Protein AF-A0A7S4GI20-F1 (afdb_monomer_lite)

Foldseek 3Di:
DDDDDPPDDDDDDDDDDDDDPPDPQDADPLLVVLVVVVVVVPDDPPLQPCLSNVLSVDDNVVSNVLSVVVVPDDPVPDPRPNVVSVVSVVCCVVVPPPDDDPVNCVPDPDLADPLLVVLVVVCVVVVLDPPVLADVVLSNLLSVDDRVLSNVLSVVLVPDDCVPPPRSSVVSVVSSVVSPPLPVLLVVLLVLADPLLNVLVVVCCVVVQDPSPLARSVLSNLLSPDPNVLSNVLSVVLVVDRCPPPPRSNVVSSVSSVVSVVVVVVPDDDPDDDDDDDDDDDDPDDDLQDQDPLLVVLVVVCCVVVLDPPVLCDPVNVVLLSVDDNVVSSVLSVLSVPDDCVLPPRSSVVSVVSSVVVVCVPPDDDDDVLLVLADSRLNSLVVSCVVVVVDPSPLQDSVNSNLLNVDDNVVSSVLSVVLVPDDCVPPPRSNVVSVVSSVVVVVVDPPPD

Sequence (449 aa):
FFFECPWCPRLSVQAFEAGRVMQKISLAPEAEQKLETLYARGLKQGQLGDALQQLGQFFPAVQVEILERLEEVDWATIHNKGGFLKGIMERYRTRPPLHLTTDDIKSESTILCPPANALLEMEMCKGTLTRSALSDGILQTLAAQDPETQVEILRRFGEADLSTVQRKANFLVGIIRRYSPLPHTTVDATLIMAPVAQEKLQKLIAEGKLEARELQATVLAAVAALPPDTQSKILDRFSEVDFSEIRNKSAFMKGIVKRYAKKSEKQRPAPKAPAGPLDGSMCTGNPPDQPTPSFWVKLEHLFVTGRLSRDEFDYELCGEFSDFPEAIAVEILQKYEEADLSMIKNRKGFLKGILRRYCKNGSADGNSPQFRALPFSVQVKIETLVSIGLLSPYDVNDACCQALAEFDEHTAVEILNRLQAADLGSVRSKAAYLMGIIQKRKQELPEDG

Structure (mmCIF, N/CA/C/O backbone):
data_AF-A0A7S4GI20-F1
#
_entry.id   AF-A0A7S4GI20-F1
#
loop_
_atom_site.group_PDB
_atom_site.id
_atom_site.type_symbol
_atom_site.label_atom_id
_atom_site.label_alt_id
_atom_site.label_comp_id
_atom_site.label_asym_id
_atom_site.label_entity_id
_atom_site.label_seq_id
_atom_site.pdbx_PDB_ins_code
_atom_site.Cartn_x
_atom_site.Cartn_y
_atom_site.Cartn_z
_atom_site.occupancy
_atom_site.B_iso_or_equiv
_atom_site.auth_seq_id
_atom_site.auth_comp_id
_atom_site.auth_asym_id
_atom_site.auth_atom_id
_atom_site.pdbx_PDB_model_num
ATOM 1 N N . PHE A 1 1 ? -28.425 41.589 77.668 1.00 33.78 1 PHE A N 1
ATOM 2 C CA . PHE A 1 1 ? -29.091 42.564 76.784 1.00 33.78 1 PHE A CA 1
ATOM 3 C C . PHE A 1 1 ? -28.078 43.648 76.417 1.00 33.78 1 PHE A C 1
ATOM 5 O O . PHE A 1 1 ? -27.682 44.373 77.316 1.00 33.78 1 PHE A O 1
ATOM 12 N N . PHE A 1 2 ? -27.699 43.672 75.123 1.00 30.61 2 PHE A N 1
ATOM 13 C CA . PHE A 1 2 ? -27.055 44.728 74.302 1.00 30.61 2 PHE A CA 1
ATOM 14 C C . PHE A 1 2 ? -25.658 45.241 74.739 1.00 30.61 2 PHE A C 1
ATOM 16 O O . PHE A 1 2 ? -25.522 45.739 75.844 1.00 30.61 2 PHE A O 1
ATOM 23 N N . PHE A 1 3 ? -24.570 45.213 73.952 1.00 31.36 3 PHE A N 1
ATOM 24 C CA . PHE A 1 3 ? -24.274 44.783 72.573 1.00 31.36 3 PHE A CA 1
ATOM 25 C C . PHE A 1 3 ? -22.796 44.336 72.515 1.00 31.36 3 PHE A C 1
ATOM 27 O O . PHE A 1 3 ? -21.920 45.032 73.028 1.00 31.36 3 PHE A O 1
ATOM 34 N N . GLU A 1 4 ? -22.525 43.202 71.870 1.00 30.92 4 GLU A N 1
ATOM 35 C CA . GLU A 1 4 ? -21.189 42.715 71.507 1.00 30.92 4 GLU A CA 1
ATOM 36 C C . GLU A 1 4 ? -20.735 43.337 70.173 1.00 30.92 4 GLU A C 1
ATOM 38 O O . GLU A 1 4 ? -21.527 43.445 69.237 1.00 30.92 4 GLU A O 1
ATOM 43 N N . CYS A 1 5 ? -19.452 43.703 70.063 1.00 30.48 5 CYS A N 1
ATOM 44 C CA . CYS A 1 5 ? -18.772 43.903 68.779 1.00 30.48 5 CYS A CA 1
ATOM 45 C C . CYS A 1 5 ? -18.030 42.596 68.427 1.00 30.48 5 CYS A C 1
ATOM 47 O O . CYS A 1 5 ? -17.051 42.282 69.107 1.00 30.48 5 CYS A O 1
ATOM 49 N N . PRO A 1 6 ? -18.447 41.819 67.407 1.00 36.59 6 PRO A N 1
ATOM 50 C CA . PRO A 1 6 ? -17.920 40.465 67.191 1.00 36.59 6 PRO A CA 1
ATOM 51 C C . PRO A 1 6 ? -16.597 40.375 66.409 1.00 36.59 6 PRO A C 1
ATOM 53 O O . PRO A 1 6 ? -16.185 39.272 66.070 1.00 36.59 6 PRO A O 1
ATOM 56 N N . TRP A 1 7 ? -15.931 41.487 66.076 1.00 30.41 7 TRP A N 1
ATOM 57 C CA . TRP A 1 7 ? -14.833 41.469 65.087 1.00 30.41 7 TRP A CA 1
ATOM 58 C C . TRP A 1 7 ? -13.473 41.962 65.590 1.00 30.41 7 TRP A C 1
ATOM 60 O O . TRP A 1 7 ? -12.579 42.213 64.788 1.00 30.41 7 TRP A O 1
ATOM 70 N N . CYS A 1 8 ? -13.270 42.071 66.905 1.00 39.00 8 CYS A N 1
ATOM 71 C CA . CYS A 1 8 ? -11.923 42.260 67.450 1.00 39.00 8 CYS A CA 1
ATOM 72 C C . CYS A 1 8 ? -11.856 41.849 68.925 1.00 39.00 8 CYS A C 1
ATOM 74 O O . CYS A 1 8 ? -12.503 42.480 69.764 1.00 39.00 8 CYS A O 1
ATOM 76 N N . PRO A 1 9 ? -11.022 40.852 69.274 1.00 37.03 9 PRO A N 1
ATOM 77 C CA . PRO A 1 9 ? -9.995 41.177 70.257 1.00 37.03 9 PRO A CA 1
ATOM 78 C C . PRO A 1 9 ? -8.631 40.494 70.045 1.00 37.03 9 PRO A C 1
ATOM 80 O O . PRO A 1 9 ? -8.511 39.278 69.957 1.00 37.03 9 PRO A O 1
ATOM 83 N N . ARG A 1 10 ? -7.613 41.351 70.192 1.00 31.11 10 ARG A N 1
ATOM 84 C CA . ARG A 1 10 ? -6.337 41.139 70.902 1.00 31.11 10 ARG A CA 1
ATOM 85 C C . ARG A 1 10 ? -5.257 40.286 70.232 1.00 31.11 10 ARG A C 1
ATOM 87 O O . ARG A 1 10 ? -5.039 39.125 70.550 1.00 31.11 10 ARG A O 1
ATOM 94 N N . LEU A 1 11 ? -4.430 41.005 69.475 1.00 34.59 11 LEU A N 1
ATOM 95 C CA . LEU A 1 11 ? -2.978 40.829 69.484 1.00 34.59 11 LEU A CA 1
ATOM 96 C C . LEU A 1 11 ? -2.437 40.984 70.918 1.00 34.59 11 LEU A C 1
ATOM 98 O O . LEU A 1 11 ? -2.518 42.069 71.498 1.00 34.59 11 LEU A O 1
ATOM 102 N N . SER A 1 12 ? -1.859 39.913 71.462 1.00 35.06 12 SER A N 1
ATOM 103 C CA . SER A 1 12 ? -0.821 39.985 72.492 1.00 35.06 12 SER A CA 1
ATOM 104 C C . SER A 1 12 ? 0.526 39.627 71.869 1.00 35.06 12 SER A C 1
ATOM 106 O O . SER A 1 12 ? 0.646 38.691 71.083 1.00 35.06 12 SER A O 1
ATOM 108 N N . VAL A 1 13 ? 1.508 40.440 72.220 1.00 35.50 13 VAL A N 1
ATOM 109 C CA . VAL A 1 13 ? 2.849 40.578 71.656 1.00 35.50 13 VAL A CA 1
ATOM 110 C C . VAL A 1 13 ? 3.851 39.615 72.326 1.00 35.50 13 VAL A C 1
ATOM 112 O O . VAL A 1 13 ? 3.694 39.331 73.509 1.00 35.50 13 VAL A O 1
ATOM 115 N N . GLN A 1 14 ? 4.903 39.240 71.566 1.00 33.31 14 GLN A N 1
ATOM 116 C CA . GLN A 1 14 ? 6.210 38.629 71.943 1.00 33.31 14 GLN A CA 1
ATOM 117 C C . GLN A 1 14 ? 6.247 37.106 72.191 1.00 33.31 14 GLN A C 1
ATOM 119 O O . GLN A 1 14 ? 5.399 36.576 72.890 1.00 33.31 14 GLN A O 1
ATOM 124 N N . ALA A 1 15 ? 7.215 36.310 71.713 1.00 32.34 15 ALA A N 1
ATOM 125 C CA . ALA A 1 15 ? 8.479 36.491 70.973 1.00 32.34 15 ALA A CA 1
ATOM 126 C C . ALA A 1 15 ? 8.821 35.112 70.328 1.00 32.34 15 ALA A C 1
ATOM 128 O O . ALA A 1 15 ? 8.435 34.087 70.878 1.00 32.34 15 ALA A O 1
ATOM 129 N N . PHE A 1 16 ? 9.448 34.975 69.155 1.00 31.11 16 PHE A N 1
ATOM 130 C CA . PHE A 1 16 ? 10.880 35.189 68.928 1.00 31.11 16 PHE A CA 1
ATOM 131 C C . PHE A 1 16 ? 11.177 35.266 67.419 1.00 31.11 16 PHE A C 1
ATOM 133 O O . PHE A 1 16 ? 10.615 34.528 66.610 1.00 31.11 16 PHE A O 1
ATOM 140 N N . GLU A 1 17 ? 12.071 36.178 67.066 1.00 38.12 17 GLU A N 1
ATOM 141 C CA . GLU A 1 17 ? 12.469 36.551 65.716 1.00 38.12 17 GLU A CA 1
ATOM 142 C C . GLU A 1 17 ? 13.413 35.528 65.065 1.00 38.12 17 GLU A C 1
ATOM 144 O O . GLU A 1 17 ? 14.390 35.091 65.668 1.00 38.12 17 GLU A O 1
ATOM 149 N N . ALA A 1 18 ? 13.186 35.254 63.780 1.00 33.41 18 ALA A N 1
ATOM 150 C CA . ALA A 1 18 ? 14.249 35.194 62.777 1.00 33.41 18 ALA A CA 1
ATOM 151 C C . ALA A 1 18 ? 13.634 35.515 61.409 1.00 33.41 18 ALA A C 1
ATOM 153 O O . ALA A 1 18 ? 12.886 34.729 60.828 1.00 33.41 18 ALA A O 1
ATOM 154 N N . GLY A 1 19 ? 13.902 36.726 60.928 1.00 37.88 19 GLY A N 1
ATOM 155 C CA . GLY A 1 19 ? 13.322 37.271 59.712 1.00 37.88 19 GLY A CA 1
ATOM 156 C C . GLY A 1 19 ? 13.683 36.492 58.447 1.00 37.88 19 GLY A C 1
ATOM 157 O O . GLY A 1 19 ? 14.849 36.339 58.098 1.00 37.88 19 GLY A O 1
ATOM 158 N N . ARG A 1 20 ? 12.647 36.126 57.693 1.00 38.69 20 ARG A N 1
ATOM 159 C CA . ARG A 1 20 ? 12.569 36.344 56.245 1.00 38.69 20 ARG A CA 1
ATOM 160 C C . ARG A 1 20 ? 11.128 36.714 55.937 1.00 38.69 20 ARG A C 1
ATOM 162 O O . ARG A 1 20 ? 10.223 35.925 56.185 1.00 38.69 20 ARG A O 1
ATOM 169 N N . VAL A 1 21 ? 10.923 37.904 55.383 1.00 41.69 21 VAL A N 1
ATOM 170 C CA . VAL A 1 21 ? 9.705 38.220 54.636 1.00 41.69 21 VAL A CA 1
ATOM 171 C C . VAL A 1 21 ? 9.684 37.238 53.463 1.00 41.69 21 VAL A C 1
ATOM 173 O O . VAL A 1 21 ? 10.362 37.447 52.461 1.00 41.69 21 VAL A O 1
ATOM 176 N N . MET A 1 22 ? 9.019 36.094 53.639 1.00 46.62 22 MET A N 1
ATOM 177 C CA . MET A 1 22 ? 8.790 35.137 52.562 1.00 46.62 22 MET A CA 1
ATOM 178 C C . MET A 1 22 ? 7.935 35.868 51.530 1.00 46.62 22 MET A C 1
ATOM 180 O O . MET A 1 22 ? 6.769 36.171 51.789 1.00 46.62 22 MET A O 1
ATOM 184 N N . GLN A 1 23 ? 8.519 36.197 50.375 1.00 56.50 23 GLN A N 1
ATOM 185 C CA . GLN A 1 23 ? 7.724 36.497 49.189 1.00 56.50 23 GLN A CA 1
ATOM 186 C C . GLN A 1 23 ? 6.714 35.357 49.045 1.00 56.50 23 GLN A C 1
ATOM 188 O O . GLN A 1 23 ? 7.121 34.196 49.000 1.00 56.50 23 GLN A O 1
ATOM 193 N N . LYS A 1 24 ? 5.411 35.671 49.043 1.00 72.12 24 LYS A N 1
ATOM 194 C CA . LYS A 1 24 ? 4.374 34.679 48.743 1.00 72.12 24 LYS A CA 1
ATOM 195 C C . LYS A 1 24 ? 4.723 34.064 47.391 1.00 72.12 24 LYS A C 1
ATOM 197 O O . LYS A 1 24 ? 4.684 34.750 46.372 1.00 72.12 24 LYS A O 1
ATOM 202 N N . ILE A 1 25 ? 5.128 32.800 47.404 1.00 80.62 25 ILE A N 1
ATOM 203 C CA . ILE A 1 25 ? 5.366 32.037 46.186 1.00 80.62 25 ILE A CA 1
ATOM 204 C C . ILE A 1 25 ? 3.979 31.762 45.613 1.00 80.62 25 ILE A C 1
ATOM 206 O O . ILE A 1 25 ? 3.174 31.111 46.268 1.00 80.62 25 ILE A O 1
ATOM 210 N N . SER A 1 26 ? 3.681 32.318 44.440 1.00 89.50 26 SER A N 1
ATOM 211 C CA . SER A 1 26 ? 2.404 32.085 43.766 1.00 89.50 26 SER A CA 1
ATOM 212 C C . SER A 1 26 ? 2.489 30.754 43.025 1.00 89.50 26 SER A C 1
ATOM 214 O O . SER A 1 26 ? 3.059 30.694 41.936 1.00 89.50 26 SER A O 1
ATOM 216 N N . LEU A 1 27 ? 1.969 29.688 43.625 1.00 93.19 27 LEU A N 1
ATOM 217 C CA . LEU A 1 27 ? 1.742 28.414 42.944 1.00 93.19 27 LEU A CA 1
ATOM 218 C C . LEU A 1 27 ? 0.284 28.347 42.473 1.00 93.19 27 LEU A C 1
ATOM 220 O O . LEU A 1 27 ? -0.570 29.104 42.932 1.00 93.19 27 LEU A O 1
ATOM 224 N N . ALA A 1 28 ? -0.007 27.465 41.518 1.00 93.62 28 ALA A N 1
ATOM 225 C CA . ALA A 1 28 ? -1.392 27.157 41.182 1.00 93.62 28 ALA A CA 1
ATOM 226 C C . ALA A 1 28 ? -2.088 26.465 42.376 1.00 93.62 28 ALA A C 1
ATOM 228 O O . ALA A 1 28 ? -1.424 25.691 43.067 1.00 93.62 28 ALA A O 1
ATOM 229 N N . PRO A 1 29 ? -3.403 26.654 42.604 1.00 94.44 29 PRO A N 1
ATOM 230 C CA . PRO A 1 29 ? -4.100 26.071 43.761 1.00 94.44 29 PRO A CA 1
ATOM 231 C C . PRO A 1 29 ? -3.930 24.547 43.894 1.00 94.44 29 PRO A C 1
ATOM 233 O O . PRO A 1 29 ? -3.753 24.019 44.989 1.00 94.44 29 PRO A O 1
ATOM 236 N N . GLU A 1 30 ? -3.917 23.834 42.768 1.00 91.81 30 GLU A N 1
ATOM 237 C CA . GLU A 1 30 ? -3.695 22.382 42.715 1.00 91.81 30 GLU A CA 1
ATOM 238 C C . GLU A 1 30 ? -2.257 22.006 43.109 1.00 91.81 30 GLU A C 1
ATOM 240 O O . GLU A 1 30 ? -2.028 21.038 43.835 1.00 91.81 30 GLU A O 1
ATOM 245 N N . ALA A 1 31 ? -1.278 22.808 42.683 1.00 94.62 31 ALA A N 1
ATOM 246 C CA . ALA A 1 31 ? 0.118 22.640 43.066 1.00 94.62 31 ALA A CA 1
ATOM 247 C C . ALA A 1 31 ? 0.335 22.964 44.556 1.00 94.62 31 ALA A C 1
ATOM 249 O O . ALA A 1 31 ? 1.101 22.272 45.224 1.00 94.62 31 ALA A O 1
ATOM 250 N N . GLU A 1 32 ? -0.373 23.954 45.110 1.00 95.38 32 GLU A N 1
ATOM 251 C CA . GLU A 1 32 ? -0.375 24.225 46.554 1.00 95.38 32 GLU A CA 1
ATOM 252 C C . GLU A 1 32 ? -0.905 23.018 47.338 1.00 95.38 32 GLU A C 1
ATOM 254 O O . GLU A 1 32 ? -0.257 22.566 48.280 1.00 95.38 32 GLU A O 1
ATOM 259 N N . GLN A 1 33 ? -2.019 22.422 46.903 1.00 95.25 33 GLN A N 1
ATOM 260 C CA . GLN A 1 33 ? -2.592 21.237 47.547 1.00 95.25 33 GLN A CA 1
ATOM 261 C C . GLN A 1 33 ? -1.637 20.028 47.526 1.00 95.25 33 GLN A C 1
ATOM 263 O O . GLN A 1 33 ? -1.490 19.316 48.527 1.00 95.25 33 GLN A O 1
ATOM 268 N N . LYS A 1 34 ? -0.952 19.796 46.400 1.00 94.19 34 LYS A N 1
ATOM 269 C CA . LYS A 1 34 ? 0.069 18.742 46.286 1.00 94.19 34 LYS A CA 1
ATOM 270 C C . LYS A 1 34 ? 1.278 19.025 47.178 1.00 94.19 34 LYS A C 1
ATOM 272 O O . LYS A 1 34 ? 1.778 18.124 47.849 1.00 94.19 34 LYS A O 1
ATOM 277 N N . LEU A 1 35 ? 1.719 20.279 47.254 1.00 94.94 35 LEU A N 1
ATOM 278 C CA . LEU A 1 35 ? 2.820 20.675 48.128 1.00 94.94 35 LEU A CA 1
ATOM 279 C C . LEU A 1 35 ? 2.482 20.466 49.615 1.00 94.94 35 LEU A C 1
ATOM 281 O O . LEU A 1 35 ? 3.313 19.938 50.353 1.00 94.94 35 LEU A O 1
ATOM 285 N N . GLU A 1 36 ? 1.260 20.794 50.039 1.00 94.00 36 GLU A N 1
ATOM 286 C CA . GLU A 1 36 ? 0.770 20.506 51.396 1.00 94.00 36 GLU A CA 1
ATOM 287 C C . GLU A 1 36 ? 0.752 18.997 51.693 1.00 94.00 36 GLU A C 1
ATOM 289 O O . GLU A 1 36 ? 1.147 18.558 52.776 1.00 94.00 36 GLU A O 1
ATOM 294 N N . THR A 1 37 ? 0.389 18.173 50.706 1.00 93.50 37 THR A N 1
ATOM 295 C CA . THR A 1 37 ? 0.430 16.705 50.829 1.00 93.50 37 THR A CA 1
ATOM 296 C C . THR A 1 37 ? 1.862 16.197 51.037 1.00 93.50 37 THR A C 1
ATOM 298 O O . THR A 1 37 ? 2.106 15.321 51.872 1.00 93.50 37 THR A O 1
ATOM 301 N N . LEU A 1 38 ? 2.842 16.778 50.341 1.00 92.94 38 LEU A N 1
ATOM 302 C CA . LEU A 1 38 ? 4.257 16.460 50.542 1.00 92.94 38 LEU A CA 1
ATOM 303 C C . LEU A 1 38 ? 4.751 16.892 51.931 1.00 92.94 38 LEU A C 1
ATOM 305 O O . LEU A 1 38 ? 5.503 16.146 52.566 1.00 92.94 38 LEU A O 1
ATOM 309 N N . TYR A 1 39 ? 4.306 18.048 52.439 1.00 93.81 39 TYR A N 1
ATOM 310 C CA . TYR A 1 39 ? 4.615 18.482 53.806 1.00 93.81 39 TYR A CA 1
ATOM 311 C C . TYR A 1 39 ? 4.046 17.529 54.858 1.00 93.81 39 TYR A C 1
ATOM 313 O O . TYR A 1 39 ? 4.765 17.137 55.782 1.00 93.81 39 TYR A O 1
ATOM 321 N N . ALA A 1 40 ? 2.811 17.057 54.672 1.00 90.69 40 ALA A N 1
ATOM 322 C CA . ALA A 1 40 ? 2.209 16.048 55.540 1.00 90.69 40 ALA A CA 1
ATOM 323 C C . ALA A 1 40 ? 3.000 14.722 55.554 1.00 90.69 40 ALA A C 1
ATOM 325 O O . ALA A 1 40 ? 3.035 14.030 56.571 1.00 90.69 40 ALA A O 1
ATOM 326 N N . ARG A 1 41 ? 3.701 14.390 54.460 1.00 88.88 41 ARG A N 1
ATOM 327 C CA . ARG A 1 41 ? 4.577 13.205 54.342 1.00 88.88 41 ARG A CA 1
ATOM 328 C C . ARG A 1 41 ? 6.000 13.427 54.869 1.00 88.88 41 ARG A C 1
ATOM 330 O O . ARG A 1 41 ? 6.876 12.592 54.656 1.00 88.88 41 ARG A O 1
ATOM 337 N N . GLY A 1 42 ? 6.237 14.521 55.592 1.00 88.31 42 GLY A N 1
ATOM 338 C CA . GLY A 1 42 ? 7.485 14.768 56.318 1.00 88.31 42 GLY A CA 1
ATOM 339 C C . GLY A 1 42 ? 8.502 15.642 55.582 1.00 88.31 42 GLY A C 1
ATOM 340 O O . GLY A 1 42 ? 9.619 15.828 56.080 1.00 88.31 42 GLY A O 1
ATOM 341 N N . LEU A 1 43 ? 8.141 16.218 54.431 1.00 90.69 43 LEU A N 1
ATOM 342 C CA . LEU A 1 43 ? 8.916 17.295 53.820 1.00 90.69 43 LEU A CA 1
ATOM 343 C C . LEU A 1 43 ? 8.828 18.541 54.720 1.00 90.69 43 LEU A C 1
ATOM 345 O O . LEU A 1 43 ? 7.745 18.978 55.086 1.00 90.69 43 LEU A O 1
ATOM 349 N N . LYS A 1 44 ? 9.957 19.138 55.109 1.00 89.75 44 LYS A N 1
ATOM 350 C CA . LYS A 1 44 ? 9.955 20.344 55.959 1.00 89.75 44 LYS A CA 1
ATOM 351 C C . LYS A 1 44 ? 9.968 21.613 55.103 1.00 89.75 44 LYS A C 1
ATOM 353 O O . LYS A 1 44 ? 10.724 21.683 54.133 1.00 89.75 44 LYS A O 1
ATOM 358 N N . GLN A 1 45 ? 9.250 22.654 55.535 1.00 79.88 45 GLN A N 1
ATOM 359 C CA . GLN A 1 45 ? 9.038 23.936 54.829 1.00 79.88 45 GLN A CA 1
ATOM 360 C C . GLN A 1 45 ? 10.319 24.752 54.498 1.00 79.88 45 GLN A C 1
ATOM 362 O O . GLN A 1 45 ? 10.255 25.780 53.837 1.00 79.88 45 GLN A O 1
ATOM 367 N N . GLY A 1 46 ? 11.512 24.295 54.888 1.00 85.81 46 GLY A N 1
ATOM 368 C CA . GLY A 1 46 ? 12.801 24.892 54.499 1.00 85.81 46 GLY A CA 1
ATOM 369 C C . GLY A 1 46 ? 13.659 24.035 53.561 1.00 85.81 46 GLY A C 1
ATOM 370 O O . GLY A 1 46 ? 14.696 24.496 53.096 1.00 85.81 46 GLY A O 1
ATOM 371 N N . GLN A 1 47 ? 13.268 22.787 53.282 1.00 88.94 47 GLN A N 1
ATOM 372 C CA . GLN A 1 47 ? 14.120 21.821 52.572 1.00 88.94 47 GLN A CA 1
ATOM 373 C C . GLN A 1 47 ? 14.152 22.013 51.051 1.00 88.94 47 GLN A C 1
ATOM 375 O O . GLN A 1 47 ? 15.079 21.528 50.400 1.00 88.94 47 GLN A O 1
ATOM 380 N N . LEU A 1 48 ? 13.158 22.703 50.487 1.00 87.62 48 LEU A N 1
ATOM 381 C CA . LEU A 1 48 ? 13.098 22.994 49.053 1.00 87.62 48 LEU A CA 1
ATOM 382 C C . LEU A 1 48 ? 13.778 24.321 48.680 1.00 87.62 48 LEU A C 1
ATOM 384 O O . LEU A 1 48 ? 14.180 24.490 47.531 1.00 87.62 48 LEU A O 1
ATOM 388 N N . GLY A 1 49 ? 13.975 25.232 49.638 1.00 86.44 49 GLY A N 1
ATOM 389 C CA . GLY A 1 49 ? 14.684 26.496 49.424 1.00 86.44 49 GLY A CA 1
ATOM 390 C C . GLY A 1 49 ? 14.121 27.321 48.259 1.00 86.44 49 GLY A C 1
ATOM 391 O O . GLY A 1 49 ? 12.913 27.487 48.117 1.00 86.44 49 GLY A O 1
ATOM 392 N N . ASP A 1 50 ? 15.011 27.815 47.402 1.00 89.56 50 ASP A N 1
ATOM 393 C CA . ASP A 1 50 ? 14.689 28.582 46.193 1.00 89.56 50 ASP A CA 1
ATOM 394 C C . ASP A 1 50 ? 14.084 27.727 45.060 1.00 89.56 50 ASP A C 1
ATOM 396 O O . ASP A 1 50 ? 13.596 28.274 44.072 1.00 89.56 50 ASP A O 1
ATOM 400 N N . ALA A 1 51 ? 14.062 26.394 45.189 1.00 88.81 51 ALA A N 1
ATOM 401 C CA . ALA A 1 51 ? 13.462 25.520 44.182 1.00 88.81 51 ALA A CA 1
ATOM 402 C C . ALA A 1 51 ? 11.944 25.737 44.052 1.00 88.81 51 ALA A C 1
ATOM 404 O O . ALA A 1 51 ? 11.419 25.646 42.949 1.00 88.81 51 ALA A O 1
ATOM 405 N N . LEU A 1 52 ? 11.245 26.094 45.137 1.00 92.19 52 LEU A N 1
ATOM 406 C CA . LEU A 1 52 ? 9.815 26.432 45.076 1.00 92.19 52 LEU A CA 1
ATOM 407 C C . LEU A 1 52 ? 9.554 27.734 44.314 1.00 92.19 52 LEU A C 1
ATOM 409 O O . LEU A 1 52 ? 8.585 27.830 43.567 1.00 92.19 52 LEU A O 1
ATOM 413 N N . GLN A 1 53 ? 10.441 28.720 44.455 1.00 92.88 53 GLN A N 1
ATOM 414 C CA . GLN A 1 53 ? 10.338 29.963 43.694 1.00 92.88 53 GLN A CA 1
ATOM 415 C C . GLN A 1 53 ? 10.559 29.710 42.199 1.00 92.88 53 GLN A C 1
ATOM 417 O O . GLN A 1 53 ? 9.872 30.295 41.368 1.00 92.88 53 GLN A O 1
ATOM 422 N N . GLN A 1 54 ? 11.478 28.802 41.859 1.00 92.94 54 GLN A N 1
ATOM 423 C CA . GLN A 1 54 ? 11.674 28.353 40.481 1.00 92.94 54 GLN A CA 1
ATOM 424 C C . GLN A 1 54 ? 10.489 27.535 39.958 1.00 92.94 54 GLN A C 1
ATOM 426 O O . GLN A 1 54 ? 10.149 27.666 38.787 1.00 92.94 54 GLN A O 1
ATOM 431 N N . LEU A 1 55 ? 9.838 26.733 40.805 1.00 94.00 55 LEU A N 1
ATOM 432 C CA . LEU A 1 55 ? 8.652 25.964 40.427 1.00 94.00 55 LEU A CA 1
ATOM 433 C C . LEU A 1 55 ? 7.496 26.885 40.015 1.00 94.00 55 LEU A C 1
ATOM 435 O O . LEU A 1 55 ? 6.844 26.625 39.009 1.00 94.00 55 LEU A O 1
ATOM 439 N N . GLY A 1 56 ? 7.308 28.008 40.716 1.00 93.06 56 GLY A N 1
ATOM 440 C CA . GLY A 1 56 ? 6.310 29.024 40.358 1.00 93.06 56 GLY A CA 1
ATOM 441 C C . GLY A 1 56 ? 6.510 29.670 38.979 1.00 93.06 56 GLY A C 1
ATOM 442 O O . GLY A 1 56 ? 5.610 30.347 38.493 1.00 93.06 56 GLY A O 1
ATOM 443 N N . GLN A 1 57 ? 7.659 29.458 38.325 1.00 92.88 57 GLN A N 1
ATOM 444 C CA . GLN A 1 57 ? 7.923 29.927 36.958 1.00 92.88 57 GLN A CA 1
ATOM 445 C C . GLN A 1 57 ? 7.410 28.958 35.876 1.00 92.88 57 GLN A C 1
ATOM 447 O O . GLN A 1 57 ? 7.411 29.313 34.699 1.00 92.88 57 GLN A O 1
ATOM 452 N N . PHE A 1 58 ? 6.994 27.741 36.242 1.00 88.88 58 PHE A N 1
ATOM 453 C CA . PHE A 1 58 ? 6.425 26.758 35.315 1.00 88.88 58 PHE A CA 1
ATOM 454 C C . PHE A 1 58 ? 4.910 26.949 35.149 1.00 88.88 58 PHE A C 1
ATOM 456 O O . PHE A 1 58 ? 4.248 27.508 36.022 1.00 88.88 58 PHE A O 1
ATOM 463 N N . PHE A 1 59 ? 4.338 26.451 34.047 1.00 88.75 59 PHE A N 1
ATOM 464 C CA . PHE A 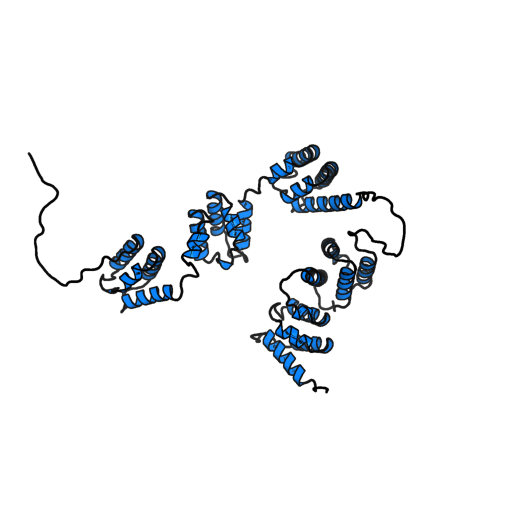1 59 ? 2.883 26.429 33.849 1.00 88.75 59 PHE A CA 1
ATOM 465 C C . PHE A 1 59 ? 2.178 25.569 34.915 1.00 88.75 59 PHE A C 1
ATOM 467 O O . PHE A 1 59 ? 2.747 24.550 35.310 1.00 88.75 59 PHE A O 1
ATOM 474 N N . PRO A 1 60 ? 0.936 25.901 35.327 1.00 92.00 60 PRO A N 1
ATOM 475 C CA . PRO A 1 60 ? 0.193 25.173 36.363 1.00 92.00 60 PRO A CA 1
ATOM 476 C C . PRO A 1 60 ? 0.199 23.645 36.213 1.00 92.00 60 PRO A C 1
ATOM 478 O O . PRO A 1 60 ? 0.542 22.946 37.160 1.00 92.00 60 PRO A O 1
ATOM 481 N N . ALA A 1 61 ? -0.070 23.125 35.011 1.00 84.25 61 ALA A N 1
ATOM 482 C CA . ALA A 1 61 ? -0.068 21.681 34.750 1.00 84.25 61 ALA A CA 1
ATOM 483 C C . ALA A 1 61 ? 1.307 21.033 35.001 1.00 84.25 61 ALA A C 1
ATOM 485 O O . ALA A 1 61 ? 1.401 19.953 35.577 1.00 84.25 61 ALA A O 1
ATOM 486 N N . VAL A 1 62 ? 2.389 21.726 34.633 1.00 90.00 62 VAL A N 1
ATOM 487 C CA . VAL A 1 62 ? 3.762 21.248 34.848 1.00 90.00 62 VAL A CA 1
ATOM 488 C C . VAL A 1 62 ? 4.147 21.339 36.326 1.00 90.00 62 VAL A C 1
ATOM 490 O O . VAL A 1 62 ? 4.862 20.472 36.821 1.00 90.00 62 VAL A O 1
ATOM 493 N N . GLN A 1 63 ? 3.655 22.350 37.055 1.00 94.88 63 GLN A N 1
ATOM 494 C CA . GLN A 1 63 ? 3.838 22.427 38.509 1.00 94.88 63 GLN A CA 1
ATOM 495 C C . GLN A 1 63 ? 3.244 21.189 39.193 1.00 94.88 63 GLN A C 1
ATOM 497 O O . GLN A 1 63 ? 3.920 20.571 40.013 1.00 94.88 63 GLN A O 1
ATOM 502 N N . VAL A 1 64 ? 2.015 20.809 38.822 1.00 93.19 64 VAL A N 1
ATOM 503 C CA . VAL A 1 64 ? 1.329 19.626 39.359 1.00 93.19 64 VAL A CA 1
ATOM 504 C C . VAL A 1 64 ? 2.079 18.348 38.989 1.00 93.19 64 VAL A C 1
ATOM 506 O O . VAL A 1 64 ? 2.430 17.598 39.891 1.00 93.19 64 VAL A O 1
ATOM 509 N N . GLU A 1 65 ? 2.428 18.134 37.716 1.00 91.56 65 GLU A N 1
ATOM 510 C CA . GLU A 1 65 ? 3.139 16.918 37.279 1.00 91.56 65 GLU A CA 1
ATOM 511 C C . GLU A 1 65 ? 4.491 16.743 37.996 1.00 91.56 65 GLU A C 1
ATOM 513 O O . GLU A 1 65 ? 4.848 15.647 38.437 1.00 91.56 65 GLU A O 1
ATOM 518 N N . ILE A 1 66 ? 5.252 17.833 38.160 1.00 92.88 66 ILE A N 1
ATOM 519 C CA . ILE A 1 66 ? 6.521 17.808 38.897 1.00 92.88 66 ILE A CA 1
ATOM 520 C C . ILE A 1 66 ? 6.286 17.407 40.358 1.00 92.88 66 ILE A C 1
ATOM 522 O O . ILE A 1 66 ? 7.053 16.607 40.897 1.00 92.88 66 ILE A O 1
ATOM 526 N N . LEU A 1 67 ? 5.246 17.947 40.999 1.00 94.44 67 LEU A N 1
ATOM 527 C CA . LEU A 1 67 ? 4.906 17.625 42.385 1.00 94.44 67 LEU A CA 1
ATOM 528 C C . LEU A 1 67 ? 4.349 16.202 42.539 1.00 94.44 67 LEU A C 1
ATOM 530 O O . LEU A 1 67 ? 4.652 15.554 43.533 1.00 94.44 67 LEU A O 1
ATOM 534 N N . GLU A 1 68 ? 3.623 15.674 41.557 1.00 92.88 68 GLU A N 1
ATOM 535 C CA . GLU A 1 68 ? 3.151 14.284 41.554 1.00 92.88 68 GLU A CA 1
ATOM 536 C C . GLU A 1 68 ? 4.305 13.291 41.474 1.00 92.88 68 GLU A C 1
ATOM 538 O O . GLU A 1 68 ? 4.377 12.353 42.265 1.00 92.88 68 GLU A O 1
ATOM 543 N N . ARG A 1 69 ? 5.293 13.545 40.611 1.00 88.62 69 ARG A N 1
ATOM 544 C CA . ARG A 1 69 ? 6.509 12.715 40.574 1.00 88.62 69 ARG A CA 1
ATOM 545 C C . ARG A 1 69 ? 7.285 12.751 41.882 1.00 88.62 69 ARG A C 1
ATOM 547 O O . ARG A 1 69 ? 8.000 11.807 42.199 1.00 88.62 69 ARG A O 1
ATOM 554 N N . LEU A 1 70 ? 7.167 13.834 42.644 1.00 88.94 70 LEU A N 1
ATOM 555 C CA . LEU A 1 70 ? 7.748 13.922 43.977 1.00 88.94 70 LEU A CA 1
ATOM 556 C C . LEU A 1 70 ? 6.967 13.124 45.035 1.00 88.94 70 LEU A C 1
ATOM 558 O O . LEU A 1 70 ? 7.551 12.768 46.059 1.00 88.94 70 LEU A O 1
ATOM 562 N N . GLU A 1 71 ? 5.684 12.820 44.820 1.00 89.75 71 GLU A N 1
ATOM 563 C CA . GLU A 1 71 ? 4.894 11.969 45.725 1.00 89.75 71 GLU A CA 1
ATOM 564 C C . GLU A 1 71 ? 5.343 10.500 45.672 1.00 89.75 71 GLU A C 1
ATOM 566 O O . GLU A 1 71 ? 5.198 9.773 46.660 1.00 89.75 71 GLU A O 1
ATOM 571 N N . GLU A 1 72 ? 5.923 10.061 44.556 1.00 89.19 72 GLU A N 1
ATOM 572 C CA . GLU A 1 72 ? 6.433 8.695 44.376 1.00 89.19 72 GLU A CA 1
ATOM 573 C C . GLU A 1 72 ? 7.798 8.466 45.044 1.00 89.19 72 GLU A C 1
ATOM 575 O O . GLU A 1 72 ? 8.259 7.332 45.177 1.00 89.19 72 GLU A O 1
ATOM 580 N N . VAL A 1 73 ? 8.462 9.538 45.474 1.00 87.69 73 VAL A N 1
ATOM 581 C CA . VAL A 1 73 ? 9.845 9.497 45.943 1.00 87.69 73 VAL A CA 1
ATOM 582 C C . VAL A 1 73 ? 9.905 9.383 47.465 1.00 87.69 73 VAL A C 1
ATOM 584 O O . VAL A 1 73 ? 9.314 10.178 48.196 1.00 87.69 73 VAL A O 1
ATOM 587 N N . ASP A 1 74 ? 10.689 8.423 47.964 1.00 90.62 74 ASP A N 1
ATOM 588 C CA . ASP A 1 74 ? 10.973 8.312 49.396 1.00 90.62 74 ASP A CA 1
ATOM 589 C C . ASP A 1 74 ? 11.934 9.422 49.854 1.00 90.62 74 ASP A C 1
ATOM 591 O O . ASP A 1 74 ? 13.164 9.324 49.761 1.00 90.62 74 ASP A O 1
ATOM 595 N N . TRP A 1 75 ? 11.353 10.493 50.389 1.00 84.19 75 TRP A N 1
ATOM 596 C CA . TRP A 1 75 ? 12.057 11.675 50.877 1.00 84.19 75 TRP A CA 1
ATOM 597 C C . TRP A 1 75 ? 13.058 11.407 52.003 1.00 84.19 75 TRP A C 1
ATOM 599 O O . TRP A 1 75 ? 13.946 12.243 52.216 1.00 84.19 75 TRP A O 1
ATOM 609 N N . ALA A 1 76 ? 12.951 10.287 52.722 1.00 84.44 76 ALA A N 1
ATOM 610 C CA . ALA A 1 76 ? 13.919 9.930 53.755 1.00 84.44 76 ALA A CA 1
ATOM 611 C C . ALA A 1 76 ? 15.302 9.632 53.157 1.00 84.44 76 ALA A C 1
ATOM 613 O O . ALA A 1 76 ? 16.322 9.914 53.783 1.00 84.44 76 ALA A O 1
ATOM 614 N N . THR A 1 77 ? 15.346 9.145 51.915 1.00 89.06 77 THR A N 1
ATOM 615 C CA . THR A 1 77 ? 16.599 8.778 51.236 1.00 89.06 77 THR A CA 1
ATOM 616 C C . THR A 1 77 ? 17.321 9.979 50.611 1.00 89.06 77 THR A C 1
ATOM 618 O O . THR A 1 77 ? 18.537 9.955 50.396 1.00 89.06 77 THR A O 1
ATOM 621 N N . ILE A 1 78 ? 16.609 11.088 50.380 1.00 89.25 78 ILE A N 1
ATOM 622 C CA . ILE A 1 78 ? 17.150 12.270 49.702 1.00 89.25 78 ILE A CA 1
ATOM 623 C C . ILE A 1 78 ? 17.715 13.282 50.699 1.00 89.25 78 ILE A C 1
ATOM 625 O O . ILE A 1 78 ? 16.984 13.978 51.416 1.00 89.25 78 ILE A O 1
ATOM 629 N N . HIS A 1 79 ? 19.040 13.423 50.660 1.00 86.94 79 HIS A N 1
ATOM 630 C CA . HIS A 1 79 ? 19.801 14.343 51.505 1.00 86.94 79 HIS A CA 1
ATOM 631 C C . HIS A 1 79 ? 19.648 15.810 51.060 1.00 86.94 79 HIS A C 1
ATOM 633 O O . HIS A 1 79 ? 19.494 16.694 51.899 1.00 86.94 79 HIS A O 1
ATOM 639 N N . ASN A 1 80 ? 19.618 16.077 49.746 1.00 91.31 80 ASN A N 1
ATOM 640 C CA . ASN A 1 80 ? 19.448 17.421 49.178 1.00 91.31 80 ASN A CA 1
ATOM 641 C C . ASN A 1 80 ? 18.154 17.522 48.354 1.00 91.31 80 ASN A C 1
ATOM 643 O O . ASN A 1 80 ? 18.150 17.344 47.135 1.00 91.31 80 ASN A O 1
ATOM 647 N N . LYS A 1 81 ? 17.047 17.807 49.040 1.00 91.19 81 LYS A N 1
ATOM 648 C CA . LYS A 1 81 ? 15.697 17.830 48.457 1.00 91.19 81 LYS A CA 1
ATOM 649 C C . LYS A 1 81 ? 15.495 18.978 47.463 1.00 91.19 81 LYS A C 1
ATOM 651 O O . LYS A 1 81 ? 14.987 18.748 46.370 1.00 91.19 81 LYS A O 1
ATOM 656 N N . GLY A 1 82 ? 15.964 20.184 47.792 1.00 90.94 82 GLY A N 1
ATOM 657 C CA . GLY A 1 82 ? 15.948 21.323 46.869 1.00 90.94 82 GLY A CA 1
ATOM 658 C C . GLY A 1 82 ? 16.777 21.072 45.605 1.00 90.94 82 GLY A C 1
ATOM 659 O O . GLY A 1 82 ? 16.321 21.368 44.504 1.00 90.94 82 GLY A O 1
ATOM 660 N N . GLY A 1 83 ? 17.959 20.460 45.735 1.00 88.94 83 GLY A N 1
ATOM 661 C CA . GLY A 1 83 ? 18.783 20.055 44.591 1.00 88.94 83 GLY A CA 1
ATOM 662 C C . GLY A 1 83 ? 18.114 18.990 43.717 1.00 88.94 83 GLY A C 1
ATOM 663 O O . GLY A 1 83 ? 18.165 19.084 42.494 1.00 88.94 83 GLY A O 1
ATOM 664 N N . PHE A 1 84 ? 17.433 18.021 44.331 1.00 92.00 84 PHE A N 1
ATOM 665 C CA . PHE A 1 84 ? 16.677 16.994 43.614 1.00 92.00 84 PHE A CA 1
ATOM 666 C C . PHE A 1 84 ? 15.509 17.586 42.810 1.00 92.00 84 PHE A C 1
ATOM 668 O O . PHE A 1 84 ? 15.396 17.316 41.615 1.00 92.00 84 PHE A O 1
ATOM 675 N N . LEU A 1 85 ? 14.706 18.467 43.422 1.00 92.88 85 LEU A N 1
ATOM 676 C CA . LEU A 1 85 ? 13.630 19.185 42.730 1.00 92.88 85 LEU A CA 1
ATOM 677 C C . LEU A 1 85 ? 14.179 20.054 41.588 1.00 92.88 85 LEU A C 1
ATOM 679 O O . LEU A 1 85 ? 13.643 20.016 40.484 1.00 92.88 85 LEU A O 1
ATOM 683 N N . LYS A 1 86 ? 15.291 20.773 41.799 1.00 92.44 86 LYS A N 1
ATOM 684 C CA . LYS A 1 86 ? 15.976 21.502 40.715 1.00 92.44 86 LYS A CA 1
ATOM 685 C C . LYS A 1 86 ? 16.416 20.582 39.586 1.00 92.44 86 LYS A C 1
ATOM 687 O O . LYS A 1 86 ? 16.245 20.948 38.434 1.00 92.44 86 LYS A O 1
ATOM 692 N N . GLY A 1 87 ? 16.926 19.391 39.893 1.00 90.00 87 GLY A N 1
ATOM 693 C CA . GLY A 1 87 ? 17.287 18.393 38.888 1.00 90.00 87 GLY A CA 1
ATOM 694 C C . GLY A 1 87 ? 16.088 17.903 38.073 1.00 90.00 87 GLY A C 1
ATOM 695 O O . GLY A 1 87 ? 16.213 17.724 36.864 1.00 90.00 87 GLY A O 1
ATOM 696 N N . ILE A 1 88 ? 14.921 17.728 38.702 1.00 88.88 88 ILE A N 1
ATOM 697 C CA . ILE A 1 88 ? 13.672 17.418 37.992 1.00 88.88 88 ILE A CA 1
ATOM 698 C C . ILE A 1 88 ? 13.271 18.602 37.111 1.00 88.88 88 ILE A C 1
ATOM 700 O O . ILE A 1 88 ? 13.129 18.421 35.906 1.00 88.88 88 ILE A O 1
ATOM 704 N N . MET A 1 89 ? 13.175 19.812 37.666 1.00 93.50 89 MET A N 1
ATOM 705 C CA . MET A 1 89 ? 12.842 21.025 36.907 1.00 93.50 89 MET A CA 1
ATOM 706 C C . MET A 1 89 ? 13.790 21.240 35.722 1.00 93.50 89 MET A C 1
ATOM 708 O O . MET A 1 89 ? 13.341 21.564 34.628 1.00 93.50 89 MET A O 1
ATOM 712 N N . GLU A 1 90 ? 15.088 20.994 35.895 1.00 88.94 90 GLU A N 1
ATOM 713 C CA . GLU A 1 90 ? 16.080 21.122 34.828 1.00 88.94 90 GLU A CA 1
ATOM 714 C C . GLU A 1 90 ? 15.885 20.077 33.728 1.00 88.94 90 GLU A C 1
ATOM 716 O O . GLU A 1 90 ? 16.067 20.381 32.552 1.00 88.94 90 GLU A O 1
ATOM 721 N N . ARG A 1 91 ? 15.432 18.862 34.064 1.00 84.62 91 ARG A N 1
ATOM 722 C CA . ARG A 1 91 ? 15.009 17.882 33.053 1.00 84.62 91 ARG A CA 1
ATOM 723 C C . ARG A 1 91 ? 13.782 18.362 32.290 1.00 84.62 91 ARG A C 1
ATOM 725 O O . ARG A 1 91 ? 13.753 18.147 31.092 1.00 84.62 91 ARG A O 1
ATOM 732 N N . TYR A 1 92 ? 12.832 19.049 32.922 1.00 82.75 92 TYR A N 1
ATOM 733 C CA . TYR A 1 92 ? 11.706 19.665 32.204 1.00 82.75 92 TYR A CA 1
ATOM 734 C C . TYR A 1 92 ? 12.131 20.871 31.353 1.00 82.75 92 TYR A C 1
ATOM 736 O O . TYR A 1 92 ? 11.540 21.106 30.306 1.00 82.75 92 TYR A O 1
ATOM 744 N N . ARG A 1 93 ? 13.175 21.615 31.749 1.00 83.38 93 ARG A N 1
ATOM 745 C CA . ARG A 1 93 ? 13.742 22.700 30.926 1.00 83.38 93 ARG A CA 1
ATOM 746 C C . ARG A 1 93 ? 14.525 22.179 29.720 1.00 83.38 93 ARG A C 1
ATOM 748 O O . ARG A 1 93 ? 14.406 22.728 28.633 1.00 83.38 93 ARG A O 1
ATOM 755 N N . THR A 1 94 ? 15.336 21.138 29.914 1.00 73.12 94 THR A N 1
ATOM 756 C CA . THR A 1 94 ? 16.263 20.597 28.896 1.00 73.12 94 THR A CA 1
ATOM 757 C C . THR A 1 94 ? 15.645 19.506 28.026 1.00 73.12 94 THR A C 1
ATOM 759 O O . THR A 1 94 ? 16.031 19.327 26.873 1.00 73.12 94 THR A O 1
ATOM 762 N N . ARG A 1 95 ? 14.667 18.780 28.565 1.00 55.50 95 ARG A N 1
ATOM 763 C CA . ARG A 1 95 ? 13.744 17.907 27.845 1.00 55.50 95 ARG A CA 1
ATOM 764 C C . ARG A 1 95 ? 12.334 18.426 28.108 1.00 55.50 95 ARG A C 1
ATOM 766 O O . ARG A 1 95 ? 11.626 17.831 28.926 1.00 55.50 95 ARG A O 1
ATOM 773 N N . PRO A 1 96 ? 11.914 19.521 27.450 1.00 46.03 96 PRO A N 1
ATOM 774 C CA . PRO A 1 96 ? 10.500 19.845 27.454 1.00 46.03 96 PRO A CA 1
ATOM 775 C C . PRO A 1 96 ? 9.734 18.589 27.005 1.00 46.03 96 PRO A C 1
ATOM 777 O O . PRO A 1 96 ? 10.212 17.891 26.098 1.00 46.03 96 PRO A O 1
ATOM 780 N N . PRO A 1 97 ? 8.590 18.243 27.625 1.00 44.75 97 PRO A N 1
ATOM 781 C CA . PRO A 1 97 ? 7.667 17.323 26.977 1.00 44.75 97 PRO A CA 1
ATOM 782 C C . PRO A 1 97 ? 7.472 17.836 25.547 1.00 44.75 97 PRO A C 1
ATOM 784 O O . PRO A 1 97 ? 7.253 19.030 25.348 1.00 44.75 97 PRO A O 1
ATOM 787 N N . LEU A 1 98 ? 7.719 16.959 24.570 1.00 40.78 98 LEU A N 1
ATOM 788 C CA . LEU A 1 98 ? 7.822 17.278 23.144 1.00 40.78 98 LEU A CA 1
ATOM 789 C C . LEU A 1 98 ? 6.790 18.343 22.721 1.00 40.78 98 LEU A C 1
ATOM 791 O O . LEU A 1 98 ? 5.605 18.046 22.623 1.00 40.78 98 LEU A O 1
ATOM 795 N N . HIS A 1 99 ? 7.297 19.555 22.470 1.00 40.66 99 HIS A N 1
ATOM 796 C CA . HIS A 1 99 ? 6.659 20.714 21.838 1.00 40.66 99 HIS A CA 1
ATOM 797 C C . HIS A 1 99 ? 5.266 21.133 22.336 1.00 40.66 99 HIS A C 1
ATOM 799 O O . HIS A 1 99 ? 4.244 20.636 21.867 1.00 40.66 99 HIS A O 1
ATOM 805 N N . LEU A 1 100 ? 5.246 22.204 23.132 1.00 35.00 100 LEU A N 1
ATOM 806 C CA . LEU A 1 100 ? 4.282 23.288 22.956 1.00 35.00 100 LEU A CA 1
ATOM 807 C C . LEU A 1 100 ? 5.025 24.624 23.085 1.00 35.00 100 LEU A C 1
ATOM 809 O O . LEU A 1 100 ? 5.511 24.966 24.164 1.00 35.00 100 LEU A O 1
ATOM 813 N N . THR A 1 101 ? 5.140 25.371 21.986 1.00 40.16 101 THR A N 1
ATOM 814 C CA . THR A 1 101 ? 5.403 26.810 22.070 1.00 40.16 101 THR A CA 1
ATOM 815 C C . THR A 1 101 ? 4.070 27.536 22.257 1.00 40.16 101 THR A C 1
ATOM 817 O O . THR A 1 101 ? 3.010 27.047 21.863 1.00 40.16 101 THR A O 1
ATOM 820 N N . THR A 1 102 ? 4.096 28.708 22.887 1.00 38.38 102 THR A N 1
ATOM 821 C CA . THR A 1 102 ? 2.907 29.545 23.115 1.00 38.38 102 THR A CA 1
ATOM 822 C C . THR A 1 102 ? 2.233 30.042 21.832 1.00 38.38 102 THR A C 1
ATOM 824 O O . THR A 1 102 ? 1.081 30.471 21.905 1.00 38.38 102 THR A O 1
ATOM 827 N N . ASP A 1 103 ? 2.907 29.948 20.683 1.00 37.56 103 ASP A N 1
ATOM 828 C CA . ASP A 1 103 ? 2.335 30.289 19.378 1.00 37.56 103 ASP A CA 1
ATOM 829 C C . ASP A 1 103 ? 1.609 29.093 18.727 1.00 37.56 103 ASP A C 1
ATOM 831 O O . ASP A 1 103 ? 0.623 29.308 18.028 1.00 37.56 103 ASP A O 1
ATOM 835 N N . ASP A 1 104 ? 1.972 27.847 19.065 1.00 38.38 104 ASP A N 1
ATOM 836 C CA . ASP A 1 104 ? 1.283 26.629 18.591 1.00 38.38 104 ASP A CA 1
ATOM 837 C C . ASP A 1 104 ? 0.007 26.313 19.401 1.00 38.38 104 ASP A C 1
ATOM 839 O O . ASP A 1 104 ? -0.970 25.775 18.880 1.00 38.38 104 ASP A O 1
ATOM 843 N N . ILE A 1 105 ? -0.034 26.683 20.690 1.00 42.25 105 ILE A N 1
ATOM 844 C CA . ILE A 1 105 ? -1.239 26.501 21.526 1.00 42.25 105 ILE A CA 1
ATOM 845 C C . ILE A 1 105 ? -2.359 27.452 21.076 1.00 42.25 105 ILE A C 1
ATOM 847 O O . ILE A 1 105 ? -3.532 27.111 21.147 1.00 42.25 105 ILE A O 1
ATOM 851 N N . LYS A 1 106 ? -2.041 28.647 20.569 1.00 36.41 106 LYS A N 1
ATOM 852 C CA . LYS A 1 106 ? -3.088 29.596 20.158 1.00 36.41 106 LYS A CA 1
ATOM 853 C C . LYS A 1 106 ? -3.673 29.320 18.772 1.00 36.41 106 LYS A C 1
ATOM 855 O O . LYS A 1 106 ? -4.738 29.861 18.485 1.00 36.41 106 LYS A O 1
ATOM 860 N N . SER A 1 107 ? -3.032 28.500 17.938 1.00 42.94 107 SER A N 1
ATOM 861 C CA . SER A 1 107 ? -3.515 28.210 16.581 1.00 42.94 107 SER A CA 1
ATOM 862 C C . SER A 1 107 ? -4.194 26.845 16.422 1.00 42.94 107 SER A C 1
ATOM 864 O O . SER A 1 107 ? -5.005 26.715 15.508 1.00 42.94 107 SER A O 1
ATOM 866 N N . GLU A 1 108 ? -3.949 25.855 17.295 1.00 40.50 108 GLU A N 1
ATOM 867 C CA . GLU A 1 108 ? -4.455 24.485 17.060 1.00 40.50 108 GLU A CA 1
ATOM 868 C C . GLU A 1 108 ? -5.098 23.772 18.267 1.00 40.50 108 GLU A C 1
ATOM 870 O O . GLU A 1 108 ? -5.690 22.701 18.104 1.00 40.50 108 GLU A O 1
ATOM 875 N N . SER A 1 109 ? -5.088 24.346 19.479 1.00 43.91 109 SER A N 1
ATOM 876 C CA . SER A 1 109 ? -5.743 23.714 20.635 1.00 43.91 109 SER A CA 1
ATOM 877 C C . SER A 1 109 ? -7.230 24.068 20.736 1.00 43.91 109 SER A C 1
ATOM 879 O O . SER A 1 109 ? -7.616 24.879 21.574 1.00 43.91 109 SER A O 1
ATOM 881 N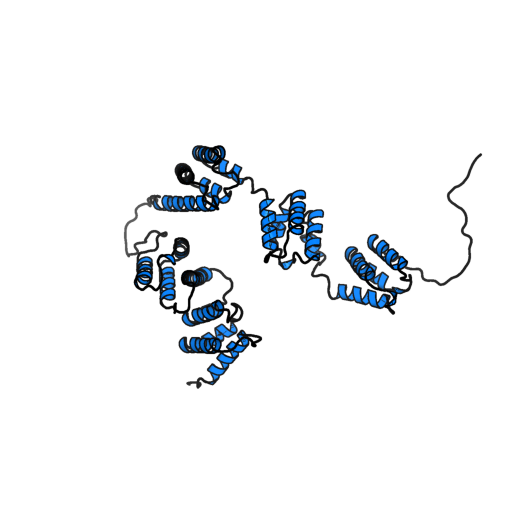 N . THR A 1 110 ? -8.071 23.487 19.877 1.00 53.28 110 THR A N 1
ATOM 882 C CA . THR A 1 110 ? -9.430 22.984 20.218 1.00 53.28 110 THR A CA 1
ATOM 883 C C . THR A 1 110 ? -10.124 22.440 18.971 1.00 53.28 110 THR A C 1
ATOM 885 O O . THR A 1 110 ? -11.165 22.931 18.546 1.00 53.28 110 THR A O 1
ATOM 888 N N . ILE A 1 111 ? -9.555 21.405 18.347 1.00 73.44 111 ILE A N 1
ATOM 889 C CA . ILE A 1 111 ? -10.320 20.680 17.322 1.00 73.44 111 ILE A CA 1
ATOM 890 C C . ILE A 1 111 ? -11.322 19.721 18.003 1.00 73.44 111 ILE A C 1
ATOM 892 O O . ILE A 1 111 ? -12.436 19.542 17.526 1.00 73.44 111 ILE A O 1
ATOM 896 N N . LEU A 1 112 ? -10.972 19.158 19.167 1.00 85.31 112 LEU A N 1
ATOM 897 C CA . LEU A 1 112 ? -11.844 18.276 19.954 1.00 85.31 112 LEU A CA 1
ATOM 898 C C . LEU A 1 112 ? -12.490 19.001 21.138 1.00 85.31 112 LEU A C 1
ATOM 900 O O . LEU A 1 112 ? -11.929 19.954 21.683 1.00 85.31 112 LEU A O 1
ATOM 904 N N . CYS A 1 113 ? -13.651 18.512 21.578 1.00 91.38 113 CYS A N 1
ATOM 905 C CA . CYS A 1 113 ? -14.267 18.988 22.813 1.00 91.38 113 CYS A CA 1
ATOM 906 C C . CYS A 1 113 ? -13.395 18.611 24.037 1.00 91.38 113 CYS A C 1
ATOM 908 O O . CYS A 1 113 ? -12.686 17.600 23.994 1.00 91.38 113 CYS A O 1
ATOM 910 N N . PRO A 1 114 ? -13.434 19.373 25.151 1.00 90.75 114 PRO A N 1
ATOM 911 C CA . PRO A 1 114 ? -12.552 19.125 26.298 1.00 90.75 114 PRO A CA 1
ATOM 912 C C . PRO A 1 114 ? -12.607 17.689 26.857 1.00 90.75 114 PRO A C 1
ATOM 914 O O . PRO A 1 114 ? -11.543 17.121 27.108 1.00 90.75 114 PRO A O 1
ATOM 917 N N . PRO A 1 115 ? -13.789 17.043 26.988 1.00 87.50 115 PRO A N 1
ATOM 918 C CA . PRO A 1 115 ? -13.861 15.650 27.434 1.00 87.50 115 PRO A CA 1
ATOM 919 C C . PRO A 1 115 ? -13.193 14.662 26.468 1.00 87.50 115 PRO A C 1
ATOM 921 O O . PRO A 1 115 ? -12.521 13.728 26.904 1.00 87.50 115 PRO A O 1
ATOM 924 N N . ALA A 1 116 ? -13.342 14.868 25.156 1.00 90.50 116 ALA A N 1
ATOM 925 C CA . ALA A 1 116 ? -12.686 14.034 24.155 1.00 90.50 116 ALA A CA 1
ATOM 926 C C . ALA A 1 116 ? -11.167 14.244 24.163 1.00 90.50 116 ALA A C 1
ATOM 928 O O . ALA A 1 116 ? -10.414 13.276 24.091 1.00 90.50 116 ALA A O 1
ATOM 929 N N . ASN A 1 117 ? -10.703 15.486 24.328 1.00 90.88 117 ASN A N 1
ATOM 930 C CA . ASN A 1 117 ? -9.274 15.765 24.425 1.00 90.88 117 ASN A CA 1
ATOM 931 C C . ASN A 1 117 ? -8.638 15.063 25.640 1.00 90.88 117 ASN A C 1
ATOM 933 O O . ASN A 1 117 ? -7.604 14.417 25.497 1.00 90.88 117 ASN A O 1
ATOM 937 N N . ALA A 1 118 ? -9.306 15.082 26.800 1.00 88.69 118 ALA A N 1
ATOM 938 C CA . ALA A 1 118 ? -8.839 14.384 28.000 1.00 88.69 118 ALA A CA 1
ATOM 939 C C . ALA A 1 118 ? -8.733 12.858 27.804 1.00 88.69 118 ALA A C 1
ATOM 941 O O . ALA A 1 118 ? -7.763 12.235 28.237 1.00 88.69 118 ALA A O 1
ATOM 942 N N . LEU A 1 119 ? -9.700 12.238 27.116 1.00 89.06 119 LEU A N 1
ATOM 943 C CA . LEU A 1 119 ? -9.640 10.807 26.796 1.00 89.06 119 LEU A CA 1
ATOM 944 C C . LEU A 1 119 ? -8.518 10.478 25.807 1.00 89.06 119 LEU A C 1
ATOM 946 O O . LEU A 1 119 ? -7.849 9.456 25.957 1.00 89.06 119 LEU A O 1
ATOM 950 N N . LEU A 1 120 ? -8.293 11.337 24.811 1.00 90.50 120 LEU A N 1
ATOM 951 C CA . LEU A 1 120 ? -7.212 11.155 23.847 1.00 90.50 120 LEU A CA 1
ATOM 952 C C . LEU A 1 120 ? -5.840 11.240 24.529 1.00 90.50 120 LEU A C 1
ATOM 954 O O . LEU A 1 120 ? -4.989 10.378 24.305 1.00 90.50 120 LEU A O 1
ATOM 958 N N . GLU A 1 121 ? -5.646 12.232 25.398 1.00 89.00 121 GLU A N 1
ATOM 959 C CA . GLU A 1 121 ? -4.432 12.387 26.202 1.00 89.00 121 GLU A CA 1
ATOM 960 C C . GLU A 1 121 ? -4.212 11.186 27.130 1.00 89.00 121 GLU A C 1
ATOM 962 O O . GLU A 1 121 ? -3.100 10.663 27.205 1.00 89.00 121 GLU A O 1
ATOM 967 N N . MET A 1 122 ? -5.271 10.671 27.764 1.00 88.19 122 MET A N 1
ATOM 968 C CA . MET A 1 122 ? -5.193 9.461 28.586 1.00 88.19 122 MET A CA 1
ATOM 969 C C . MET A 1 122 ? -4.688 8.250 27.782 1.00 88.19 122 MET A C 1
ATOM 971 O O . MET A 1 122 ? -3.818 7.516 28.252 1.00 88.19 122 MET A O 1
ATOM 975 N N . GLU A 1 123 ? -5.196 8.032 26.568 1.00 89.00 123 GLU A N 1
ATOM 976 C CA . GLU A 1 123 ? -4.733 6.943 25.696 1.00 89.00 123 GLU A CA 1
ATOM 977 C C . GLU A 1 123 ? -3.282 7.153 25.221 1.00 89.00 123 GLU A C 1
ATOM 979 O O . GLU A 1 123 ? -2.489 6.208 25.148 1.00 89.00 123 GLU A O 1
ATOM 984 N N . MET A 1 124 ? -2.873 8.402 24.988 1.00 86.19 124 MET A N 1
ATOM 985 C CA . MET A 1 124 ? -1.472 8.719 24.702 1.00 86.19 124 MET A CA 1
ATOM 986 C C . MET A 1 124 ? -0.551 8.403 25.888 1.00 86.19 124 MET A C 1
ATOM 988 O O . MET A 1 124 ? 0.511 7.808 25.697 1.00 86.19 124 MET A O 1
ATOM 992 N N . CYS A 1 125 ? -0.977 8.705 27.116 1.00 77.81 125 CYS A N 1
ATOM 993 C CA . CYS A 1 125 ? -0.238 8.378 28.337 1.00 77.81 125 CYS A CA 1
ATOM 994 C C . CYS A 1 125 ? -0.125 6.866 28.580 1.00 77.81 125 CYS A C 1
ATOM 996 O O . CYS A 1 125 ? 0.920 6.392 29.023 1.00 77.81 125 CYS A O 1
ATOM 998 N N . LYS A 1 126 ? -1.153 6.082 28.226 1.00 84.75 126 LYS A N 1
ATOM 999 C CA . LYS A 1 126 ? -1.098 4.607 28.258 1.00 84.75 126 LYS A CA 1
ATOM 1000 C C . LYS A 1 126 ? -0.163 4.011 27.195 1.00 84.75 126 LYS A C 1
ATOM 1002 O O . LYS A 1 126 ? 0.063 2.801 27.190 1.00 84.75 126 LYS A O 1
ATOM 1007 N N . GLY A 1 127 ? 0.339 4.817 26.255 1.00 86.75 127 GLY A N 1
ATOM 1008 C CA . GLY A 1 127 ? 1.113 4.347 25.104 1.00 86.75 127 GLY A CA 1
ATOM 1009 C C . GLY A 1 127 ? 0.277 3.547 24.097 1.00 86.75 127 GLY A C 1
ATOM 1010 O O . GLY A 1 127 ? 0.825 2.828 23.253 1.00 86.75 127 GLY A O 1
ATOM 1011 N N . THR A 1 128 ? -1.056 3.629 24.170 1.00 86.31 128 THR A N 1
ATOM 1012 C CA . THR A 1 128 ? -1.942 2.987 23.192 1.00 86.31 128 THR A CA 1
ATOM 1013 C C . THR A 1 128 ? -1.981 3.781 21.891 1.00 86.31 128 THR A C 1
ATOM 1015 O O . THR A 1 128 ? -2.099 3.182 20.827 1.00 86.31 128 THR A O 1
ATOM 1018 N N . LEU A 1 129 ? -1.775 5.096 21.933 1.00 89.12 129 LEU A N 1
ATOM 1019 C CA . LEU A 1 129 ? -1.594 5.941 20.754 1.00 89.12 129 LEU A CA 1
ATOM 1020 C C . LEU A 1 129 ? -0.330 6.788 20.890 1.00 89.12 129 LEU A C 1
ATOM 1022 O O . LEU A 1 129 ? -0.010 7.284 21.963 1.00 89.12 129 LEU A O 1
ATOM 1026 N N . THR A 1 130 ? 0.387 6.987 19.788 1.00 88.56 130 THR A N 1
ATOM 1027 C CA . THR A 1 130 ? 1.456 7.988 19.716 1.00 88.56 130 THR A CA 1
ATOM 1028 C C . THR A 1 130 ? 0.965 9.177 18.904 1.00 88.56 130 THR A C 1
ATOM 1030 O O . THR A 1 130 ? 0.237 8.999 17.926 1.00 88.56 130 THR A O 1
ATOM 1033 N N . ARG A 1 131 ? 1.398 10.396 19.257 1.00 82.88 131 ARG A N 1
ATOM 1034 C CA . ARG A 1 131 ? 1.039 11.610 18.498 1.00 82.88 131 ARG A CA 1
ATOM 1035 C C . ARG A 1 131 ? 1.425 11.484 17.022 1.00 82.88 131 ARG A C 1
ATOM 1037 O O . ARG A 1 131 ? 0.643 11.822 16.152 1.00 82.88 131 ARG A O 1
ATOM 1044 N N . SER A 1 132 ? 2.585 10.885 16.750 1.00 85.25 132 SER A N 1
ATOM 1045 C CA . SER A 1 132 ? 3.075 10.605 15.394 1.00 85.25 132 SER A CA 1
ATOM 1046 C C . SER A 1 132 ? 2.226 9.608 14.597 1.00 85.25 132 SER A C 1
ATOM 1048 O O . SER A 1 132 ? 2.324 9.577 13.374 1.00 85.25 132 SER A O 1
ATOM 1050 N N . ALA A 1 133 ? 1.417 8.774 15.258 1.00 84.56 133 ALA A N 1
ATOM 1051 C CA . ALA A 1 133 ? 0.518 7.836 14.589 1.00 84.56 133 ALA A CA 1
ATOM 1052 C C . ALA A 1 133 ? -0.840 8.468 14.238 1.00 84.56 133 ALA A C 1
ATOM 1054 O O . ALA A 1 133 ? -1.567 7.918 13.410 1.00 84.56 133 ALA A O 1
ATOM 1055 N N . LEU A 1 134 ? -1.188 9.601 14.854 1.00 90.50 134 LEU A N 1
ATOM 1056 C CA . LEU A 1 134 ? -2.406 10.355 14.576 1.00 90.50 134 LEU A CA 1
ATOM 1057 C C . LEU A 1 134 ? -2.098 11.438 13.544 1.00 90.50 134 LEU A C 1
ATOM 1059 O O . LEU A 1 134 ? -1.651 12.524 13.887 1.00 90.50 134 LEU A O 1
ATOM 1063 N N . SER A 1 135 ? -2.338 11.145 12.267 1.00 91.12 135 SER A N 1
ATOM 1064 C CA . SER A 1 135 ? -2.294 12.183 11.232 1.00 91.12 135 SER A CA 1
ATOM 1065 C C . SER A 1 135 ? -3.385 13.229 11.470 1.00 91.12 135 SER A C 1
ATOM 1067 O O . SER A 1 135 ? -4.485 12.854 11.888 1.00 91.12 135 SER A O 1
ATOM 1069 N N . ASP A 1 136 ? -3.154 14.479 11.070 1.00 85.88 136 ASP A N 1
ATOM 1070 C CA . ASP A 1 136 ? -4.122 15.581 11.205 1.00 85.88 136 ASP A CA 1
ATOM 1071 C C . ASP A 1 136 ? -5.499 15.243 10.624 1.00 85.88 136 ASP A C 1
ATOM 1073 O O . ASP A 1 136 ? -6.525 15.576 11.209 1.00 85.88 136 ASP A O 1
ATOM 1077 N N . GLY A 1 137 ? -5.549 14.474 9.531 1.00 85.75 137 GLY A N 1
ATOM 1078 C CA . GLY A 1 137 ? -6.811 14.019 8.942 1.00 85.75 137 GLY A CA 1
ATOM 1079 C C . GLY A 1 137 ? -7.664 13.155 9.883 1.00 85.75 137 GLY A C 1
ATOM 1080 O O . GLY A 1 137 ? -8.890 13.228 9.841 1.00 85.75 137 GLY A O 1
ATOM 1081 N N . ILE A 1 138 ? -7.050 12.367 10.772 1.00 91.88 138 ILE A N 1
ATOM 1082 C CA . ILE A 1 138 ? -7.776 11.567 11.773 1.00 91.88 138 ILE A CA 1
ATOM 1083 C C . ILE A 1 138 ? -8.364 12.491 12.838 1.00 91.88 138 ILE A C 1
ATOM 1085 O O . ILE A 1 138 ? -9.535 12.341 13.181 1.00 91.88 138 ILE A O 1
ATOM 1089 N N . LEU A 1 139 ? -7.578 13.462 13.311 1.00 92.75 139 LEU A N 1
ATOM 1090 C CA . LEU A 1 139 ? -8.018 14.444 14.304 1.00 92.75 139 LEU A CA 1
ATOM 1091 C C . LEU A 1 139 ? -9.146 15.321 13.758 1.00 92.75 139 LEU A C 1
ATOM 1093 O O . LEU A 1 139 ? -10.153 15.492 14.435 1.00 92.75 139 LEU A O 1
ATOM 1097 N N . GLN A 1 140 ? -9.039 15.782 12.510 1.00 89.12 140 GLN A N 1
ATOM 1098 C CA . GLN A 1 140 ? -10.101 16.524 11.828 1.00 89.12 140 GLN A CA 1
ATOM 1099 C C . GLN A 1 140 ? -11.373 15.682 11.651 1.00 89.12 140 GLN A C 1
ATOM 1101 O O . GLN A 1 140 ? -12.474 16.175 11.878 1.00 89.12 140 GLN A O 1
ATOM 1106 N N . THR A 1 141 ? -11.247 14.398 11.290 1.00 88.50 141 THR A N 1
ATOM 1107 C CA . THR A 1 141 ? -12.420 13.516 11.123 1.00 88.50 141 THR A CA 1
ATOM 1108 C C . THR A 1 141 ? -13.112 13.233 12.459 1.00 88.50 141 THR A C 1
ATOM 1110 O O . THR A 1 141 ? -14.339 13.152 12.516 1.00 88.50 141 THR A O 1
ATOM 1113 N N . LEU A 1 142 ? -12.337 13.079 13.535 1.00 93.94 142 LEU A N 1
ATOM 1114 C CA . LEU A 1 142 ? -12.869 12.916 14.884 1.00 93.94 142 LEU A CA 1
ATOM 1115 C C . LEU A 1 142 ? -13.536 14.209 15.367 1.00 93.94 142 LEU A C 1
ATOM 1117 O O . LEU A 1 142 ? -14.645 14.168 15.879 1.00 93.94 142 LEU A O 1
ATOM 1121 N N . ALA A 1 143 ? -12.909 15.356 15.136 1.00 92.88 143 ALA A N 1
ATOM 1122 C CA . ALA A 1 143 ? -13.453 16.660 15.488 1.00 92.88 143 ALA A CA 1
ATOM 1123 C C . ALA A 1 143 ? -14.735 17.041 14.750 1.00 92.88 143 ALA A C 1
ATOM 1125 O O . ALA A 1 143 ? -15.554 17.781 15.283 1.00 92.88 143 ALA A O 1
ATOM 1126 N N . ALA A 1 144 ? -14.920 16.529 13.534 1.00 90.00 144 ALA A N 1
ATOM 1127 C CA . ALA A 1 144 ? -16.145 16.729 12.771 1.00 90.00 144 ALA A CA 1
ATOM 1128 C C . ALA A 1 144 ? -17.371 16.027 13.392 1.00 90.00 144 ALA A C 1
ATOM 1130 O O . ALA A 1 144 ? -18.492 16.277 12.952 1.00 90.00 144 ALA A O 1
ATOM 1131 N N . GLN A 1 145 ? -17.178 15.143 14.378 1.00 91.75 145 GLN A N 1
ATOM 1132 C CA . GLN A 1 145 ? -18.273 14.513 15.118 1.00 91.75 145 GLN A CA 1
ATOM 1133 C C . GLN A 1 145 ? -18.838 15.460 16.176 1.00 91.75 145 GLN A C 1
ATOM 1135 O O . GLN A 1 145 ? -18.126 16.327 16.685 1.00 91.75 145 GLN A O 1
ATOM 1140 N N . ASP A 1 146 ? -20.094 15.259 16.572 1.00 93.06 146 ASP A N 1
ATOM 1141 C CA . ASP A 1 146 ? -20.637 15.955 17.736 1.00 93.06 146 ASP A CA 1
ATOM 1142 C C . ASP A 1 146 ? -19.891 15.545 19.030 1.00 93.06 146 ASP A C 1
ATOM 1144 O O . ASP A 1 146 ? -19.313 14.453 19.097 1.00 93.06 146 ASP A O 1
ATOM 1148 N N . PRO A 1 147 ? -19.876 16.400 20.069 1.00 93.38 147 PRO A N 1
ATOM 1149 C CA . PRO A 1 147 ? -19.098 16.157 21.283 1.00 93.38 147 PRO A CA 1
ATOM 1150 C C . PRO A 1 147 ? -19.385 14.828 21.994 1.00 93.38 147 PRO A C 1
ATOM 1152 O O . PRO A 1 147 ? -18.457 14.241 22.550 1.00 93.38 147 PRO A O 1
ATOM 1155 N N . GLU A 1 148 ? -20.629 14.342 21.988 1.00 89.88 148 GLU A N 1
ATOM 1156 C CA . GLU A 1 148 ? -20.988 13.074 22.637 1.00 89.88 148 GLU A CA 1
ATOM 1157 C C . GLU A 1 148 ? -20.414 11.892 21.850 1.00 89.88 148 GLU A C 1
ATOM 1159 O O . GLU A 1 148 ? -19.799 10.986 22.420 1.00 89.88 148 GLU A O 1
ATOM 1164 N N . THR A 1 149 ? -20.518 11.953 20.523 1.00 92.06 149 THR A N 1
ATOM 1165 C CA . THR A 1 149 ? -19.940 10.960 19.618 1.00 92.06 149 THR A CA 1
ATOM 1166 C C . THR A 1 149 ? -18.412 10.920 19.699 1.00 92.06 149 THR A C 1
ATOM 1168 O O . THR A 1 149 ? -17.832 9.831 19.702 1.00 92.06 149 THR A O 1
ATOM 1171 N N . GLN A 1 150 ? -17.735 12.069 19.828 1.00 95.38 150 GLN A N 1
ATOM 1172 C CA . GLN A 1 150 ? -16.278 12.119 20.032 1.00 95.38 150 GLN A CA 1
ATOM 1173 C C . GLN A 1 150 ? -15.851 11.316 21.270 1.00 95.38 150 GLN A C 1
ATOM 1175 O O . GLN A 1 150 ? -14.933 10.492 21.203 1.00 95.38 150 GLN A O 1
ATOM 1180 N N . VAL A 1 151 ? -16.539 11.541 22.394 1.00 94.94 151 VAL A N 1
ATOM 1181 C CA . VAL A 1 151 ? -16.280 10.867 23.673 1.00 94.94 151 VAL A CA 1
ATOM 1182 C C . VAL A 1 151 ? -16.534 9.368 23.558 1.00 94.94 151 VAL A C 1
ATOM 1184 O O . VAL A 1 151 ? -15.694 8.569 23.968 1.00 94.94 151 VAL A O 1
ATOM 1187 N N . GLU A 1 152 ? -17.654 8.971 22.957 1.00 94.06 152 GLU A N 1
ATOM 1188 C CA . GLU A 1 152 ? -18.008 7.563 22.785 1.00 94.06 152 GLU A CA 1
ATOM 1189 C C . GLU A 1 152 ? -17.007 6.818 21.887 1.00 94.06 152 GLU A C 1
ATOM 1191 O O . GLU A 1 152 ? -16.602 5.701 22.217 1.00 94.06 152 GLU A O 1
ATOM 1196 N N . ILE A 1 153 ? -16.541 7.434 20.793 1.00 95.44 153 ILE A N 1
ATOM 1197 C CA . ILE A 1 153 ? -15.503 6.859 19.923 1.00 95.44 153 ILE A CA 1
ATOM 1198 C C . ILE A 1 153 ? -14.228 6.567 20.721 1.00 95.44 153 ILE A C 1
ATOM 1200 O O . ILE A 1 153 ? -13.683 5.462 20.634 1.00 95.44 153 ILE A O 1
ATOM 1204 N N . LEU A 1 154 ? -13.746 7.546 21.491 1.00 96.50 154 LEU A N 1
ATOM 1205 C CA . LEU A 1 154 ? -12.509 7.410 22.260 1.00 96.50 154 LEU A CA 1
ATOM 1206 C C . LEU A 1 154 ? -12.663 6.431 23.427 1.00 96.50 154 LEU A C 1
ATOM 1208 O O . LEU A 1 154 ? -11.758 5.637 23.679 1.00 96.50 154 LEU A O 1
ATOM 1212 N N . ARG A 1 155 ? -13.831 6.404 24.078 1.00 94.56 155 ARG A N 1
ATOM 1213 C CA . ARG A 1 155 ? -14.163 5.412 25.108 1.00 94.56 155 ARG A CA 1
ATOM 1214 C C . ARG A 1 155 ? -14.109 3.991 24.545 1.00 94.56 155 ARG A C 1
ATOM 1216 O O . ARG A 1 155 ? -13.430 3.133 25.099 1.00 94.56 155 ARG A O 1
ATOM 1223 N N . ARG A 1 156 ? -14.750 3.749 23.396 1.00 94.25 156 ARG A N 1
ATOM 1224 C CA . ARG A 1 156 ? -14.724 2.445 22.707 1.00 94.25 156 ARG A CA 1
ATOM 1225 C C . ARG A 1 156 ? -13.330 2.040 22.261 1.00 94.25 156 ARG A C 1
ATOM 1227 O O . ARG A 1 156 ? -13.010 0.855 22.267 1.00 94.25 156 ARG A O 1
ATOM 1234 N N . PHE A 1 157 ? -12.519 3.009 21.848 1.00 96.38 157 PHE A N 1
ATOM 1235 C CA . PHE A 1 157 ? -11.128 2.762 21.510 1.00 96.38 157 PHE A CA 1
ATOM 1236 C C . PHE A 1 157 ? -10.330 2.298 22.738 1.00 96.38 157 PHE A C 1
ATOM 1238 O O . PHE A 1 157 ? -9.619 1.301 22.639 1.00 96.38 157 PHE A O 1
ATOM 1245 N N . GLY A 1 158 ? -10.499 2.962 23.888 1.00 92.56 158 GLY A N 1
ATOM 1246 C CA . GLY A 1 158 ? -9.833 2.598 25.144 1.00 92.56 158 GLY A CA 1
ATOM 1247 C C . GLY A 1 158 ? -10.319 1.281 25.768 1.00 92.56 158 GLY A C 1
ATOM 1248 O O . GLY A 1 158 ? -9.565 0.632 26.488 1.00 92.56 158 GLY A O 1
ATOM 1249 N N . GLU A 1 159 ? -11.555 0.860 25.483 1.00 94.00 159 GLU A N 1
ATOM 1250 C CA . GLU A 1 159 ? -12.125 -0.424 25.933 1.00 94.00 159 GLU A CA 1
ATOM 1251 C C . GLU A 1 159 ? -11.738 -1.619 25.046 1.00 94.00 159 GLU A C 1
ATOM 1253 O O . GLU A 1 159 ? -11.928 -2.771 25.439 1.00 94.00 159 GLU A O 1
ATOM 1258 N N . ALA A 1 160 ? -11.229 -1.374 23.837 1.00 93.62 160 ALA A N 1
ATOM 1259 C CA . ALA A 1 160 ? -10.876 -2.439 22.909 1.00 93.62 160 ALA A CA 1
ATOM 1260 C C . ALA A 1 160 ? -9.580 -3.155 23.323 1.00 93.62 160 ALA A C 1
ATOM 1262 O O . ALA A 1 160 ? -8.609 -2.531 23.750 1.00 93.62 160 ALA A O 1
ATOM 1263 N N . ASP A 1 161 ? -9.517 -4.472 23.107 1.00 94.69 161 ASP A N 1
ATOM 1264 C CA . ASP A 1 161 ? -8.261 -5.214 23.224 1.00 94.69 161 ASP A CA 1
ATOM 1265 C C . ASP A 1 161 ? -7.338 -4.883 22.038 1.00 94.69 161 ASP A C 1
ATOM 1267 O O . ASP A 1 161 ? -7.462 -5.420 20.934 1.00 94.69 161 ASP A O 1
ATOM 1271 N N . LEU A 1 162 ? -6.405 -3.960 22.274 1.00 94.12 162 LEU A N 1
ATOM 1272 C CA . LEU A 1 162 ? -5.443 -3.494 21.276 1.00 94.12 162 LEU A CA 1
ATOM 1273 C C . LEU A 1 162 ? -4.177 -4.364 21.192 1.00 94.12 162 LEU A C 1
ATOM 1275 O O . LEU A 1 162 ? -3.273 -4.016 20.429 1.00 94.12 162 LEU A O 1
ATOM 1279 N N . SER A 1 163 ? -4.079 -5.470 21.943 1.00 92.06 163 SER A N 1
ATOM 1280 C CA . SER A 1 163 ? -2.877 -6.323 21.974 1.00 92.06 163 SER A CA 1
ATOM 1281 C C . SER A 1 163 ? -2.559 -6.960 20.615 1.00 92.06 163 SER A C 1
ATOM 1283 O O . SER A 1 163 ? -1.395 -7.121 20.251 1.00 92.06 163 SER A O 1
ATOM 1285 N N . THR A 1 164 ? -3.592 -7.253 19.825 1.00 90.94 164 THR A N 1
ATOM 1286 C CA . THR A 1 164 ? -3.480 -7.877 18.497 1.00 90.94 164 THR A CA 1
ATOM 1287 C C . THR A 1 164 ? -3.476 -6.865 17.344 1.00 90.94 164 THR A C 1
ATOM 1289 O O . THR A 1 164 ? -3.256 -7.224 16.184 1.00 90.94 164 THR A O 1
ATOM 1292 N N . VAL A 1 165 ? -3.696 -5.578 17.631 1.00 93.44 165 VAL A N 1
ATOM 1293 C CA . VAL A 1 165 ? -3.893 -4.538 16.616 1.00 93.44 165 VAL A CA 1
ATOM 1294 C C . VAL A 1 165 ? -2.561 -3.873 16.262 1.00 93.44 165 VAL A C 1
ATOM 1296 O O . VAL A 1 165 ? -2.092 -2.969 16.951 1.00 93.44 165 VAL A O 1
ATOM 1299 N N . GLN A 1 166 ? -1.972 -4.260 15.125 1.00 88.38 166 GLN A N 1
ATOM 1300 C CA . GLN A 1 166 ? -0.692 -3.700 14.655 1.00 88.38 166 GLN A CA 1
ATOM 1301 C C . GLN A 1 166 ? -0.747 -2.195 14.343 1.00 88.38 166 GLN A C 1
ATOM 1303 O O . GLN A 1 166 ? 0.238 -1.485 14.518 1.00 88.38 166 GLN A O 1
ATOM 1308 N N . ARG A 1 167 ? -1.886 -1.694 13.843 1.00 92.31 167 ARG A N 1
ATOM 1309 C CA . ARG A 1 167 ? -2.062 -0.290 13.430 1.00 92.31 167 ARG A CA 1
ATOM 1310 C C . ARG A 1 167 ? -3.224 0.346 14.181 1.00 92.31 167 ARG A C 1
ATOM 1312 O O . ARG A 1 167 ? -4.324 0.475 13.647 1.00 92.31 167 ARG A O 1
ATOM 1319 N N . LYS A 1 168 ? -2.967 0.748 15.423 1.00 94.50 168 LYS A N 1
ATOM 1320 C CA . LYS A 1 168 ? -3.975 1.304 16.338 1.00 94.50 168 LYS A CA 1
ATOM 1321 C C . LYS A 1 168 ? -4.665 2.561 15.779 1.00 94.50 168 LYS A C 1
ATOM 1323 O O . LYS A 1 168 ? -5.882 2.664 15.865 1.00 94.50 168 LYS A O 1
ATOM 1328 N N . ALA A 1 169 ? -3.943 3.434 15.071 1.00 93.06 169 ALA A N 1
ATOM 1329 C CA . ALA A 1 169 ? -4.541 4.584 14.378 1.00 93.06 169 ALA A CA 1
ATOM 1330 C C . ALA A 1 169 ? -5.593 4.177 13.323 1.00 93.06 169 ALA A C 1
ATOM 1332 O O . ALA A 1 169 ? -6.677 4.751 13.264 1.00 93.06 169 ALA A O 1
ATOM 1333 N N . ASN A 1 170 ? -5.331 3.125 12.537 1.00 90.81 170 ASN A N 1
ATOM 1334 C CA . ASN A 1 170 ? -6.301 2.615 11.559 1.00 90.81 170 ASN A CA 1
ATOM 1335 C C . ASN A 1 170 ? -7.524 1.986 12.236 1.00 90.81 170 ASN A C 1
ATOM 1337 O O . ASN A 1 170 ? -8.626 2.037 11.690 1.00 90.81 170 ASN A O 1
ATOM 1341 N N . PHE A 1 171 ? -7.336 1.391 13.413 1.00 95.38 171 PHE A N 1
ATOM 1342 C CA . PHE A 1 171 ? -8.436 0.870 14.214 1.00 95.38 171 PHE A CA 1
ATOM 1343 C C . PHE A 1 171 ? -9.325 2.003 14.739 1.00 95.38 171 PHE A C 1
ATOM 1345 O O . PHE A 1 171 ? -10.541 1.923 14.573 1.00 95.38 171 PHE A O 1
ATOM 1352 N N . LEU A 1 172 ? -8.733 3.096 15.238 1.00 95.12 172 LEU A N 1
ATOM 1353 C CA . LEU A 1 172 ? -9.465 4.309 15.615 1.00 95.12 172 LEU A CA 1
ATOM 1354 C C . LEU A 1 172 ? -10.266 4.872 14.432 1.00 95.12 172 LEU A C 1
ATOM 1356 O O . LEU A 1 172 ? -11.455 5.123 14.577 1.00 95.12 172 LEU A O 1
ATOM 1360 N N . VAL A 1 173 ? -9.671 4.968 13.236 1.00 91.94 173 VAL A N 1
ATOM 1361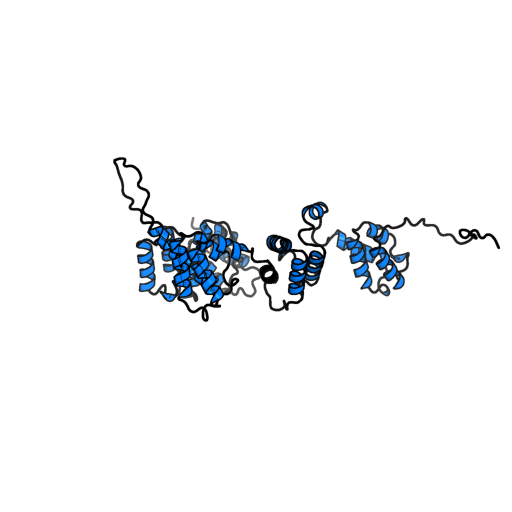 C CA . VAL A 1 173 ? -10.397 5.352 12.006 1.00 91.94 173 VAL A CA 1
ATOM 1362 C C . VAL A 1 173 ? -11.567 4.408 11.720 1.00 91.94 173 VAL A C 1
ATOM 1364 O O . VAL A 1 173 ? -12.630 4.846 11.285 1.00 91.94 173 VAL A O 1
ATOM 1367 N N . GLY A 1 174 ? -11.394 3.110 11.970 1.00 90.06 174 GLY A N 1
ATOM 1368 C CA . GLY A 1 174 ? -12.460 2.120 11.859 1.00 90.06 174 GLY A CA 1
ATOM 1369 C C . GLY A 1 174 ? -13.625 2.382 12.815 1.00 90.06 174 GLY A C 1
ATOM 1370 O O . GLY A 1 174 ? -14.773 2.234 12.402 1.00 90.06 174 GLY A O 1
ATOM 1371 N N . ILE A 1 175 ? -13.347 2.797 14.055 1.00 94.62 175 ILE A N 1
ATOM 1372 C CA . ILE A 1 175 ? -14.373 3.202 15.027 1.00 94.62 175 ILE A CA 1
ATOM 1373 C C . ILE A 1 175 ? -15.024 4.510 14.582 1.00 94.62 175 ILE A C 1
ATOM 1375 O O . ILE A 1 175 ? -16.244 4.545 14.455 1.00 94.62 175 ILE A O 1
ATOM 1379 N N . ILE A 1 176 ? -14.232 5.536 14.246 1.00 93.75 176 ILE A N 1
ATOM 1380 C CA . ILE A 1 176 ? -14.733 6.824 13.746 1.00 93.75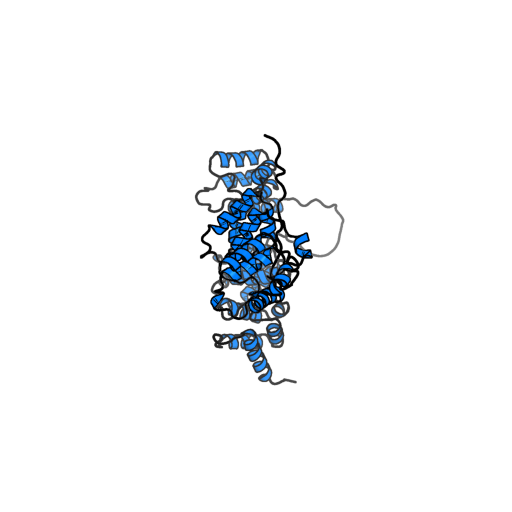 176 ILE A CA 1
ATOM 1381 C C . ILE A 1 176 ? -15.705 6.594 12.589 1.00 93.75 176 ILE A C 1
ATOM 1383 O O . ILE A 1 176 ? -16.801 7.119 12.616 1.00 93.75 176 ILE A O 1
ATOM 1387 N N . ARG A 1 177 ? -15.387 5.729 11.619 1.00 87.69 177 ARG A N 1
ATOM 1388 C CA . ARG A 1 177 ? -16.278 5.428 10.480 1.00 87.69 177 ARG A CA 1
ATOM 1389 C C . ARG A 1 177 ? -17.607 4.760 10.844 1.00 87.69 177 ARG A C 1
ATOM 1391 O O . ARG A 1 177 ? -18.522 4.808 10.031 1.00 87.69 177 ARG A O 1
ATOM 1398 N N . ARG A 1 178 ? -17.709 4.095 11.998 1.00 88.06 178 ARG A N 1
ATOM 1399 C CA . ARG A 1 178 ? -18.967 3.487 12.475 1.00 88.06 178 ARG A CA 1
ATOM 1400 C C . ARG A 1 178 ? -19.878 4.502 13.156 1.00 88.06 178 ARG A C 1
ATOM 1402 O O . ARG A 1 178 ? -21.084 4.290 13.175 1.00 88.06 178 ARG A O 1
ATOM 1409 N N . TYR A 1 179 ? -19.277 5.537 13.734 1.00 86.44 179 TYR A N 1
ATOM 1410 C CA . TYR A 1 179 ? -19.942 6.571 14.523 1.00 86.44 179 TYR A CA 1
ATOM 1411 C C . TYR A 1 179 ? -20.155 7.863 13.752 1.00 86.44 179 TYR A C 1
ATOM 1413 O O . TYR A 1 179 ? -21.119 8.566 14.024 1.00 86.44 179 TYR A O 1
ATOM 1421 N N . SER A 1 180 ? -19.315 8.123 12.747 1.00 80.69 180 SER A N 1
ATOM 1422 C CA . SER A 1 180 ? -19.638 9.055 11.686 1.00 80.69 180 SER A CA 1
ATOM 1423 C C . SER A 1 180 ? -21.007 8.648 11.183 1.00 80.69 180 SER A C 1
ATOM 1425 O O . SER A 1 180 ? -21.122 7.532 10.653 1.00 80.69 180 SER A O 1
ATOM 1427 N N . PRO A 1 181 ? -22.036 9.509 11.299 1.00 57.31 181 PRO A N 1
ATOM 1428 C CA . PRO A 1 181 ? -23.144 9.378 10.389 1.00 57.31 181 PRO A CA 1
ATOM 1429 C C . PRO A 1 181 ? -22.467 9.357 9.024 1.00 57.31 181 PRO A C 1
ATOM 1431 O O . PRO A 1 181 ? -21.782 10.310 8.639 1.00 57.31 181 PRO A O 1
ATOM 1434 N N . LEU A 1 182 ? -22.549 8.216 8.325 1.00 50.03 182 LEU A N 1
ATOM 1435 C CA . LEU A 1 182 ? -22.391 8.230 6.879 1.00 50.03 182 LEU A CA 1
ATOM 1436 C C . LEU A 1 182 ? -23.171 9.473 6.468 1.00 50.03 182 LEU A C 1
ATOM 1438 O O . LEU A 1 182 ? -24.336 9.547 6.886 1.00 50.03 182 LEU A O 1
ATOM 1442 N N . PRO A 1 183 ? -22.554 10.471 5.796 1.00 46.28 183 PRO A N 1
ATOM 1443 C CA . PRO A 1 183 ? -23.305 11.640 5.379 1.00 46.28 183 PRO A CA 1
ATOM 1444 C C . PRO A 1 183 ? -24.599 11.086 4.807 1.00 46.28 183 PRO A C 1
ATOM 1446 O O . PRO A 1 183 ? -24.553 10.100 4.059 1.00 46.28 183 PRO A O 1
ATOM 1449 N N . HIS A 1 184 ? -25.745 11.613 5.232 1.00 43.50 184 HIS A N 1
ATOM 1450 C CA . HIS A 1 184 ? -27.068 11.107 4.860 1.00 43.50 184 HIS A CA 1
ATOM 1451 C C . HIS A 1 184 ? -27.318 11.114 3.332 1.00 43.50 184 HIS A C 1
ATOM 1453 O O . HIS A 1 184 ? -28.428 10.908 2.874 1.00 43.50 184 HIS A O 1
ATOM 1459 N N . THR A 1 185 ? -26.270 11.260 2.524 1.00 46.59 185 THR A N 1
ATOM 1460 C CA . THR A 1 185 ? -26.109 10.910 1.119 1.00 46.59 185 THR A CA 1
ATOM 1461 C C . THR A 1 185 ? -26.601 9.538 0.679 1.00 46.59 185 THR A C 1
ATOM 1463 O O . THR A 1 185 ? -26.734 9.369 -0.524 1.00 46.59 185 THR A O 1
ATOM 1466 N N . THR A 1 186 ? -26.941 8.568 1.537 1.00 48.19 186 THR A N 1
ATOM 1467 C CA . THR A 1 186 ? -27.807 7.478 1.040 1.00 48.19 186 THR A CA 1
ATOM 1468 C C . THR A 1 186 ? -29.193 8.022 0.699 1.00 48.19 186 THR A C 1
ATOM 1470 O O . THR A 1 186 ? -29.697 7.737 -0.381 1.00 48.19 186 THR A O 1
ATOM 1473 N N . VAL A 1 187 ? -29.756 8.892 1.541 1.00 49.69 187 VAL A N 1
ATOM 1474 C CA . VAL A 1 187 ? -31.039 9.563 1.301 1.00 49.69 187 VAL A CA 1
ATOM 1475 C C . VAL A 1 187 ? -30.899 10.611 0.188 1.00 49.69 187 VAL A C 1
ATOM 1477 O O . VAL A 1 187 ? -31.639 10.530 -0.791 1.00 49.69 187 VAL A O 1
ATOM 1480 N N . ASP A 1 188 ? -29.886 11.490 0.220 1.00 54.12 188 ASP A N 1
ATOM 1481 C CA . ASP A 1 188 ? -29.724 12.512 -0.838 1.00 54.12 188 ASP A CA 1
ATOM 1482 C C . ASP A 1 188 ? -29.327 11.929 -2.204 1.00 54.12 188 ASP A C 1
ATOM 1484 O O . ASP A 1 188 ? -29.828 12.383 -3.230 1.00 54.12 188 ASP A O 1
ATOM 1488 N N . ALA A 1 189 ? -28.484 10.890 -2.272 1.00 52.44 189 ALA A N 1
ATOM 1489 C CA . ALA A 1 189 ? -28.168 10.275 -3.565 1.00 52.44 189 ALA A CA 1
ATOM 1490 C C . ALA A 1 189 ? -29.352 9.480 -4.119 1.00 52.44 189 ALA A C 1
ATOM 1492 O O . ALA A 1 189 ? -29.530 9.467 -5.337 1.00 52.44 189 ALA A O 1
ATOM 1493 N N . THR A 1 190 ? -30.191 8.867 -3.264 1.00 59.44 190 THR A N 1
ATOM 1494 C CA . THR A 1 190 ? -31.456 8.304 -3.753 1.00 59.44 190 THR A CA 1
ATOM 1495 C C . THR A 1 190 ? -32.327 9.397 -4.354 1.00 59.44 190 THR A C 1
ATOM 1497 O O . THR A 1 190 ? -32.769 9.209 -5.477 1.00 59.44 190 THR A O 1
ATOM 1500 N N . LEU A 1 191 ? -32.459 10.567 -3.715 1.00 63.38 191 LEU A N 1
ATOM 1501 C CA . LEU A 1 191 ? -33.222 11.720 -4.221 1.00 63.38 191 LEU A CA 1
ATOM 1502 C C . LEU A 1 191 ? -32.742 12.248 -5.587 1.00 63.38 191 LEU A C 1
ATOM 1504 O O . LEU A 1 191 ? -33.553 12.784 -6.339 1.00 63.38 191 LEU A O 1
ATOM 1508 N N . ILE A 1 192 ? -31.467 12.057 -5.941 1.00 79.25 192 ILE A N 1
ATOM 1509 C CA . ILE A 1 192 ? -30.899 12.480 -7.237 1.00 79.25 192 ILE A CA 1
ATOM 1510 C C . ILE A 1 192 ? -31.152 11.443 -8.352 1.00 79.25 192 ILE A C 1
ATOM 1512 O O . ILE A 1 192 ? -31.120 11.780 -9.537 1.00 79.25 192 ILE A O 1
ATOM 1516 N N . MET A 1 193 ? -31.423 10.179 -8.012 1.00 89.81 193 MET A N 1
ATOM 1517 C CA . MET A 1 193 ? -31.745 9.151 -9.008 1.00 89.81 193 MET A CA 1
ATOM 1518 C C . MET A 1 193 ? -33.092 9.417 -9.691 1.00 89.81 193 MET A C 1
ATOM 1520 O O . MET A 1 193 ? -33.985 10.048 -9.134 1.00 89.81 193 MET A O 1
ATOM 1524 N N . ALA A 1 194 ? -33.269 8.890 -10.903 1.00 93.75 194 ALA A N 1
ATOM 1525 C CA . ALA A 1 194 ? -34.553 8.957 -11.587 1.00 93.75 194 ALA A CA 1
ATOM 1526 C C . ALA A 1 194 ? -35.645 8.234 -10.766 1.00 93.75 194 ALA A C 1
ATOM 1528 O O . ALA A 1 194 ? -35.353 7.174 -10.203 1.00 93.75 194 ALA A O 1
ATOM 1529 N N . PRO A 1 195 ? -36.906 8.716 -10.747 1.00 94.38 195 PRO A N 1
ATOM 1530 C CA . PRO A 1 195 ? -37.968 8.148 -9.905 1.00 94.38 195 PRO A CA 1
ATOM 1531 C C . PRO A 1 195 ? -38.163 6.634 -10.075 1.00 94.38 195 PRO A C 1
ATOM 1533 O O . PRO A 1 195 ? -38.302 5.903 -9.101 1.00 94.38 195 PRO A O 1
ATOM 1536 N N . VAL A 1 196 ? -38.070 6.134 -11.312 1.00 94.38 196 VAL A N 1
ATOM 1537 C CA . VAL A 1 196 ? -38.179 4.694 -11.615 1.00 94.38 196 VAL A CA 1
ATOM 1538 C C . VAL A 1 196 ? -37.037 3.889 -10.985 1.00 94.38 196 VAL A C 1
ATOM 1540 O O . VAL A 1 196 ? -37.231 2.771 -10.512 1.00 94.38 196 VAL A O 1
ATOM 1543 N N . ALA A 1 197 ? -35.826 4.444 -10.963 1.00 95.38 197 ALA A N 1
ATOM 1544 C CA . ALA A 1 197 ? -34.679 3.794 -10.346 1.00 95.38 197 ALA A CA 1
ATOM 1545 C C . ALA A 1 197 ? -34.771 3.856 -8.808 1.00 95.38 197 ALA A C 1
ATOM 1547 O O . ALA A 1 197 ? -34.465 2.872 -8.136 1.00 95.38 197 ALA A O 1
ATOM 1548 N N . GLN A 1 198 ? -35.264 4.965 -8.248 1.00 93.94 198 GLN A N 1
ATOM 1549 C CA . GLN A 1 198 ? -35.561 5.070 -6.815 1.00 93.94 198 GLN A CA 1
ATOM 1550 C C . GLN A 1 198 ? -36.551 3.993 -6.366 1.00 93.94 198 GLN A C 1
ATOM 1552 O O . GLN A 1 198 ? -36.282 3.291 -5.393 1.00 93.94 198 GLN A O 1
ATOM 1557 N N . GLU A 1 199 ? -37.651 3.813 -7.100 1.00 94.94 199 GLU A N 1
ATOM 1558 C CA . GLU A 1 199 ? -38.680 2.815 -6.794 1.00 94.94 199 GLU A CA 1
ATOM 1559 C C . GLU A 1 199 ? -38.101 1.393 -6.784 1.00 94.94 199 GLU A C 1
ATOM 1561 O O . GLU A 1 199 ? -38.346 0.624 -5.855 1.00 94.94 199 GLU A O 1
ATOM 1566 N N . LYS A 1 200 ? -37.253 1.047 -7.763 1.00 96.50 200 LYS A N 1
ATOM 1567 C CA . LYS A 1 200 ? -36.579 -0.264 -7.809 1.00 96.50 200 LYS A CA 1
ATOM 1568 C C . LYS A 1 200 ? -35.651 -0.488 -6.618 1.00 96.50 200 LYS A C 1
ATOM 1570 O O . LYS A 1 200 ? -35.626 -1.582 -6.055 1.00 96.50 200 LYS A O 1
ATOM 1575 N N . LEU A 1 201 ? -34.897 0.536 -6.219 1.00 95.38 201 LEU A N 1
ATOM 1576 C CA . LEU A 1 201 ? -34.017 0.451 -5.056 1.00 95.38 201 LEU A CA 1
ATOM 1577 C C . LEU A 1 201 ? -34.823 0.324 -3.753 1.00 95.38 201 LEU A C 1
ATOM 1579 O O . LEU A 1 201 ? -34.503 -0.520 -2.920 1.00 95.38 201 LEU A O 1
ATOM 1583 N N . GLN A 1 202 ? -35.897 1.102 -3.601 1.00 94.12 202 GLN A N 1
ATOM 1584 C CA . GLN A 1 202 ? -36.809 1.006 -2.458 1.00 94.12 202 GLN A CA 1
ATOM 1585 C C . GLN A 1 202 ? -37.496 -0.359 -2.393 1.00 94.12 202 GLN A C 1
ATOM 1587 O O . GLN A 1 202 ? -37.618 -0.916 -1.307 1.00 94.12 202 GLN A O 1
ATOM 1592 N N . LYS A 1 203 ? -37.870 -0.942 -3.537 1.00 95.75 203 LYS A N 1
ATOM 1593 C CA . LYS A 1 203 ? -38.436 -2.293 -3.611 1.00 95.75 203 LYS A CA 1
ATOM 1594 C C . LYS A 1 203 ? -37.462 -3.352 -3.091 1.00 95.75 203 LYS A C 1
ATOM 1596 O O . LYS A 1 203 ? -37.863 -4.195 -2.299 1.00 95.75 203 LYS A O 1
ATOM 1601 N N . LEU A 1 204 ? -36.182 -3.281 -3.466 1.00 95.75 204 LEU A N 1
ATOM 1602 C CA . LEU A 1 204 ? -35.151 -4.191 -2.942 1.00 95.75 204 LEU A CA 1
ATOM 1603 C C . LEU A 1 204 ? -34.981 -4.079 -1.422 1.00 95.75 204 LEU A C 1
ATOM 1605 O O . LEU A 1 204 ? -34.743 -5.087 -0.755 1.00 95.75 204 LEU A O 1
ATOM 1609 N N . ILE A 1 205 ? -35.117 -2.864 -0.886 1.00 94.00 205 ILE A N 1
ATOM 1610 C CA . ILE A 1 205 ? -35.057 -2.609 0.555 1.00 94.00 205 ILE A CA 1
ATOM 1611 C C . ILE A 1 205 ? -36.313 -3.140 1.255 1.00 94.00 205 ILE A C 1
ATOM 1613 O O . ILE A 1 205 ? -36.208 -3.826 2.267 1.00 94.00 205 ILE A O 1
ATOM 1617 N N . ALA A 1 206 ? -37.495 -2.882 0.694 1.00 91.50 206 ALA A N 1
ATOM 1618 C CA . ALA A 1 206 ? -38.772 -3.347 1.230 1.00 91.50 206 ALA A CA 1
ATOM 1619 C C . ALA A 1 206 ? -38.892 -4.881 1.220 1.00 91.50 206 ALA A C 1
ATOM 1621 O O . ALA A 1 206 ? -39.446 -5.462 2.148 1.00 91.50 206 ALA A O 1
ATOM 1622 N N . GLU A 1 207 ? -38.329 -5.545 0.207 1.00 94.81 207 GLU A N 1
ATOM 1623 C CA . GLU A 1 207 ? -38.235 -7.009 0.126 1.00 94.81 207 GLU A CA 1
ATOM 1624 C C . GLU A 1 207 ? -37.194 -7.606 1.094 1.00 94.81 207 GLU A C 1
ATOM 1626 O O . GLU A 1 207 ? -37.056 -8.826 1.164 1.00 94.81 207 GLU A O 1
ATOM 1631 N N . GLY A 1 208 ? -36.429 -6.779 1.818 1.00 92.06 208 GLY A N 1
ATOM 1632 C CA . GLY A 1 208 ? -35.389 -7.228 2.750 1.00 92.06 208 GLY A CA 1
ATOM 1633 C C . GLY A 1 208 ? -34.154 -7.834 2.076 1.00 92.06 208 GLY A C 1
ATOM 1634 O O . GLY A 1 208 ? -33.283 -8.376 2.751 1.00 92.06 208 GLY A O 1
ATOM 1635 N N . LYS A 1 209 ? -34.045 -7.736 0.746 1.00 92.50 209 LYS A N 1
ATOM 1636 C CA . LYS A 1 209 ? -32.888 -8.224 -0.023 1.00 92.50 209 LYS A CA 1
ATOM 1637 C C . LYS A 1 209 ? -31.641 -7.363 0.197 1.00 92.50 209 LYS A C 1
ATOM 1639 O O . LYS A 1 209 ? -30.514 -7.846 0.072 1.00 92.50 209 LYS A O 1
ATOM 1644 N N . LEU A 1 210 ? -31.849 -6.087 0.513 1.00 93.38 210 LEU A N 1
ATOM 1645 C CA . LEU A 1 210 ? -30.809 -5.083 0.694 1.00 93.38 210 LEU A CA 1
ATOM 1646 C C . LEU A 1 210 ? -31.138 -4.201 1.904 1.00 93.38 210 LEU A C 1
ATOM 1648 O O . LEU A 1 210 ? -32.211 -3.613 1.957 1.00 93.38 210 LEU A O 1
ATOM 1652 N N . GLU A 1 211 ? -30.216 -4.030 2.848 1.00 88.44 211 GLU A N 1
ATOM 1653 C CA . GLU A 1 211 ? -30.379 -3.006 3.886 1.00 88.44 211 GLU A CA 1
ATOM 1654 C C . GLU A 1 211 ? -29.948 -1.631 3.348 1.00 88.44 211 GLU A C 1
ATOM 1656 O O . GLU A 1 211 ? -28.954 -1.510 2.630 1.00 88.44 211 GLU A O 1
ATOM 1661 N N . ALA A 1 212 ? -30.626 -0.555 3.762 1.00 79.50 212 ALA A N 1
ATOM 1662 C CA . ALA A 1 212 ? -30.341 0.810 3.295 1.00 79.50 212 ALA A CA 1
ATOM 1663 C C . ALA A 1 212 ? -28.883 1.275 3.527 1.00 79.50 212 ALA A C 1
ATOM 1665 O O . ALA A 1 212 ? -28.390 2.159 2.830 1.00 79.50 212 ALA A O 1
ATOM 1666 N N . ARG A 1 213 ? -28.180 0.667 4.492 1.00 81.94 213 ARG A N 1
ATOM 1667 C CA . ARG A 1 213 ? -26.778 0.962 4.844 1.00 81.94 213 ARG A CA 1
ATOM 1668 C C . ARG A 1 213 ? -25.740 0.097 4.120 1.00 81.94 213 ARG A C 1
ATOM 1670 O O . ARG A 1 213 ? -24.547 0.357 4.243 1.00 81.94 213 ARG A O 1
ATOM 1677 N N . GLU A 1 214 ? -26.156 -0.945 3.399 1.00 87.44 214 GLU A N 1
ATOM 1678 C CA . GLU A 1 214 ? -25.228 -1.872 2.728 1.00 87.44 214 GLU A CA 1
ATOM 1679 C C . GLU A 1 214 ? -24.615 -1.294 1.448 1.00 87.44 214 GLU A C 1
ATOM 1681 O O . GLU A 1 214 ? -23.582 -1.786 0.971 1.00 87.44 214 GLU A O 1
ATOM 1686 N N . LEU A 1 215 ? -25.229 -0.244 0.896 1.00 90.62 215 LEU A N 1
ATOM 1687 C CA . LEU A 1 215 ? -24.692 0.512 -0.227 1.00 90.62 215 LEU A CA 1
ATOM 1688 C C . LEU A 1 215 ? -23.983 1.779 0.252 1.00 90.62 215 LEU A C 1
ATOM 1690 O O . LEU A 1 215 ? -24.559 2.637 0.914 1.00 90.62 215 LEU A O 1
ATOM 1694 N N . GLN A 1 216 ? -22.717 1.915 -0.135 1.00 87.06 216 GLN A N 1
ATOM 1695 C CA . GLN A 1 216 ? -21.944 3.133 0.057 1.00 87.06 216 GLN A CA 1
ATOM 1696 C C . GLN A 1 216 ? -22.541 4.265 -0.782 1.00 87.06 216 GLN A C 1
ATOM 1698 O O . GLN A 1 216 ? -22.823 4.092 -1.970 1.00 87.06 216 GLN A O 1
ATOM 1703 N N . ALA A 1 217 ? -22.642 5.453 -0.188 1.00 84.44 217 ALA A N 1
ATOM 1704 C CA . ALA A 1 217 ? -23.170 6.639 -0.854 1.00 84.44 217 ALA A CA 1
ATOM 1705 C C . ALA A 1 217 ? -22.431 6.994 -2.153 1.00 84.44 217 ALA A C 1
ATOM 1707 O O . ALA A 1 217 ? -23.048 7.412 -3.126 1.00 84.44 217 ALA A O 1
ATOM 1708 N N . THR A 1 218 ? -21.118 6.757 -2.211 1.00 84.88 218 THR A N 1
ATOM 1709 C CA . THR A 1 218 ? -20.308 6.988 -3.418 1.00 84.88 218 THR A CA 1
ATOM 1710 C C . THR A 1 218 ? -20.750 6.125 -4.599 1.00 84.88 218 THR A C 1
ATOM 1712 O O . THR A 1 218 ? -20.687 6.565 -5.744 1.00 84.88 218 THR A O 1
ATOM 1715 N N . VAL A 1 219 ? -21.224 4.904 -4.340 1.00 92.75 219 VAL A N 1
ATOM 1716 C CA . VAL A 1 219 ? -21.731 4.004 -5.382 1.00 92.75 219 VAL A CA 1
ATOM 1717 C C . VAL A 1 219 ? -23.113 4.454 -5.842 1.00 92.75 219 VAL A C 1
ATOM 1719 O O . VAL A 1 219 ? -23.358 4.485 -7.043 1.00 92.75 219 VAL A O 1
ATOM 1722 N N . LEU A 1 220 ? -23.986 4.862 -4.916 1.00 93.50 220 LEU A N 1
ATOM 1723 C CA . LEU A 1 220 ? -25.300 5.419 -5.252 1.00 93.50 220 LEU A CA 1
ATOM 1724 C C . LEU A 1 220 ? -25.179 6.714 -6.062 1.00 93.50 220 LEU A C 1
ATOM 1726 O O . LEU A 1 220 ? -25.847 6.854 -7.081 1.00 93.50 220 LEU A O 1
ATOM 1730 N N . ALA A 1 221 ? -24.262 7.608 -5.687 1.00 88.62 221 ALA A N 1
ATOM 1731 C CA . ALA A 1 221 ? -23.959 8.814 -6.453 1.00 88.62 221 ALA A CA 1
ATOM 1732 C C . ALA A 1 221 ? -23.451 8.483 -7.869 1.00 88.62 221 ALA A C 1
ATOM 1734 O O . ALA A 1 221 ? -23.860 9.116 -8.839 1.00 88.62 221 ALA A O 1
ATOM 1735 N N . ALA A 1 222 ? -22.613 7.449 -8.013 1.00 91.50 222 ALA A N 1
ATOM 1736 C CA . ALA A 1 222 ? -22.147 6.993 -9.322 1.00 91.50 222 ALA A CA 1
ATOM 1737 C C . ALA A 1 222 ? -23.277 6.410 -10.187 1.00 91.50 222 ALA A C 1
ATOM 1739 O O . ALA A 1 222 ? -23.255 6.582 -11.403 1.00 91.50 222 ALA A O 1
ATOM 1740 N N . VAL A 1 223 ? -24.271 5.746 -9.585 1.00 95.25 223 VAL A N 1
ATOM 1741 C CA . VAL A 1 223 ? -25.490 5.339 -10.302 1.00 95.25 223 VAL A CA 1
ATOM 1742 C C . VAL A 1 223 ? -26.280 6.581 -10.711 1.00 95.25 223 VAL A C 1
ATOM 1744 O O . VAL A 1 223 ? -26.606 6.719 -11.885 1.00 95.25 223 VAL A O 1
ATOM 1747 N N . ALA A 1 224 ? -26.537 7.505 -9.784 1.00 94.06 224 ALA A N 1
ATOM 1748 C CA . ALA A 1 224 ? -27.319 8.718 -10.026 1.00 94.06 224 ALA A CA 1
ATOM 1749 C C . ALA A 1 224 ? -26.734 9.617 -11.133 1.00 94.06 224 ALA A C 1
ATOM 1751 O O . ALA A 1 224 ? -27.480 10.282 -11.845 1.00 94.06 224 ALA A O 1
ATOM 1752 N N . ALA A 1 225 ? -25.412 9.593 -11.329 1.00 92.19 225 ALA A N 1
ATOM 1753 C CA . ALA A 1 225 ? -24.731 10.327 -12.396 1.00 92.19 225 ALA A CA 1
ATOM 1754 C C . ALA A 1 225 ? -24.965 9.758 -13.815 1.00 92.19 225 ALA A C 1
ATOM 1756 O O . ALA A 1 225 ? -24.621 10.409 -14.803 1.00 92.19 225 ALA A O 1
ATOM 1757 N N . LEU A 1 226 ? -25.516 8.546 -13.946 1.00 93.31 226 LEU A N 1
ATOM 1758 C CA . LEU A 1 226 ? -25.779 7.910 -15.241 1.00 93.31 226 LEU A CA 1
ATOM 1759 C C . LEU A 1 226 ? -27.164 8.284 -15.797 1.00 93.31 226 LEU A C 1
ATOM 1761 O O . LEU A 1 226 ? -28.046 8.666 -15.033 1.00 93.31 226 LEU A O 1
ATOM 1765 N N . PRO A 1 227 ? -27.413 8.128 -17.114 1.00 94.88 227 PRO A N 1
ATOM 1766 C CA . PRO A 1 227 ? -28.736 8.372 -17.691 1.00 94.88 227 PRO A CA 1
ATOM 1767 C C . PRO A 1 227 ? -29.840 7.511 -17.040 1.00 94.88 227 PRO A C 1
ATOM 1769 O O . PRO A 1 227 ? -29.566 6.347 -16.731 1.00 94.88 227 PRO A O 1
ATOM 1772 N N . PRO A 1 228 ? -31.086 8.010 -16.899 1.00 94.94 228 PRO A N 1
ATOM 1773 C CA . PRO A 1 228 ? -32.189 7.314 -16.213 1.00 94.94 228 PRO A CA 1
ATOM 1774 C C . PRO A 1 228 ? -32.421 5.855 -16.642 1.00 94.94 228 PRO A C 1
ATOM 1776 O O . PRO A 1 228 ? -32.605 4.968 -15.802 1.00 94.94 228 PRO A O 1
ATOM 1779 N N . ASP A 1 229 ? -32.339 5.576 -17.945 1.00 95.19 229 ASP A N 1
ATOM 1780 C CA . ASP A 1 229 ? -32.497 4.219 -18.485 1.00 95.19 229 ASP A CA 1
ATOM 1781 C C . ASP A 1 229 ? -31.372 3.283 -18.029 1.00 95.19 229 ASP A C 1
ATOM 1783 O O . ASP A 1 229 ? -31.583 2.097 -17.770 1.00 95.19 229 ASP A O 1
ATOM 1787 N N . THR A 1 230 ? -30.155 3.817 -17.923 1.00 95.69 230 THR A N 1
ATOM 1788 C CA . THR A 1 230 ? -28.977 3.079 -17.462 1.00 95.69 230 THR A CA 1
ATOM 1789 C C . THR A 1 230 ? -29.066 2.802 -15.967 1.00 95.69 230 THR A C 1
ATOM 1791 O O . THR A 1 230 ? -28.766 1.685 -15.552 1.00 95.69 230 THR A O 1
ATOM 1794 N N . GLN A 1 231 ? -29.533 3.769 -15.170 1.00 96.81 231 GLN A N 1
ATOM 1795 C CA . GLN A 1 231 ? -29.778 3.575 -13.736 1.00 96.81 231 GLN A CA 1
ATOM 1796 C C . GLN A 1 231 ? -30.718 2.388 -13.498 1.00 96.81 231 GLN A C 1
ATOM 1798 O O . GLN A 1 231 ? -30.403 1.478 -12.731 1.00 96.81 231 GLN A O 1
ATOM 1803 N N . SER A 1 232 ? -31.836 2.358 -14.229 1.00 96.94 232 SER A N 1
ATOM 1804 C CA . SER A 1 232 ? -32.839 1.295 -14.128 1.00 96.94 232 SER A CA 1
ATOM 1805 C C . SER A 1 232 ? -32.271 -0.076 -14.504 1.00 96.94 232 SER A C 1
ATOM 1807 O O . SER A 1 232 ? -32.464 -1.031 -13.757 1.00 96.94 232 SER A O 1
ATOM 1809 N N . LYS A 1 233 ? -31.507 -0.169 -15.603 1.00 96.88 233 LYS A N 1
ATOM 1810 C CA . LYS A 1 233 ? -30.858 -1.421 -16.043 1.00 96.88 233 LYS A CA 1
ATOM 1811 C C . LYS A 1 233 ? -29.811 -1.934 -15.054 1.00 96.88 233 LYS A C 1
ATOM 1813 O O . LYS A 1 233 ? -29.643 -3.144 -14.907 1.00 96.88 233 LYS A O 1
ATOM 1818 N N . ILE A 1 234 ? -29.085 -1.029 -14.396 1.00 96.75 234 ILE A N 1
ATOM 1819 C CA . ILE A 1 234 ? -28.119 -1.391 -13.353 1.00 96.75 234 ILE A CA 1
ATOM 1820 C C . ILE A 1 234 ? -28.846 -2.023 -12.167 1.00 96.75 234 ILE A C 1
ATOM 1822 O O . ILE A 1 234 ? -28.417 -3.077 -11.703 1.00 96.75 234 ILE A O 1
ATOM 1826 N N . LEU A 1 235 ? -29.946 -1.417 -11.711 1.00 97.25 235 LEU A N 1
ATOM 1827 C CA . LEU A 1 235 ? -30.734 -1.943 -10.596 1.00 97.25 235 LEU A CA 1
ATOM 1828 C C . LEU A 1 235 ? -31.451 -3.252 -10.940 1.00 97.25 235 LEU A C 1
ATOM 1830 O O . LEU A 1 235 ? -31.470 -4.147 -10.100 1.00 97.25 235 LEU A O 1
ATOM 1834 N N . ASP A 1 236 ? -31.952 -3.409 -12.169 1.00 97.25 236 ASP A N 1
ATOM 1835 C CA . ASP A 1 236 ? -32.504 -4.686 -12.642 1.00 97.25 236 ASP A CA 1
ATOM 1836 C C . ASP A 1 236 ? -31.447 -5.784 -12.551 1.00 97.25 236 ASP A C 1
ATOM 1838 O O . ASP A 1 236 ? -31.644 -6.796 -11.880 1.00 97.25 236 ASP A O 1
ATOM 1842 N N . ARG A 1 237 ? -30.258 -5.535 -13.111 1.00 96.50 237 ARG A N 1
ATOM 1843 C CA . ARG A 1 237 ? -29.168 -6.513 -13.075 1.00 96.50 237 ARG A CA 1
ATOM 1844 C C . ARG A 1 237 ? -28.669 -6.795 -11.660 1.00 96.50 237 ARG A C 1
ATOM 1846 O O . ARG A 1 237 ? -28.213 -7.900 -11.385 1.00 96.50 237 ARG A O 1
ATOM 1853 N N . PHE A 1 238 ? -28.710 -5.802 -10.779 1.00 96.62 238 PHE A N 1
ATOM 1854 C CA . PHE A 1 238 ? -28.369 -5.983 -9.374 1.00 96.62 238 PHE A CA 1
ATOM 1855 C C . PHE A 1 238 ? -29.410 -6.854 -8.656 1.00 96.62 238 PHE A C 1
ATOM 1857 O O . PHE A 1 238 ? -29.027 -7.690 -7.848 1.00 96.62 238 PHE A O 1
ATOM 1864 N N . SER A 1 239 ? -30.697 -6.710 -8.992 1.00 96.12 239 SER A N 1
ATOM 1865 C CA . SER A 1 239 ? -31.805 -7.476 -8.401 1.00 96.12 239 SER A CA 1
ATOM 1866 C C . SER A 1 239 ? -31.886 -8.945 -8.834 1.00 96.12 239 SER A C 1
ATOM 1868 O O . SER A 1 239 ? -32.512 -9.744 -8.143 1.00 96.12 239 SER A O 1
ATOM 1870 N N . GLU A 1 240 ? -31.262 -9.303 -9.959 1.00 96.00 240 GLU A N 1
ATOM 1871 C CA . GLU A 1 240 ? -31.241 -10.670 -10.503 1.00 96.00 240 GLU A CA 1
ATOM 1872 C C . GLU A 1 240 ? -30.341 -11.634 -9.715 1.00 96.00 240 GLU A C 1
ATOM 1874 O O . GLU A 1 240 ? -30.409 -12.844 -9.923 1.00 96.00 240 GLU A O 1
ATOM 1879 N N . VAL A 1 241 ? -29.464 -11.114 -8.854 1.00 94.88 241 VAL A N 1
ATOM 1880 C CA . VAL A 1 241 ? -28.443 -11.912 -8.168 1.00 94.88 241 VAL A CA 1
ATOM 1881 C C . VAL A 1 241 ? -28.865 -12.214 -6.738 1.00 94.88 241 VAL A C 1
ATOM 1883 O O . VAL A 1 241 ? -29.403 -11.349 -6.049 1.00 94.88 241 VAL A O 1
ATOM 1886 N N . ASP A 1 242 ? -28.590 -13.436 -6.279 1.00 94.62 242 ASP A N 1
ATOM 1887 C CA . ASP A 1 242 ? -28.768 -13.787 -4.874 1.00 94.62 242 ASP A CA 1
ATOM 1888 C C . ASP A 1 242 ? -27.697 -13.100 -4.011 1.00 94.62 242 ASP A C 1
ATOM 1890 O O . ASP A 1 242 ? -26.490 -13.239 -4.221 1.00 94.62 242 ASP A O 1
ATOM 1894 N N . PHE A 1 243 ? -28.155 -12.328 -3.031 1.00 94.44 243 PHE A N 1
ATOM 1895 C CA . PHE A 1 243 ? -27.301 -11.574 -2.126 1.00 94.44 243 PHE A CA 1
ATOM 1896 C C . PHE A 1 243 ? -26.738 -12.401 -0.973 1.00 94.44 243 PHE A C 1
ATOM 1898 O O . PHE A 1 243 ? -25.838 -11.909 -0.289 1.00 94.44 243 PHE A O 1
ATOM 1905 N N . SER A 1 244 ? -27.242 -13.617 -0.751 1.00 90.44 244 SER A N 1
ATOM 1906 C CA . SER A 1 244 ? -26.798 -14.494 0.339 1.00 90.44 244 SER A CA 1
ATOM 1907 C C . SER A 1 244 ? -25.296 -14.813 0.258 1.00 90.44 244 SER A C 1
ATOM 1909 O O . SER A 1 244 ? -24.611 -14.860 1.280 1.00 90.44 244 SER A O 1
ATOM 1911 N N . GLU A 1 245 ? -24.758 -14.928 -0.958 1.00 88.88 245 GLU A N 1
ATOM 1912 C CA . GLU A 1 245 ? -23.348 -15.248 -1.217 1.00 88.88 245 GLU A CA 1
ATOM 1913 C C . GLU A 1 245 ? -22.450 -14.003 -1.340 1.00 88.88 245 GLU A C 1
ATOM 1915 O O . GLU A 1 245 ? -21.216 -14.088 -1.313 1.00 88.88 245 GLU A O 1
ATOM 1920 N N . ILE A 1 246 ? -23.039 -12.810 -1.468 1.00 92.12 246 ILE A N 1
ATOM 1921 C CA . ILE A 1 246 ? -22.288 -11.582 -1.740 1.00 92.12 246 ILE A CA 1
ATOM 1922 C C . ILE A 1 246 ? -21.857 -10.923 -0.432 1.00 92.12 246 ILE A C 1
ATOM 1924 O O . ILE A 1 246 ? -22.586 -10.149 0.185 1.00 92.12 246 ILE A O 1
ATOM 1928 N N . ARG A 1 247 ? -20.585 -11.123 -0.076 1.00 88.56 247 ARG A N 1
ATOM 1929 C CA . ARG A 1 247 ? -19.966 -10.504 1.110 1.00 88.56 247 ARG A CA 1
ATOM 1930 C C . ARG A 1 247 ? -19.956 -8.967 1.086 1.00 88.56 247 ARG A C 1
ATOM 1932 O O . ARG A 1 247 ? -19.968 -8.343 2.142 1.00 88.56 247 ARG A O 1
ATOM 1939 N N . ASN A 1 248 ? -19.865 -8.341 -0.093 1.00 90.81 248 ASN A N 1
ATOM 1940 C CA . ASN A 1 248 ? -19.814 -6.879 -0.234 1.00 90.81 248 ASN A CA 1
ATOM 1941 C C . ASN A 1 248 ? -20.676 -6.389 -1.408 1.00 90.81 248 ASN A C 1
ATOM 1943 O O . ASN A 1 248 ? -20.216 -6.270 -2.548 1.00 90.81 248 ASN A O 1
ATOM 1947 N N . LYS A 1 249 ? -21.930 -6.061 -1.096 1.00 94.69 249 LYS A N 1
ATOM 1948 C CA . LYS A 1 249 ? -22.951 -5.589 -2.043 1.00 94.69 249 LYS A CA 1
ATOM 1949 C C . LYS A 1 249 ? -22.567 -4.273 -2.733 1.00 94.69 249 LYS A C 1
ATOM 1951 O O . LYS A 1 249 ? -22.772 -4.127 -3.937 1.00 94.69 249 LYS A O 1
ATOM 1956 N N . SER A 1 250 ? -21.915 -3.355 -2.013 1.00 93.38 250 SER A N 1
ATOM 1957 C CA . SER A 1 250 ? -21.398 -2.095 -2.572 1.00 93.38 250 SER A CA 1
ATOM 1958 C C . SER A 1 250 ? -20.362 -2.319 -3.674 1.00 93.38 250 SER A C 1
ATOM 1960 O O . SER A 1 250 ? -20.437 -1.707 -4.740 1.00 93.38 250 SER A O 1
ATOM 1962 N N . ALA A 1 251 ? -19.394 -3.209 -3.436 1.00 90.56 251 ALA A N 1
ATOM 1963 C CA . ALA A 1 251 ? -18.362 -3.530 -4.420 1.00 90.56 251 ALA A CA 1
ATOM 1964 C C . ALA A 1 251 ? -18.963 -4.208 -5.659 1.00 90.56 251 ALA A C 1
ATOM 1966 O O . ALA A 1 251 ? -18.583 -3.885 -6.787 1.00 90.56 251 ALA A O 1
ATOM 1967 N N . PHE A 1 252 ? -19.943 -5.092 -5.452 1.00 96.56 252 PHE A N 1
ATOM 1968 C CA . PHE A 1 252 ? -20.660 -5.745 -6.540 1.00 96.56 252 PHE A CA 1
ATOM 1969 C C . PHE A 1 252 ? -21.405 -4.733 -7.424 1.00 96.56 252 PHE A C 1
ATOM 1971 O O . PHE A 1 252 ? -21.179 -4.698 -8.638 1.00 96.56 252 PHE A O 1
ATOM 1978 N N . MET A 1 253 ? -22.198 -3.839 -6.819 1.00 96.50 253 MET A N 1
ATOM 1979 C CA . MET A 1 253 ? -22.896 -2.758 -7.526 1.00 96.50 253 MET A CA 1
ATOM 1980 C C . MET A 1 253 ? -21.915 -1.869 -8.302 1.00 96.50 253 MET A C 1
ATOM 1982 O O . MET A 1 253 ? -22.112 -1.617 -9.490 1.00 96.50 253 MET A O 1
ATOM 1986 N N . LYS A 1 254 ? -20.804 -1.460 -7.674 1.00 93.31 254 LYS A N 1
ATOM 1987 C CA . LYS A 1 254 ? -19.754 -0.659 -8.324 1.00 93.31 254 LYS A CA 1
ATOM 1988 C C . LYS A 1 254 ? -19.199 -1.344 -9.581 1.00 93.31 254 LYS A C 1
ATOM 1990 O O . LYS A 1 254 ? -18.949 -0.681 -10.587 1.00 93.31 254 LYS A O 1
ATOM 1995 N N . GLY A 1 255 ? -19.051 -2.670 -9.555 1.00 93.12 255 GLY A N 1
ATOM 1996 C CA . GLY A 1 255 ? -18.659 -3.462 -10.722 1.00 93.12 255 GLY A CA 1
ATOM 1997 C C . GLY A 1 255 ? -19.688 -3.423 -11.859 1.00 93.12 255 GLY A C 1
ATOM 1998 O O . GLY A 1 255 ? -19.307 -3.315 -13.026 1.00 93.12 255 GLY A O 1
ATOM 1999 N N . ILE A 1 256 ? -20.989 -3.470 -11.544 1.00 96.75 256 ILE A N 1
ATOM 2000 C CA . ILE A 1 256 ? -22.066 -3.319 -12.539 1.00 96.75 256 ILE A CA 1
ATOM 2001 C C . ILE A 1 256 ? -22.030 -1.913 -13.148 1.00 96.75 256 ILE A C 1
ATOM 2003 O O . ILE A 1 256 ? -21.987 -1.790 -14.372 1.00 96.75 256 ILE A O 1
ATOM 2007 N N . VAL A 1 257 ? -21.960 -0.875 -12.310 1.00 96.44 257 VAL A N 1
ATOM 2008 C CA . VAL A 1 257 ? -21.874 0.535 -12.731 1.00 96.44 257 VAL A CA 1
ATOM 2009 C C . VAL A 1 257 ? -20.722 0.748 -13.716 1.00 96.44 257 VAL A C 1
ATOM 2011 O O . VAL A 1 257 ? -20.942 1.277 -14.804 1.00 96.44 257 VAL A O 1
ATOM 2014 N N . LYS A 1 258 ? -19.513 0.254 -13.403 1.00 93.12 258 LYS A N 1
ATOM 2015 C CA . LYS A 1 258 ? -18.331 0.396 -14.277 1.00 93.12 258 LYS A CA 1
ATOM 2016 C C . LYS A 1 258 ? -18.540 -0.242 -15.658 1.00 93.12 258 LYS A C 1
ATOM 2018 O O . LYS A 1 258 ? -18.128 0.327 -16.668 1.00 93.12 258 LYS A O 1
ATOM 2023 N N . ARG A 1 259 ? -19.209 -1.401 -15.729 1.00 93.81 259 ARG A N 1
ATOM 2024 C CA . ARG A 1 259 ? -19.515 -2.079 -17.005 1.00 93.81 259 ARG A CA 1
ATOM 2025 C C . ARG A 1 259 ? -20.498 -1.282 -17.862 1.00 93.81 259 ARG A C 1
ATOM 2027 O O . ARG A 1 259 ? -20.316 -1.205 -19.076 1.00 93.81 259 ARG A O 1
ATOM 2034 N N . TYR A 1 260 ? -21.515 -0.685 -17.245 1.00 93.19 260 TYR A N 1
ATOM 2035 C CA . TYR A 1 260 ? -22.499 0.128 -17.959 1.00 93.19 260 TYR A CA 1
ATOM 2036 C C . TYR A 1 260 ? -21.935 1.481 -18.397 1.00 93.19 260 TYR A C 1
ATOM 2038 O O . TYR A 1 260 ? -22.157 1.858 -19.545 1.00 93.19 260 TYR A O 1
ATOM 2046 N N . ALA A 1 261 ? -21.136 2.145 -17.556 1.00 88.44 261 ALA A N 1
ATOM 2047 C CA . ALA A 1 261 ? -20.444 3.385 -17.912 1.00 88.44 261 ALA A CA 1
ATOM 2048 C C . ALA A 1 261 ? -19.541 3.195 -19.148 1.00 88.44 261 ALA A C 1
ATOM 2050 O O . ALA A 1 261 ? -19.666 3.923 -20.135 1.00 88.44 261 ALA A O 1
ATOM 2051 N N . LYS A 1 262 ? -18.737 2.120 -19.164 1.00 84.50 262 LYS A N 1
ATOM 2052 C CA . LYS A 1 262 ? -17.880 1.770 -20.311 1.00 84.50 262 LYS A CA 1
ATOM 2053 C C . LYS A 1 262 ? -18.681 1.458 -21.583 1.00 84.50 262 LYS A C 1
ATOM 2055 O O . LYS A 1 262 ? -18.208 1.689 -22.695 1.00 84.50 262 LYS A O 1
ATOM 2060 N N . LYS A 1 263 ? -19.897 0.912 -21.449 1.00 84.81 263 LYS A N 1
ATOM 2061 C CA . LYS A 1 263 ? -20.780 0.625 -22.591 1.00 84.81 263 LYS A CA 1
ATOM 2062 C C . LYS A 1 263 ? -21.429 1.895 -23.147 1.00 84.81 263 LYS A C 1
ATOM 2064 O O . LYS A 1 263 ? -21.518 2.019 -24.365 1.00 84.81 263 LYS A O 1
ATOM 2069 N N . SER A 1 264 ? -21.848 2.826 -22.286 1.00 77.25 264 SER A N 1
ATOM 2070 C CA . SER A 1 264 ? -22.425 4.107 -22.719 1.00 77.25 264 SER A CA 1
ATOM 2071 C C . SER A 1 264 ? -21.415 4.997 -23.439 1.00 77.25 264 SER A C 1
ATOM 2073 O O . SER A 1 264 ? -21.778 5.675 -24.395 1.00 77.25 264 SER A O 1
ATOM 2075 N N . GLU A 1 265 ? -20.145 4.950 -23.038 1.00 71.75 265 GLU A N 1
ATOM 2076 C CA . GLU A 1 265 ? -19.072 5.729 -23.663 1.00 71.75 265 GLU A CA 1
ATOM 2077 C C . GLU A 1 265 ? -18.793 5.276 -25.103 1.00 71.75 265 GLU A C 1
ATOM 2079 O O . GLU A 1 265 ? -18.704 6.095 -26.013 1.00 71.75 265 GLU A O 1
ATOM 2084 N N . LYS A 1 266 ? -18.822 3.961 -25.354 1.00 67.50 266 LYS A N 1
ATOM 2085 C CA . LYS A 1 266 ? -18.672 3.386 -26.703 1.00 67.50 266 LYS A CA 1
ATOM 2086 C C . LYS A 1 266 ? -19.864 3.622 -27.638 1.00 67.50 266 LYS A C 1
ATOM 2088 O O . LYS A 1 266 ? -19.730 3.415 -28.839 1.00 67.50 266 LYS A O 1
ATOM 2093 N N . GLN A 1 267 ? -21.033 3.989 -27.111 1.00 55.34 267 GLN A N 1
ATOM 2094 C CA . GLN A 1 267 ? -22.266 4.153 -27.894 1.00 55.34 267 GLN A CA 1
ATOM 2095 C C . GLN A 1 267 ? -22.612 5.615 -28.198 1.00 55.34 267 GLN A C 1
ATOM 2097 O O . GLN A 1 267 ? -23.638 5.874 -28.825 1.00 55.34 267 GLN A O 1
ATOM 2102 N N . ARG A 1 268 ? -21.775 6.578 -27.798 1.00 47.16 268 ARG A N 1
ATOM 2103 C CA . ARG A 1 268 ? -21.972 7.988 -28.142 1.00 47.16 268 ARG A CA 1
ATOM 2104 C C . ARG A 1 268 ? -21.522 8.237 -29.597 1.00 47.16 268 ARG A C 1
ATOM 2106 O O . ARG A 1 268 ? -20.336 8.083 -29.881 1.00 47.16 268 ARG A O 1
ATOM 2113 N N . PRO A 1 269 ? -22.415 8.612 -30.534 1.00 47.88 269 PRO A N 1
ATOM 2114 C CA . PRO A 1 269 ? -21.999 9.017 -31.874 1.00 47.88 269 PRO A CA 1
ATOM 2115 C C . PRO A 1 269 ? -21.213 10.333 -31.793 1.00 47.88 269 PRO A C 1
ATOM 2117 O O . PRO A 1 269 ? -21.630 11.266 -31.105 1.00 47.88 269 PRO A O 1
ATOM 2120 N N . ALA A 1 270 ? -20.066 10.397 -32.475 1.00 47.53 270 ALA A N 1
ATOM 2121 C CA . ALA A 1 270 ? -19.208 11.579 -32.502 1.00 47.53 270 ALA A CA 1
ATOM 2122 C C . ALA A 1 270 ? -19.984 12.826 -32.989 1.00 47.53 270 ALA A C 1
ATOM 2124 O O . ALA A 1 270 ? -20.786 12.717 -33.925 1.00 47.53 270 ALA A O 1
ATOM 2125 N N . PRO A 1 271 ? -19.766 14.013 -32.393 1.00 43.91 271 PRO A N 1
ATOM 2126 C CA . PRO A 1 271 ? -20.378 15.244 -32.876 1.00 43.91 271 PRO A CA 1
ATOM 2127 C C . PRO A 1 271 ? -19.871 15.544 -34.294 1.00 43.91 271 PRO A C 1
ATOM 2129 O O . PRO A 1 271 ? -18.667 15.573 -34.543 1.00 43.91 271 PRO A O 1
ATOM 2132 N N . LYS A 1 272 ? -20.800 15.742 -35.237 1.00 43.03 272 LYS A N 1
ATOM 2133 C CA . LYS A 1 272 ? -20.499 16.114 -36.627 1.00 43.03 272 LYS A CA 1
ATOM 2134 C C . LYS A 1 272 ? -19.798 17.478 -36.650 1.00 43.03 272 LYS A C 1
ATOM 2136 O O . LYS A 1 272 ? -20.446 18.499 -36.437 1.00 43.03 272 LYS A O 1
ATOM 2141 N N . ALA A 1 273 ? -18.495 17.485 -36.915 1.00 41.41 273 ALA A N 1
ATOM 2142 C CA . ALA A 1 273 ? -17.746 18.696 -37.235 1.00 41.41 273 ALA A CA 1
ATOM 2143 C C . ALA A 1 273 ? -18.000 19.121 -38.702 1.00 41.41 273 ALA A C 1
ATOM 2145 O O . ALA A 1 273 ? -18.241 18.256 -39.551 1.00 41.41 273 ALA A O 1
ATOM 2146 N N . PRO A 1 274 ? -17.980 20.432 -39.009 1.00 47.22 274 PRO A N 1
ATOM 2147 C CA . PRO A 1 274 ? -18.241 20.957 -40.346 1.00 47.22 274 PRO A CA 1
ATOM 2148 C C . PRO A 1 274 ? -17.090 20.648 -41.313 1.00 47.22 274 PRO A C 1
ATOM 2150 O O . PRO A 1 274 ? -15.917 20.672 -40.947 1.00 47.22 274 PRO A O 1
ATOM 2153 N N . ALA A 1 275 ? -17.459 20.344 -42.556 1.00 41.53 275 ALA A N 1
ATOM 2154 C CA . ALA A 1 275 ? -16.566 19.919 -43.624 1.00 41.53 275 ALA A CA 1
ATOM 2155 C C . ALA A 1 275 ? -15.614 21.038 -44.086 1.00 41.53 275 ALA A C 1
ATOM 2157 O O . ALA A 1 275 ? -16.061 22.111 -44.488 1.00 41.53 275 ALA A O 1
ATOM 2158 N N . GLY A 1 276 ? -14.314 20.738 -44.098 1.00 37.12 276 GLY A N 1
ATOM 2159 C CA . GLY A 1 276 ? -13.273 21.479 -44.813 1.00 37.12 276 GLY A CA 1
ATOM 2160 C C . GLY A 1 276 ? -12.386 20.493 -45.597 1.00 37.12 276 GLY A C 1
ATOM 2161 O O . GLY A 1 276 ? -12.194 19.375 -45.109 1.00 37.12 276 GLY A O 1
ATOM 2162 N N . PRO A 1 277 ? -11.891 20.831 -46.806 1.00 47.34 277 PRO A N 1
ATOM 2163 C CA . PRO A 1 277 ? -11.229 19.865 -47.682 1.00 47.34 277 PRO A CA 1
ATOM 2164 C C . PRO A 1 277 ? -9.687 19.929 -47.648 1.00 47.34 277 PRO A C 1
ATOM 2166 O O . PRO A 1 277 ? -9.133 21.015 -47.775 1.00 47.34 277 PRO A O 1
ATOM 2169 N N . LEU A 1 278 ? -9.076 18.726 -47.620 1.00 37.91 278 LEU A N 1
ATOM 2170 C CA . LEU A 1 278 ? -7.722 18.314 -48.077 1.00 37.91 278 LEU A CA 1
ATOM 2171 C C . LEU A 1 278 ? -6.533 18.931 -47.288 1.00 37.91 278 LEU A C 1
ATOM 2173 O O . LEU A 1 278 ? -6.522 20.117 -47.013 1.00 37.91 278 LEU A O 1
ATOM 2177 N N . ASP A 1 279 ? -5.491 18.220 -46.845 1.00 31.42 279 ASP A N 1
ATOM 2178 C CA . ASP A 1 279 ? -4.680 17.209 -47.530 1.00 31.42 279 ASP A CA 1
ATOM 2179 C C . ASP A 1 279 ? -3.702 16.532 -46.522 1.00 31.42 279 ASP A C 1
ATOM 2181 O O . ASP A 1 279 ? -3.292 17.161 -45.548 1.00 31.42 279 ASP A O 1
ATOM 2185 N N . GLY A 1 280 ? -3.285 15.287 -46.785 1.00 33.81 280 GLY A N 1
ATOM 2186 C CA . GLY A 1 280 ? -2.015 14.729 -46.287 1.00 33.81 280 GLY A CA 1
ATOM 2187 C C . GLY A 1 280 ? -1.932 14.035 -44.909 1.00 33.81 280 GLY A C 1
ATOM 2188 O O . GLY A 1 280 ? -1.776 14.667 -43.872 1.00 33.81 280 GLY A O 1
ATOM 2189 N N . SER A 1 281 ? -1.747 12.710 -44.974 1.00 33.06 281 SER A N 1
ATOM 2190 C CA . SER A 1 281 ? -0.932 11.876 -44.067 1.00 33.06 281 SER A CA 1
ATOM 2191 C C . SER A 1 281 ? -1.609 11.113 -42.915 1.00 33.06 281 SER A C 1
ATOM 2193 O O . SER A 1 281 ? -2.432 11.606 -42.151 1.00 33.06 281 SER A O 1
ATOM 2195 N N . MET A 1 282 ? -1.244 9.831 -42.847 1.00 40.81 282 MET A N 1
ATOM 2196 C CA . MET A 1 282 ? -1.907 8.738 -42.143 1.00 40.81 282 MET A CA 1
ATOM 2197 C C . MET A 1 282 ? -1.607 8.693 -40.642 1.00 40.81 282 MET A C 1
ATOM 2199 O O . MET A 1 282 ? -0.461 8.498 -40.259 1.00 40.81 282 MET A O 1
ATOM 2203 N N . CYS A 1 283 ? -2.661 8.718 -39.821 1.00 32.78 283 CYS A N 1
ATOM 2204 C CA . CYS A 1 283 ? -2.705 8.140 -38.474 1.00 32.78 283 CYS A CA 1
ATOM 2205 C C . CYS A 1 283 ? -4.149 7.688 -38.199 1.00 32.78 283 CYS A C 1
ATOM 2207 O O . CYS A 1 283 ? -4.998 8.479 -37.791 1.00 32.78 283 CYS A O 1
ATOM 2209 N N . THR A 1 284 ? -4.465 6.418 -38.457 1.00 35.62 284 THR A N 1
ATOM 2210 C CA . THR A 1 284 ? -5.754 5.824 -38.075 1.00 35.62 284 THR A CA 1
ATOM 2211 C C . THR A 1 284 ? -5.784 5.633 -36.560 1.00 35.62 284 THR A C 1
ATOM 2213 O O . THR A 1 284 ? -5.288 4.634 -36.040 1.00 35.62 284 THR A O 1
ATOM 2216 N N . GLY A 1 285 ? -6.326 6.620 -35.846 1.00 34.41 285 GLY A N 1
ATOM 2217 C CA . GLY A 1 285 ? -6.529 6.561 -34.402 1.00 34.41 285 GLY A CA 1
ATOM 2218 C C . GLY A 1 285 ? -7.561 5.496 -34.035 1.00 34.41 285 GLY A C 1
ATOM 2219 O 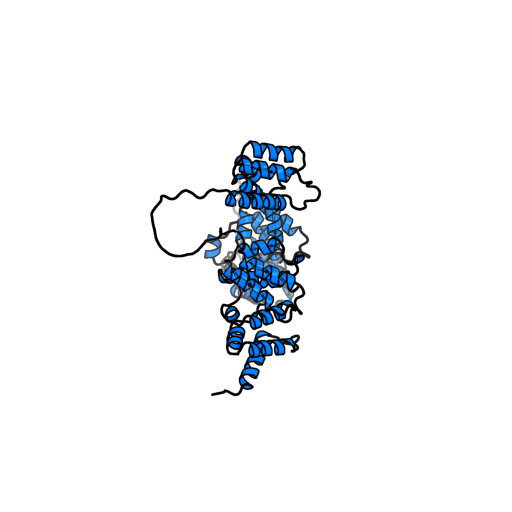O . GLY A 1 285 ? -8.737 5.616 -34.377 1.00 34.41 285 GLY A O 1
ATOM 2220 N N . ASN A 1 286 ? -7.119 4.455 -33.331 1.00 38.41 286 ASN A N 1
ATOM 2221 C CA . ASN A 1 286 ? -8.021 3.569 -32.601 1.00 38.41 286 ASN A CA 1
ATOM 2222 C C . ASN A 1 286 ? -8.664 4.333 -31.425 1.00 38.41 286 ASN A C 1
ATOM 2224 O O . ASN A 1 286 ? -8.037 5.237 -30.870 1.00 38.41 286 ASN A O 1
ATOM 2228 N N . PRO A 1 287 ? -9.903 3.990 -31.027 1.00 42.72 287 PRO A N 1
ATOM 2229 C CA . PRO A 1 287 ? -10.550 4.602 -29.871 1.00 42.72 287 PRO A CA 1
ATOM 2230 C C . PRO A 1 287 ? -9.753 4.323 -28.577 1.00 42.72 287 PRO A C 1
ATOM 2232 O O . PRO A 1 287 ? -9.256 3.208 -28.411 1.00 42.72 287 PRO A O 1
ATOM 2235 N N . PRO A 1 288 ? -9.675 5.286 -27.640 1.00 53.69 288 PRO A N 1
ATOM 2236 C CA . PRO A 1 288 ? -8.713 5.284 -26.527 1.00 53.69 288 PRO A CA 1
ATOM 2237 C C . PRO A 1 288 ? -8.908 4.225 -25.417 1.00 53.69 288 PRO A C 1
ATOM 2239 O O . PRO A 1 288 ? -8.099 4.182 -24.502 1.00 53.69 288 PRO A O 1
ATOM 2242 N N . ASP A 1 289 ? -9.903 3.329 -25.486 1.00 53.47 289 ASP A N 1
ATOM 2243 C CA . ASP A 1 289 ? -10.292 2.477 -24.336 1.00 53.47 289 ASP A CA 1
ATOM 2244 C C . ASP A 1 289 ? -10.213 0.959 -24.559 1.00 53.47 289 ASP A C 1
ATOM 2246 O O . ASP A 1 289 ? -10.797 0.157 -23.802 1.00 53.47 289 ASP A O 1
ATOM 2250 N N . GLN A 1 290 ? -9.544 0.531 -25.626 1.00 55.31 290 GLN A N 1
ATOM 2251 C CA . GLN A 1 290 ? -9.225 -0.878 -25.830 1.00 55.31 290 GLN A CA 1
ATOM 2252 C C . GLN A 1 290 ? -7.725 -1.034 -26.020 1.00 55.31 290 GLN A C 1
ATOM 2254 O O . GLN A 1 290 ? -7.162 -0.299 -26.831 1.00 55.31 290 GLN A O 1
ATOM 2259 N N . PRO A 1 291 ? -7.090 -1.997 -25.322 1.00 60.75 291 PRO A N 1
ATOM 2260 C CA . PRO A 1 291 ? -5.725 -2.348 -25.641 1.00 60.75 291 PRO A CA 1
ATOM 2261 C C . PRO A 1 291 ? -5.708 -2.733 -27.113 1.00 60.75 291 PRO A C 1
ATOM 2263 O O . PRO A 1 291 ? -6.530 -3.517 -27.597 1.00 60.75 291 PRO A O 1
ATOM 2266 N N . THR A 1 292 ? -4.841 -2.063 -27.831 1.00 76.94 292 THR A N 1
ATOM 2267 C CA . THR A 1 292 ? -4.664 -2.150 -29.268 1.00 76.94 292 THR A CA 1
ATOM 2268 C C . THR A 1 292 ? -4.040 -3.500 -29.644 1.00 76.94 292 THR A C 1
ATOM 2270 O O . THR A 1 292 ? -3.562 -4.237 -28.774 1.00 76.94 292 THR A O 1
ATOM 2273 N N . PRO A 1 293 ? -4.087 -3.903 -30.927 1.00 84.88 293 PRO A N 1
ATOM 2274 C CA . PRO A 1 293 ? -3.739 -5.265 -31.330 1.00 84.88 293 PRO A CA 1
ATOM 2275 C C . PRO A 1 293 ? -2.333 -5.712 -30.910 1.00 84.88 293 PRO A C 1
ATOM 2277 O O . PRO A 1 293 ? -2.160 -6.884 -30.583 1.00 84.88 293 PRO A O 1
ATOM 2280 N N . SER A 1 294 ? -1.341 -4.812 -30.867 1.00 91.44 294 SER A N 1
ATOM 2281 C CA . SER A 1 294 ? 0.038 -5.205 -30.544 1.00 91.44 294 SER A CA 1
ATOM 2282 C C . SER A 1 294 ? 0.202 -5.644 -29.084 1.00 91.44 294 SER A C 1
ATOM 2284 O O . SER A 1 294 ? 0.903 -6.621 -28.813 1.00 91.44 294 SER A O 1
ATOM 2286 N N . PHE A 1 295 ? -0.528 -5.013 -28.157 1.00 94.62 295 PHE A N 1
ATOM 2287 C CA . PHE A 1 295 ? -0.588 -5.435 -26.759 1.00 94.62 295 PHE A CA 1
ATOM 2288 C C . PHE A 1 295 ? -1.124 -6.863 -26.631 1.00 94.62 295 PHE A C 1
ATOM 2290 O O . PHE A 1 295 ? -0.503 -7.700 -25.979 1.00 94.62 295 PHE A O 1
ATOM 2297 N N . TRP A 1 296 ? -2.249 -7.164 -27.287 1.00 93.94 296 TRP A N 1
ATOM 2298 C CA . TRP A 1 296 ? -2.853 -8.497 -27.225 1.00 93.94 296 TRP A CA 1
ATOM 2299 C C . TRP A 1 296 ? -1.987 -9.560 -27.891 1.00 93.94 296 TRP A C 1
ATOM 2301 O O . TRP A 1 296 ? -1.886 -10.661 -27.362 1.00 93.94 296 TRP A O 1
ATOM 2311 N N . VAL A 1 297 ? -1.323 -9.233 -29.003 1.00 96.00 297 VAL A N 1
ATOM 2312 C CA . VAL A 1 297 ? -0.361 -10.138 -29.650 1.00 96.00 297 VAL A CA 1
ATOM 2313 C C . VAL A 1 297 ? 0.786 -10.470 -28.696 1.00 96.00 297 VAL A C 1
ATOM 2315 O O . VAL A 1 297 ? 1.144 -11.639 -28.552 1.00 96.00 297 VAL A O 1
ATOM 2318 N N . LYS A 1 298 ? 1.334 -9.468 -27.996 1.00 97.31 298 LYS A N 1
ATOM 2319 C CA . LYS A 1 298 ? 2.408 -9.686 -27.021 1.00 97.31 298 LYS A CA 1
ATOM 2320 C C . LYS A 1 298 ? 1.933 -10.485 -25.806 1.00 97.31 298 LYS A C 1
ATOM 2322 O O . LYS A 1 298 ? 2.640 -11.379 -25.347 1.00 97.31 298 LYS A O 1
ATOM 2327 N N . LEU A 1 299 ? 0.735 -10.200 -25.302 1.00 97.12 299 LEU A N 1
ATOM 2328 C CA . LEU A 1 299 ? 0.149 -10.928 -24.181 1.00 97.12 299 LEU A CA 1
ATOM 2329 C C . LEU A 1 299 ? -0.142 -12.394 -24.542 1.00 97.12 299 LEU A C 1
ATOM 2331 O O . LEU A 1 299 ? 0.196 -13.291 -23.775 1.00 97.12 299 LEU A O 1
ATOM 2335 N N . GLU A 1 300 ? -0.694 -12.652 -25.730 1.00 96.62 300 GLU A N 1
ATOM 2336 C CA . GLU A 1 300 ? -0.929 -14.014 -26.217 1.00 96.62 300 GLU A CA 1
ATOM 2337 C C . GLU A 1 300 ? 0.394 -14.764 -26.415 1.00 96.62 300 GLU A C 1
ATOM 2339 O O . GLU A 1 300 ? 0.485 -15.935 -26.058 1.00 96.62 300 GLU A O 1
ATOM 2344 N N . HIS A 1 301 ? 1.455 -14.094 -26.881 1.00 97.56 301 HIS A N 1
ATOM 2345 C CA . HIS A 1 301 ? 2.796 -14.685 -26.944 1.00 97.56 301 HIS A CA 1
ATOM 2346 C C . HIS A 1 301 ? 3.288 -15.156 -25.563 1.00 97.56 301 HIS A C 1
ATOM 2348 O O . HIS A 1 301 ? 3.807 -16.266 -25.432 1.00 97.56 301 HIS A O 1
ATOM 2354 N N . LEU A 1 302 ? 3.074 -14.363 -24.508 1.00 97.81 302 LEU A N 1
ATOM 2355 C CA . LEU A 1 302 ? 3.425 -14.754 -23.136 1.00 97.81 302 LEU A CA 1
ATOM 2356 C C . LEU A 1 302 ? 2.606 -15.949 -22.627 1.00 97.81 302 LEU A C 1
ATOM 2358 O O . LEU A 1 302 ? 3.142 -16.777 -21.885 1.00 97.81 302 LEU A O 1
ATOM 2362 N N . PHE A 1 303 ? 1.340 -16.064 -23.038 1.00 97.50 303 PHE A N 1
ATOM 2363 C CA . PHE A 1 303 ? 0.505 -17.226 -22.728 1.00 97.50 303 PHE A CA 1
ATOM 2364 C C . PHE A 1 303 ? 0.969 -18.479 -23.477 1.00 97.50 303 PHE A C 1
ATOM 2366 O O . PHE A 1 303 ? 1.131 -19.534 -22.867 1.00 97.50 303 PHE A O 1
ATOM 2373 N N . VAL A 1 304 ? 1.240 -18.364 -24.780 1.00 97.12 304 VAL A N 1
ATOM 2374 C CA . VAL A 1 304 ? 1.688 -19.480 -25.629 1.00 97.12 304 VAL A CA 1
ATOM 2375 C C . VAL A 1 304 ? 3.054 -20.008 -25.187 1.00 97.12 304 VAL A C 1
ATOM 2377 O O . VAL A 1 304 ? 3.265 -21.217 -25.153 1.00 97.12 304 VAL A O 1
ATOM 2380 N N . THR A 1 305 ? 3.974 -19.124 -24.795 1.00 97.25 305 THR A N 1
ATOM 2381 C CA . THR A 1 305 ? 5.300 -19.512 -24.281 1.00 97.25 305 THR A CA 1
ATOM 2382 C C . THR A 1 305 ? 5.271 -20.050 -22.846 1.00 97.25 305 THR A C 1
ATOM 2384 O O . THR A 1 305 ? 6.300 -20.499 -22.342 1.00 97.25 305 THR A O 1
ATOM 2387 N N . GLY A 1 306 ? 4.125 -19.997 -22.154 1.00 96.44 306 GLY A N 1
ATOM 2388 C CA . GLY A 1 306 ? 3.989 -20.417 -20.754 1.00 96.44 306 GLY A CA 1
ATOM 2389 C C . GLY A 1 306 ? 4.708 -19.507 -19.748 1.00 96.44 306 GLY A C 1
ATOM 2390 O O . GLY A 1 306 ? 4.844 -19.854 -18.567 1.00 96.44 306 GLY A O 1
ATOM 2391 N N . ARG A 1 307 ? 5.175 -18.333 -20.195 1.00 96.56 307 ARG A N 1
ATOM 2392 C CA . ARG A 1 307 ? 5.801 -17.313 -19.340 1.00 96.56 307 ARG A CA 1
ATOM 2393 C C . ARG A 1 307 ? 4.786 -16.704 -18.373 1.00 96.56 307 ARG A C 1
ATOM 2395 O O . ARG A 1 307 ? 5.128 -16.451 -17.222 1.00 96.56 307 ARG A O 1
ATOM 2402 N N . LEU A 1 308 ? 3.535 -16.550 -18.799 1.00 97.06 308 LEU A N 1
ATOM 2403 C CA . LEU A 1 308 ? 2.423 -16.065 -17.980 1.00 97.06 308 LEU A CA 1
ATOM 2404 C C . LEU A 1 308 ? 1.238 -17.031 -18.108 1.00 97.06 308 LEU A C 1
ATOM 2406 O O . LEU A 1 308 ? 0.944 -17.481 -19.212 1.00 97.06 308 LEU A O 1
ATOM 2410 N N . SER A 1 309 ? 0.554 -17.370 -17.013 1.00 96.19 309 SER A N 1
ATOM 2411 C CA . SER A 1 309 ? -0.701 -18.135 -17.093 1.00 96.19 309 SER A CA 1
ATOM 2412 C C . SER A 1 309 ? -1.905 -17.208 -17.284 1.00 96.19 309 SER A C 1
ATOM 2414 O O . SER A 1 309 ? -1.924 -16.086 -16.773 1.00 96.19 309 SER A O 1
ATOM 2416 N N . ARG A 1 310 ? -2.957 -17.689 -17.961 1.00 93.88 310 ARG A N 1
ATOM 2417 C CA . ARG A 1 310 ? -4.224 -16.948 -18.103 1.00 93.88 310 ARG A CA 1
ATOM 2418 C C . ARG A 1 310 ? -4.890 -16.662 -16.753 1.00 93.88 310 ARG A C 1
ATOM 2420 O O . ARG A 1 310 ? -5.517 -15.621 -16.608 1.00 93.88 310 ARG A O 1
ATOM 2427 N N . ASP A 1 311 ? -4.694 -17.526 -15.757 1.00 92.81 311 ASP A N 1
ATOM 2428 C CA . ASP A 1 311 ? -5.221 -17.321 -14.398 1.00 92.81 311 ASP A CA 1
ATOM 2429 C C . ASP A 1 311 ? -4.447 -16.247 -13.616 1.00 92.81 311 ASP A C 1
ATOM 2431 O O . ASP A 1 311 ? -4.968 -15.638 -12.681 1.00 92.81 311 ASP A O 1
ATOM 2435 N N . GLU A 1 312 ? -3.191 -15.995 -13.993 1.00 93.31 312 GLU A N 1
ATOM 2436 C CA . GLU A 1 312 ? -2.346 -14.977 -13.363 1.00 93.31 312 GLU A CA 1
ATOM 2437 C C . GLU A 1 312 ? -2.626 -13.572 -13.911 1.00 93.31 312 GLU A C 1
ATOM 2439 O O . GLU A 1 312 ? -2.265 -12.587 -13.261 1.00 93.31 312 GLU A O 1
ATOM 2444 N N . PHE A 1 313 ? -3.284 -13.474 -15.073 1.00 95.69 313 PHE A N 1
ATOM 2445 C CA . PHE A 1 313 ? -3.654 -12.225 -15.733 1.00 95.69 313 PHE A CA 1
ATOM 2446 C C . PHE A 1 313 ? -5.169 -11.989 -15.663 1.00 95.69 313 PHE A C 1
ATOM 2448 O O . PHE A 1 313 ? -5.931 -12.358 -16.554 1.00 95.69 313 PHE A O 1
ATOM 2455 N N . ASP A 1 314 ? -5.619 -11.359 -14.581 1.00 92.00 314 ASP A N 1
ATOM 2456 C CA . ASP A 1 314 ? -7.038 -11.138 -14.316 1.00 92.00 314 ASP A CA 1
ATOM 2457 C C . ASP A 1 314 ? -7.554 -9.763 -14.778 1.00 92.00 314 ASP A C 1
ATOM 2459 O O . ASP A 1 314 ? -6.824 -8.897 -15.264 1.00 92.00 314 ASP A O 1
ATOM 2463 N N . TYR A 1 315 ? -8.861 -9.543 -14.607 1.00 82.88 315 TYR A N 1
ATOM 2464 C CA . TYR A 1 315 ? -9.522 -8.280 -14.954 1.00 82.88 315 TYR A CA 1
ATOM 2465 C C . TYR A 1 315 ? -8.953 -7.066 -14.212 1.00 82.88 315 TYR A C 1
ATOM 2467 O O . TYR A 1 315 ? -9.084 -5.942 -14.694 1.00 82.88 315 TYR A O 1
ATOM 2475 N N . GLU A 1 316 ? -8.363 -7.281 -13.036 1.00 88.06 316 GLU A N 1
ATOM 2476 C CA . GLU A 1 316 ? -7.723 -6.228 -12.258 1.00 88.06 316 GLU A CA 1
ATOM 2477 C C . GLU A 1 316 ? -6.450 -5.754 -12.966 1.00 88.06 316 GLU A C 1
ATOM 2479 O O . GLU A 1 316 ? -6.349 -4.572 -13.287 1.00 88.06 316 GLU A O 1
ATOM 2484 N N . LEU A 1 317 ? -5.543 -6.678 -13.307 1.00 92.56 317 LEU A N 1
ATOM 2485 C CA . LEU A 1 317 ? -4.353 -6.378 -14.108 1.00 92.56 317 LEU A CA 1
ATOM 2486 C C . LEU A 1 317 ? -4.712 -5.764 -15.461 1.00 92.56 317 LEU A C 1
ATOM 2488 O O . LEU A 1 317 ? -4.130 -4.758 -15.854 1.00 92.56 317 LEU A O 1
ATOM 2492 N N . CYS A 1 318 ? -5.705 -6.323 -16.156 1.00 91.56 318 CYS A N 1
ATOM 2493 C CA . CYS A 1 318 ? -6.172 -5.770 -17.425 1.00 91.56 318 CYS A CA 1
ATOM 2494 C C . CYS A 1 318 ? -6.653 -4.313 -17.283 1.00 91.56 318 CYS A C 1
ATOM 2496 O O . CYS A 1 318 ? -6.486 -3.521 -18.208 1.00 91.56 318 CYS A O 1
ATOM 2498 N N . GLY A 1 319 ? -7.250 -3.962 -16.139 1.00 84.94 319 GLY A N 1
ATOM 2499 C CA . GLY A 1 319 ? -7.625 -2.589 -15.815 1.00 84.94 319 GLY A CA 1
ATOM 2500 C C . GLY A 1 319 ? -6.417 -1.688 -15.556 1.00 84.94 319 GLY A C 1
ATOM 2501 O O . GLY A 1 319 ? -6.395 -0.570 -16.049 1.00 84.94 319 GLY A O 1
ATOM 2502 N N . GLU A 1 320 ? -5.397 -2.179 -14.850 1.00 90.31 320 GLU A N 1
ATOM 2503 C CA . GLU A 1 320 ? -4.153 -1.424 -14.619 1.00 90.31 320 GLU A CA 1
ATOM 2504 C C . GLU A 1 320 ? -3.413 -1.134 -15.939 1.00 90.31 320 GLU A C 1
ATOM 2506 O O . GLU A 1 320 ? -2.869 -0.051 -16.120 1.00 90.31 320 GLU A O 1
ATOM 2511 N N . PHE A 1 321 ? -3.442 -2.057 -16.907 1.00 93.12 321 PHE A N 1
ATOM 2512 C CA . PHE A 1 321 ? -2.851 -1.835 -18.232 1.00 93.12 321 PHE A CA 1
ATOM 2513 C C . PHE A 1 321 ? -3.597 -0.803 -19.084 1.00 93.12 321 PHE A C 1
ATOM 2515 O O . PHE A 1 321 ? -2.971 -0.164 -19.926 1.00 93.12 321 PHE A O 1
ATOM 2522 N N . SER A 1 322 ? -4.908 -0.617 -18.878 1.00 88.00 322 SER A N 1
ATOM 2523 C CA . SER A 1 322 ? -5.664 0.396 -19.629 1.00 88.00 322 SER A CA 1
ATOM 2524 C C . SER A 1 322 ? -5.303 1.833 -19.257 1.00 88.00 322 SER A C 1
ATOM 2526 O O . SER A 1 322 ? -5.632 2.742 -20.009 1.00 88.00 322 SER A O 1
ATOM 2528 N N . ASP A 1 323 ? -4.592 2.030 -18.146 1.00 85.38 323 ASP A N 1
ATOM 2529 C CA . ASP A 1 323 ? -4.112 3.346 -17.726 1.00 85.38 323 ASP A CA 1
ATOM 2530 C C . ASP A 1 323 ? -2.810 3.756 -18.452 1.00 85.38 323 ASP A C 1
ATOM 2532 O O . ASP A 1 323 ? -2.319 4.870 -18.266 1.00 85.38 323 ASP A O 1
ATOM 2536 N N . PHE A 1 324 ? -2.240 2.879 -19.291 1.00 84.69 324 PHE A N 1
ATOM 2537 C CA . PHE A 1 324 ? -1.000 3.130 -20.026 1.00 84.69 324 PHE A CA 1
ATOM 2538 C C . PHE A 1 324 ? -1.225 3.320 -21.530 1.00 84.69 324 PHE A C 1
ATOM 2540 O O . PHE A 1 324 ? -2.015 2.593 -22.137 1.00 84.69 324 PHE A O 1
ATOM 2547 N N . PRO A 1 325 ? -0.455 4.214 -22.181 1.00 88.69 325 PRO A N 1
ATOM 2548 C CA . PRO A 1 325 ? -0.294 4.190 -23.630 1.00 88.69 325 PRO A CA 1
ATOM 2549 C C . PRO A 1 325 ? 0.181 2.812 -24.114 1.00 88.69 325 PRO A C 1
ATOM 2551 O O . PRO A 1 325 ? 1.018 2.183 -23.467 1.00 88.69 325 PRO A O 1
ATOM 2554 N N . GLU A 1 326 ? -0.289 2.373 -25.286 1.00 87.31 326 GLU A N 1
ATOM 2555 C CA . GLU A 1 326 ? 0.029 1.054 -25.865 1.00 87.31 326 GLU A CA 1
ATOM 2556 C C . GLU A 1 326 ? 1.524 0.743 -25.868 1.00 87.31 326 GLU A C 1
ATOM 2558 O O . GLU A 1 326 ? 1.925 -0.329 -25.424 1.00 87.31 326 GLU A O 1
ATOM 2563 N N . ALA A 1 327 ? 2.346 1.682 -26.341 1.00 85.38 327 ALA A N 1
ATOM 2564 C CA . ALA A 1 327 ? 3.790 1.490 -26.425 1.00 85.38 327 ALA A CA 1
ATOM 2565 C C . ALA A 1 327 ? 4.393 1.142 -25.055 1.00 85.38 327 ALA A C 1
ATOM 2567 O O . ALA A 1 327 ? 5.217 0.237 -24.954 1.00 85.38 327 ALA A O 1
ATOM 2568 N N . ILE A 1 328 ? 3.909 1.796 -23.995 1.00 88.56 328 ILE A N 1
ATOM 2569 C CA . ILE A 1 328 ? 4.344 1.549 -22.620 1.00 88.56 328 ILE A CA 1
ATOM 2570 C C . ILE A 1 328 ? 3.820 0.198 -22.123 1.00 88.56 328 ILE A C 1
ATOM 2572 O O . ILE A 1 328 ? 4.562 -0.564 -21.511 1.00 88.56 328 ILE A O 1
ATOM 2576 N N . ALA A 1 329 ? 2.561 -0.137 -22.407 1.00 94.31 329 ALA A N 1
ATOM 2577 C CA . ALA A 1 329 ? 1.986 -1.431 -22.044 1.00 94.31 329 ALA A CA 1
ATOM 2578 C C . ALA A 1 329 ? 2.752 -2.606 -22.685 1.00 94.31 329 ALA A C 1
ATOM 2580 O O . ALA A 1 329 ? 3.050 -3.594 -22.013 1.00 94.31 329 ALA A O 1
ATOM 2581 N N . VAL A 1 330 ? 3.115 -2.484 -23.966 1.00 95.56 330 VAL A N 1
ATOM 2582 C CA . VAL A 1 330 ? 3.937 -3.470 -24.685 1.00 95.56 330 VAL A CA 1
ATOM 2583 C C . VAL A 1 330 ? 5.345 -3.540 -24.097 1.00 95.56 330 VAL A C 1
ATOM 2585 O O . VAL A 1 330 ? 5.849 -4.640 -23.883 1.00 95.56 330 VAL A O 1
ATOM 2588 N N . GLU A 1 331 ? 5.959 -2.401 -23.772 1.00 91.12 331 GLU A N 1
ATOM 2589 C CA . GLU A 1 331 ? 7.275 -2.344 -23.122 1.00 91.12 331 GLU A CA 1
ATOM 2590 C C . GLU A 1 331 ? 7.269 -3.032 -21.745 1.00 91.12 331 GLU A C 1
ATOM 2592 O O . GLU A 1 331 ? 8.190 -3.775 -21.409 1.00 91.12 331 GLU A O 1
ATOM 2597 N N . ILE A 1 332 ? 6.204 -2.859 -20.957 1.00 94.69 332 ILE A N 1
ATOM 2598 C CA . ILE A 1 332 ? 6.020 -3.544 -19.670 1.00 94.69 332 ILE A CA 1
ATOM 2599 C C . ILE A 1 332 ? 5.969 -5.065 -19.863 1.00 94.69 332 ILE A C 1
ATOM 2601 O O . ILE A 1 332 ? 6.619 -5.799 -19.116 1.00 94.69 332 ILE A O 1
ATOM 2605 N N . LEU A 1 333 ? 5.216 -5.547 -20.859 1.00 96.81 333 LEU A N 1
ATOM 2606 C CA . LEU A 1 333 ? 5.143 -6.977 -21.174 1.00 96.81 333 LEU A CA 1
ATOM 2607 C C . LEU A 1 333 ? 6.473 -7.518 -21.718 1.00 96.81 333 LEU A C 1
ATOM 2609 O O . LEU A 1 333 ? 6.853 -8.635 -21.376 1.00 96.81 333 LEU A O 1
ATOM 2613 N N . GLN A 1 334 ? 7.198 -6.729 -22.514 1.00 96.06 334 GLN A N 1
ATOM 2614 C CA . GLN A 1 334 ? 8.545 -7.056 -22.989 1.00 96.06 334 GLN A CA 1
ATOM 2615 C C . GLN A 1 334 ? 9.514 -7.234 -21.811 1.00 96.06 334 GLN A C 1
ATOM 2617 O O . GLN A 1 334 ? 10.187 -8.253 -21.703 1.00 96.06 334 GLN A O 1
ATOM 2622 N N . LYS A 1 335 ? 9.501 -6.305 -20.853 1.00 90.81 335 LYS A N 1
ATOM 2623 C CA . LYS A 1 335 ? 10.307 -6.394 -19.628 1.00 90.81 335 LYS A CA 1
ATOM 2624 C C . LYS A 1 335 ? 9.941 -7.587 -18.752 1.00 90.81 335 LYS A C 1
ATOM 2626 O O . LYS A 1 335 ? 10.808 -8.201 -18.135 1.00 90.81 335 LYS A O 1
ATOM 2631 N N . TYR A 1 336 ? 8.657 -7.926 -18.680 1.00 96.19 336 TYR A N 1
ATOM 2632 C CA . TYR A 1 336 ? 8.218 -9.134 -17.989 1.00 96.19 336 TYR A CA 1
ATOM 2633 C C . TYR A 1 336 ? 8.754 -10.407 -18.663 1.00 96.19 336 TYR A C 1
ATOM 2635 O O . TYR A 1 336 ? 9.141 -11.347 -17.973 1.00 96.19 336 TYR A O 1
ATOM 2643 N N . GLU A 1 337 ? 8.800 -10.434 -19.997 1.00 96.56 337 GLU A N 1
ATOM 2644 C CA . GLU A 1 337 ? 9.331 -11.557 -20.774 1.00 96.56 337 GLU A CA 1
ATOM 2645 C C . GLU A 1 337 ? 10.830 -11.786 -20.551 1.00 96.56 337 GLU A C 1
ATOM 2647 O O . GLU A 1 337 ? 11.263 -12.929 -20.388 1.00 96.56 337 GLU A O 1
ATOM 2652 N N . GLU A 1 338 ? 11.605 -10.700 -20.533 1.00 91.69 338 GLU A N 1
ATOM 2653 C CA . GLU A 1 338 ? 13.063 -10.706 -20.363 1.00 91.69 338 GLU A CA 1
ATOM 2654 C C . GLU A 1 338 ? 13.497 -11.112 -18.950 1.00 91.69 338 GLU A C 1
ATOM 2656 O O . GLU A 1 338 ? 14.613 -11.593 -18.752 1.00 91.69 338 GLU A O 1
ATOM 2661 N N . ALA A 1 339 ? 12.618 -10.951 -17.958 1.00 90.56 339 ALA A N 1
ATOM 2662 C CA . ALA A 1 339 ? 12.915 -11.303 -16.580 1.00 90.56 339 ALA A CA 1
ATOM 2663 C C . ALA A 1 339 ? 13.086 -12.823 -16.383 1.00 90.56 339 ALA A C 1
ATOM 2665 O O . ALA A 1 339 ? 12.379 -13.650 -16.971 1.00 90.56 339 ALA A O 1
ATOM 2666 N N . ASP A 1 340 ? 13.995 -13.203 -15.481 1.00 92.38 340 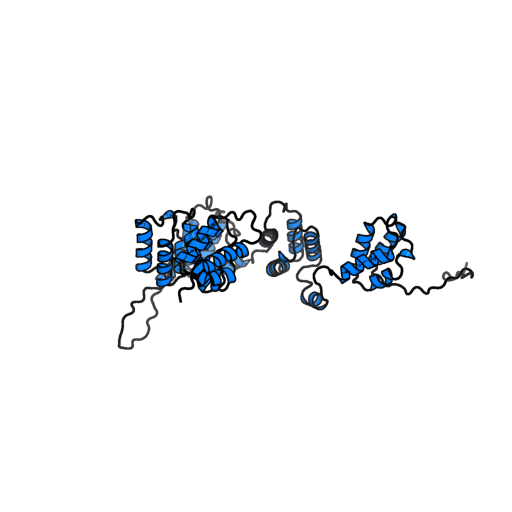ASP A N 1
ATOM 2667 C CA . ASP A 1 340 ? 14.121 -14.586 -15.019 1.00 92.38 340 ASP A CA 1
ATOM 2668 C C . ASP A 1 340 ? 13.002 -14.917 -14.019 1.00 92.38 340 ASP A C 1
ATOM 2670 O O . ASP A 1 340 ? 13.029 -14.527 -12.850 1.00 92.38 340 ASP A O 1
ATOM 2674 N N . LEU A 1 341 ? 11.998 -15.653 -14.499 1.00 93.50 341 LEU A N 1
ATOM 2675 C CA . LEU A 1 341 ? 10.831 -16.047 -13.711 1.00 93.50 341 LEU A CA 1
ATOM 2676 C C . LEU A 1 341 ? 11.062 -17.312 -12.866 1.00 93.50 341 LEU A C 1
ATOM 2678 O O . LEU A 1 341 ? 10.166 -17.686 -12.108 1.00 93.50 341 LEU A O 1
ATOM 2682 N N . SER A 1 342 ? 12.222 -17.977 -12.965 1.00 92.12 342 SER A N 1
ATOM 2683 C CA . SER A 1 342 ? 12.481 -19.257 -12.280 1.00 92.12 342 SER A CA 1
ATOM 2684 C C . SER A 1 342 ? 12.430 -19.144 -10.751 1.00 92.12 342 SER A C 1
ATOM 2686 O O . SER A 1 342 ? 11.968 -20.057 -10.068 1.00 92.12 342 SER A O 1
ATOM 2688 N N . MET A 1 343 ? 12.838 -17.991 -10.218 1.00 84.69 343 MET A N 1
ATOM 2689 C CA . MET A 1 343 ? 12.879 -17.709 -8.779 1.00 84.69 343 MET A CA 1
ATOM 2690 C C . MET A 1 343 ? 11.612 -17.013 -8.258 1.00 84.69 343 MET A C 1
ATOM 2692 O O . MET A 1 343 ? 11.441 -16.835 -7.049 1.00 84.69 343 MET A O 1
ATOM 2696 N N . ILE A 1 344 ? 10.706 -16.602 -9.148 1.00 90.75 344 ILE A N 1
ATOM 2697 C CA . ILE A 1 344 ? 9.558 -15.764 -8.800 1.00 90.75 344 ILE A CA 1
ATOM 2698 C C . ILE A 1 344 ? 8.353 -16.648 -8.468 1.00 90.75 344 ILE A C 1
ATOM 2700 O O . ILE A 1 344 ? 7.674 -17.175 -9.346 1.00 90.75 344 ILE A O 1
ATOM 2704 N N . LYS A 1 345 ? 8.036 -16.759 -7.171 1.00 90.94 345 LYS A N 1
ATOM 2705 C CA . LYS A 1 345 ? 6.882 -17.540 -6.678 1.00 90.94 345 LYS A CA 1
ATOM 2706 C C . LYS A 1 345 ? 5.522 -16.927 -7.030 1.00 90.94 345 LYS A C 1
ATOM 2708 O O . LYS A 1 345 ? 4.532 -17.645 -7.088 1.00 90.94 345 LYS A O 1
ATOM 2713 N N . ASN A 1 346 ? 5.456 -15.606 -7.211 1.00 91.88 346 ASN A N 1
ATOM 2714 C CA . ASN A 1 346 ? 4.218 -14.878 -7.495 1.00 91.88 346 ASN A CA 1
ATOM 2715 C C . ASN A 1 346 ? 4.383 -13.998 -8.740 1.00 91.88 346 ASN A C 1
ATOM 2717 O O . ASN A 1 346 ? 4.746 -12.823 -8.653 1.00 91.88 346 ASN A O 1
ATOM 2721 N N . ARG A 1 347 ? 4.094 -14.587 -9.900 1.00 94.69 347 ARG A N 1
ATOM 2722 C CA . ARG A 1 347 ? 4.208 -13.953 -11.218 1.00 94.69 347 ARG A CA 1
ATOM 2723 C C . ARG A 1 347 ? 3.284 -12.745 -11.379 1.00 94.69 347 ARG A C 1
ATOM 2725 O O . ARG A 1 347 ? 3.743 -11.698 -11.833 1.00 94.69 347 ARG A O 1
ATOM 2732 N N . LYS A 1 348 ? 2.025 -12.848 -10.927 1.00 94.00 348 LYS A N 1
ATOM 2733 C CA . LYS A 1 348 ? 1.064 -11.728 -10.894 1.00 94.00 348 LYS A CA 1
ATOM 2734 C C . LYS A 1 348 ? 1.616 -10.552 -10.083 1.00 94.00 348 LYS A C 1
ATOM 2736 O O . LYS A 1 348 ? 1.574 -9.406 -10.525 1.00 94.00 348 LYS A O 1
ATOM 2741 N N . GLY A 1 349 ? 2.150 -10.838 -8.895 1.00 90.06 349 GLY A N 1
ATOM 2742 C CA . GLY A 1 349 ? 2.760 -9.840 -8.016 1.00 90.06 349 GLY A CA 1
ATOM 2743 C C . GLY A 1 349 ? 3.966 -9.150 -8.653 1.00 90.06 349 GLY A C 1
ATOM 2744 O O . GLY A 1 349 ? 4.082 -7.929 -8.562 1.00 90.06 349 GLY A O 1
ATOM 2745 N N . PHE A 1 350 ? 4.818 -9.908 -9.346 1.00 94.75 350 PHE A N 1
ATOM 2746 C CA . PHE A 1 350 ? 5.960 -9.361 -10.076 1.00 94.75 350 PHE A CA 1
ATOM 2747 C C . PHE A 1 350 ? 5.533 -8.447 -11.232 1.00 94.75 350 PHE A C 1
ATOM 2749 O O . PHE A 1 350 ? 6.022 -7.321 -11.324 1.00 94.75 350 PHE A O 1
ATOM 2756 N N . LEU A 1 351 ? 4.556 -8.866 -12.048 1.00 95.56 351 LEU A N 1
ATOM 2757 C CA . LEU A 1 351 ? 4.010 -8.042 -13.132 1.00 95.56 351 LEU A CA 1
ATOM 2758 C C . LEU A 1 351 ? 3.394 -6.737 -12.604 1.00 95.56 351 LEU A C 1
ATOM 2760 O O . LEU A 1 351 ? 3.675 -5.663 -13.135 1.00 95.56 351 LEU A O 1
ATOM 2764 N N . LYS A 1 352 ? 2.635 -6.802 -11.499 1.00 92.38 352 LYS A N 1
ATOM 2765 C CA . LYS A 1 352 ? 2.157 -5.602 -10.787 1.00 92.38 352 LYS A CA 1
ATOM 2766 C C . LYS A 1 352 ? 3.297 -4.717 -10.289 1.00 92.38 352 LYS A C 1
ATOM 2768 O O . LYS A 1 352 ? 3.155 -3.498 -10.254 1.00 92.38 352 LYS A O 1
ATOM 2773 N N . GLY A 1 353 ? 4.419 -5.309 -9.887 1.00 87.94 353 GLY A N 1
ATOM 2774 C CA . GLY A 1 353 ? 5.640 -4.584 -9.547 1.00 87.94 353 GLY A CA 1
ATOM 2775 C C . GLY A 1 353 ? 6.137 -3.738 -10.718 1.00 87.94 353 GLY A C 1
ATOM 2776 O O . GLY A 1 353 ? 6.308 -2.529 -10.557 1.00 87.94 353 GLY A O 1
ATOM 2777 N N . ILE A 1 354 ? 6.269 -4.346 -11.904 1.00 91.12 354 ILE A N 1
ATOM 2778 C CA . ILE A 1 354 ? 6.661 -3.644 -13.137 1.00 91.12 354 ILE A CA 1
ATOM 2779 C C . ILE A 1 354 ? 5.661 -2.526 -13.455 1.00 91.12 354 ILE A C 1
ATOM 2781 O O . ILE A 1 354 ? 6.073 -1.377 -13.602 1.00 91.12 354 ILE A O 1
ATOM 2785 N N . LEU A 1 355 ? 4.356 -2.823 -13.477 1.00 92.00 355 LEU A N 1
ATOM 2786 C CA . LEU A 1 355 ? 3.297 -1.831 -13.715 1.00 92.00 355 LEU A CA 1
ATOM 2787 C C . LEU A 1 355 ? 3.415 -0.631 -12.774 1.00 92.00 355 LEU A C 1
ATOM 2789 O O . LEU A 1 355 ? 3.455 0.513 -13.219 1.00 92.00 355 LEU A O 1
ATOM 2793 N N . ARG A 1 356 ? 3.555 -0.874 -11.466 1.00 85.50 356 ARG A N 1
ATOM 2794 C CA . ARG A 1 356 ? 3.698 0.199 -10.474 1.00 85.50 356 ARG A CA 1
ATOM 2795 C C . ARG A 1 356 ? 4.923 1.065 -10.729 1.00 85.50 356 ARG A C 1
ATOM 2797 O O . ARG A 1 356 ? 4.841 2.260 -10.465 1.00 85.50 356 ARG A O 1
ATOM 2804 N N . ARG A 1 357 ? 6.037 0.517 -11.225 1.00 77.56 357 ARG A N 1
ATOM 2805 C CA . ARG A 1 357 ? 7.210 1.328 -11.600 1.00 77.56 357 ARG A CA 1
ATOM 2806 C C . ARG A 1 357 ? 6.865 2.303 -12.722 1.00 77.56 357 ARG A C 1
ATOM 2808 O O . ARG A 1 357 ? 7.201 3.476 -12.615 1.00 77.56 357 ARG A O 1
ATOM 2815 N N . TYR A 1 358 ? 6.118 1.855 -13.726 1.00 81.94 358 TYR A N 1
ATOM 2816 C CA . TYR A 1 358 ? 5.674 2.717 -14.819 1.00 81.94 358 TYR A CA 1
ATOM 2817 C C . TYR A 1 358 ? 4.590 3.716 -14.400 1.00 81.94 358 TYR A C 1
ATOM 2819 O O . TYR A 1 358 ? 4.680 4.874 -14.798 1.00 81.94 358 TYR A O 1
ATOM 2827 N N . CYS A 1 359 ? 3.634 3.346 -13.536 1.00 76.00 359 CYS A N 1
ATOM 2828 C CA . CYS A 1 359 ? 2.684 4.314 -12.959 1.00 76.00 359 CYS A CA 1
ATOM 2829 C C . CYS A 1 359 ? 3.434 5.409 -12.182 1.00 76.00 359 CYS A C 1
ATOM 2831 O O . CYS A 1 359 ? 3.142 6.597 -12.296 1.00 76.00 359 CYS A O 1
ATOM 2833 N N . LYS A 1 360 ? 4.438 5.007 -11.392 1.00 66.81 360 LYS A N 1
ATOM 2834 C CA . LYS A 1 360 ? 5.253 5.899 -10.553 1.00 66.81 360 LYS A CA 1
ATOM 2835 C C . LYS A 1 360 ? 6.281 6.714 -11.335 1.00 66.81 360 LYS A C 1
ATOM 2837 O O . LYS A 1 360 ? 6.888 7.625 -10.769 1.00 66.81 360 LYS A O 1
ATOM 2842 N N . ASN A 1 361 ? 6.483 6.439 -12.621 1.00 54.12 361 ASN A N 1
ATOM 2843 C CA . ASN A 1 361 ? 7.302 7.300 -13.469 1.00 54.12 361 ASN A CA 1
ATOM 2844 C C . ASN A 1 361 ? 6.637 8.666 -13.726 1.00 54.12 361 ASN A C 1
ATOM 2846 O O . ASN A 1 361 ? 7.352 9.607 -14.050 1.00 54.12 361 ASN A O 1
ATOM 2850 N N . GLY A 1 362 ? 5.325 8.808 -13.479 1.00 47.06 362 GLY A N 1
ATOM 2851 C CA . GLY A 1 362 ? 4.602 10.087 -13.540 1.00 47.06 362 GLY A CA 1
ATOM 2852 C C . GLY A 1 362 ? 4.324 10.769 -12.191 1.00 47.06 362 GLY A C 1
ATOM 2853 O O . GLY A 1 362 ? 3.772 11.866 -12.174 1.00 47.06 362 GLY A O 1
ATOM 2854 N N . SER A 1 363 ? 4.653 10.163 -11.046 1.00 39.34 363 SER A N 1
ATOM 2855 C CA . SER A 1 363 ? 4.363 10.752 -9.728 1.00 39.34 363 SER A CA 1
ATOM 2856 C C . SER A 1 363 ? 5.460 10.436 -8.716 1.00 39.34 363 SER A C 1
ATOM 2858 O O . SER A 1 363 ? 5.828 9.278 -8.513 1.00 39.34 363 SER A O 1
ATOM 2860 N N . ALA A 1 364 ? 6.001 11.500 -8.123 1.00 43.00 364 ALA A N 1
ATOM 2861 C CA . ALA A 1 364 ? 7.035 11.484 -7.102 1.00 43.00 364 ALA A CA 1
ATOM 2862 C C . ALA A 1 364 ? 6.596 10.639 -5.898 1.00 43.00 364 ALA A C 1
ATOM 2864 O O . ALA A 1 364 ? 5.656 11.029 -5.225 1.00 43.00 364 ALA A O 1
ATOM 2865 N N . ASP A 1 365 ? 7.222 9.475 -5.678 1.00 40.81 365 ASP A N 1
ATOM 2866 C CA . ASP A 1 365 ? 7.505 8.938 -4.336 1.00 40.81 365 ASP A CA 1
ATOM 2867 C C . ASP A 1 365 ? 8.239 7.579 -4.373 1.00 40.81 365 ASP A C 1
ATOM 2869 O O . ASP A 1 365 ? 7.805 6.598 -4.992 1.00 40.81 365 ASP A O 1
ATOM 2873 N N . GLY A 1 366 ? 9.345 7.515 -3.623 1.00 51.50 366 GLY A N 1
ATOM 2874 C CA . GLY A 1 366 ? 9.879 6.302 -2.988 1.00 51.50 366 GLY A CA 1
ATOM 2875 C C . GLY A 1 366 ? 11.125 5.658 -3.600 1.00 51.50 366 GLY A C 1
ATOM 2876 O O . GLY A 1 366 ? 12.010 5.267 -2.849 1.00 51.50 366 GLY A O 1
ATOM 2877 N N . ASN A 1 367 ? 11.226 5.559 -4.928 1.00 55.84 367 ASN A N 1
ATOM 2878 C CA . ASN A 1 367 ? 12.461 5.094 -5.574 1.00 55.84 367 ASN A CA 1
ATOM 2879 C C . ASN A 1 367 ? 13.197 6.303 -6.121 1.00 55.84 367 ASN A C 1
ATOM 2881 O O . ASN A 1 367 ? 12.637 7.042 -6.937 1.00 55.84 367 ASN A O 1
ATOM 2885 N N . SER A 1 368 ? 14.432 6.488 -5.672 1.00 72.69 368 SER A N 1
ATOM 2886 C CA . SER A 1 368 ? 15.250 7.600 -6.116 1.00 72.69 368 SER A CA 1
ATOM 2887 C C . SER A 1 368 ? 15.475 7.562 -7.628 1.00 72.69 368 SER A C 1
ATOM 2889 O O . SER A 1 368 ? 15.472 6.483 -8.239 1.00 72.69 368 SER A O 1
ATOM 2891 N N . PRO A 1 369 ? 15.643 8.728 -8.273 1.00 76.81 369 PRO A N 1
ATOM 2892 C CA . PRO A 1 369 ? 15.921 8.789 -9.704 1.00 76.81 369 PRO A CA 1
ATOM 2893 C C . PRO A 1 369 ? 17.163 7.966 -10.088 1.00 76.81 369 PRO A C 1
ATOM 2895 O O . PRO A 1 369 ? 17.213 7.416 -11.185 1.00 76.81 369 PRO A O 1
ATOM 2898 N N . GLN A 1 370 ? 18.112 7.790 -9.165 1.00 85.62 370 GLN A N 1
ATOM 2899 C CA . GLN A 1 370 ? 19.317 6.980 -9.335 1.00 85.62 370 GLN A CA 1
ATOM 2900 C C . GLN A 1 370 ? 18.997 5.489 -9.467 1.00 85.62 370 GLN A C 1
ATOM 2902 O O . GLN A 1 370 ? 19.569 4.827 -10.325 1.00 85.62 370 GLN A O 1
ATOM 2907 N N . PHE A 1 371 ? 18.049 4.955 -8.688 1.00 87.75 371 PHE A N 1
ATOM 2908 C CA . PHE A 1 371 ? 17.616 3.563 -8.851 1.00 87.75 371 PHE A CA 1
ATOM 2909 C C . PHE A 1 371 ? 17.005 3.324 -10.237 1.00 87.75 371 PHE A C 1
ATOM 2911 O O . PHE A 1 371 ? 17.209 2.277 -10.846 1.00 87.75 371 PHE A O 1
ATOM 2918 N N . ARG A 1 372 ? 16.269 4.313 -10.758 1.00 81.75 372 ARG A N 1
ATOM 2919 C CA . ARG A 1 372 ? 15.628 4.232 -12.080 1.00 81.75 372 ARG A CA 1
ATOM 2920 C C . ARG A 1 372 ? 16.622 4.329 -13.236 1.00 81.75 372 ARG A C 1
ATOM 2922 O O . ARG A 1 372 ? 16.315 3.832 -14.314 1.00 81.75 372 ARG A O 1
ATOM 2929 N N . ALA A 1 373 ? 17.774 4.958 -13.012 1.00 88.38 373 ALA A N 1
ATOM 2930 C CA . ALA A 1 373 ? 18.843 5.069 -13.998 1.00 88.38 373 ALA A CA 1
ATOM 2931 C C . ALA A 1 373 ? 19.613 3.752 -14.204 1.00 88.38 373 ALA A C 1
ATOM 2933 O O . ALA A 1 373 ? 20.334 3.620 -15.189 1.00 88.38 373 ALA A O 1
ATOM 2934 N N . LEU A 1 374 ? 19.459 2.773 -13.304 1.00 92.31 374 LEU A N 1
ATOM 2935 C CA . LEU A 1 374 ? 20.096 1.465 -13.440 1.00 92.31 374 LEU A CA 1
ATOM 2936 C C . LEU A 1 374 ? 19.506 0.657 -14.609 1.00 92.31 374 LEU A C 1
ATOM 2938 O O . LEU A 1 374 ? 18.303 0.757 -14.865 1.00 92.31 374 LEU A O 1
ATOM 2942 N N . PRO A 1 375 ? 20.294 -0.219 -15.258 1.00 92.06 375 PRO A N 1
ATOM 2943 C CA . PRO A 1 375 ? 19.769 -1.187 -16.217 1.00 92.06 375 PRO A CA 1
ATOM 2944 C C . PRO A 1 375 ? 18.655 -2.058 -15.619 1.00 92.06 375 PRO A C 1
ATOM 2946 O O . PRO A 1 375 ? 18.632 -2.344 -14.417 1.00 92.06 375 PRO A O 1
ATOM 2949 N N . PHE A 1 376 ? 17.714 -2.500 -16.457 1.00 83.38 376 PHE A N 1
ATOM 2950 C CA . PHE A 1 376 ? 16.512 -3.189 -15.980 1.00 83.38 376 PHE A CA 1
ATOM 2951 C C . PHE A 1 376 ? 16.828 -4.501 -15.251 1.00 83.38 376 PHE A C 1
ATOM 2953 O O . PHE A 1 376 ? 16.229 -4.767 -14.206 1.00 83.38 376 PHE A O 1
ATOM 2960 N N . SER A 1 377 ? 17.794 -5.292 -15.733 1.00 89.38 377 SER A N 1
ATOM 2961 C CA . SER A 1 377 ? 18.170 -6.543 -15.059 1.00 89.38 377 SER A CA 1
ATOM 2962 C C . SER A 1 377 ? 18.733 -6.301 -13.653 1.00 89.38 377 SER A C 1
ATOM 2964 O O . SER A 1 377 ? 18.419 -7.051 -12.726 1.00 89.38 377 SER A O 1
ATOM 2966 N N . VAL A 1 378 ? 19.479 -5.208 -13.454 1.00 95.81 378 VAL A N 1
ATOM 2967 C CA . VAL A 1 378 ? 20.019 -4.791 -12.151 1.00 95.81 378 VAL A CA 1
ATOM 2968 C C . VAL A 1 378 ? 18.879 -4.416 -11.204 1.00 95.81 378 VAL A C 1
ATOM 2970 O O . VAL A 1 378 ? 18.845 -4.887 -10.065 1.00 95.81 378 VAL A O 1
ATOM 2973 N N . GLN A 1 379 ? 17.897 -3.640 -11.679 1.00 93.06 379 GLN A N 1
ATOM 2974 C CA . GLN A 1 379 ? 16.706 -3.292 -10.891 1.00 93.06 379 GLN A CA 1
ATOM 2975 C C . GLN A 1 379 ? 15.932 -4.548 -10.458 1.00 93.06 379 GLN A C 1
ATOM 2977 O O . GLN A 1 379 ? 15.623 -4.712 -9.276 1.00 93.06 379 GLN A O 1
ATOM 2982 N N . VAL A 1 380 ? 15.664 -5.465 -11.397 1.00 87.25 380 VAL A N 1
ATOM 2983 C CA . VAL A 1 380 ? 14.977 -6.742 -11.128 1.00 87.25 380 VAL A CA 1
ATOM 2984 C C . VAL A 1 380 ? 15.755 -7.584 -10.121 1.00 87.25 380 VAL A C 1
ATOM 2986 O O . VAL A 1 380 ? 15.162 -8.187 -9.219 1.00 87.25 380 VAL A O 1
ATOM 2989 N N . LYS A 1 381 ? 17.086 -7.612 -10.232 1.00 94.75 381 LYS A N 1
ATOM 2990 C CA . LYS A 1 381 ? 17.929 -8.359 -9.304 1.00 94.75 381 LYS A CA 1
ATOM 2991 C C . LYS A 1 381 ? 17.828 -7.799 -7.886 1.00 94.75 381 LYS A C 1
ATOM 2993 O O . LYS A 1 381 ? 17.602 -8.581 -6.966 1.00 94.75 381 LYS A O 1
ATOM 2998 N N . ILE A 1 382 ? 17.915 -6.480 -7.701 1.00 94.88 382 ILE A N 1
ATOM 2999 C CA . ILE A 1 382 ? 17.765 -5.837 -6.381 1.00 94.88 382 ILE A CA 1
ATOM 3000 C C . ILE A 1 382 ? 16.402 -6.171 -5.768 1.00 94.88 382 ILE A C 1
ATOM 3002 O O . ILE A 1 382 ? 16.323 -6.580 -4.611 1.00 94.88 382 ILE A O 1
ATOM 3006 N N . GLU A 1 383 ? 15.327 -6.067 -6.544 1.00 86.88 383 GLU A N 1
ATOM 3007 C CA . GLU A 1 383 ? 13.982 -6.396 -6.066 1.00 86.88 383 GLU A CA 1
ATOM 3008 C C . GLU A 1 383 ? 13.827 -7.867 -5.699 1.00 86.88 383 GLU A C 1
ATOM 3010 O O . GLU A 1 383 ? 13.163 -8.187 -4.714 1.00 86.88 383 GLU A O 1
ATOM 3015 N N . THR A 1 384 ? 14.470 -8.763 -6.447 1.00 89.25 384 THR A N 1
ATOM 3016 C CA . THR A 1 384 ? 14.511 -10.185 -6.103 1.00 89.25 384 THR A CA 1
ATOM 3017 C C . THR A 1 384 ? 15.145 -10.369 -4.726 1.00 89.25 384 THR A C 1
ATOM 3019 O O . THR A 1 384 ? 14.550 -11.035 -3.879 1.00 89.25 384 THR A O 1
ATOM 3022 N N . LEU A 1 385 ? 16.277 -9.707 -4.453 1.00 93.75 385 LEU A N 1
ATOM 3023 C CA . LEU A 1 385 ? 16.936 -9.738 -3.140 1.00 93.75 385 LEU A CA 1
ATOM 3024 C C . LEU A 1 385 ? 16.059 -9.150 -2.025 1.00 93.75 385 LEU A C 1
ATOM 3026 O O . LEU A 1 385 ? 16.063 -9.661 -0.904 1.00 93.75 385 LEU A O 1
ATOM 3030 N N . VAL A 1 386 ? 15.269 -8.117 -2.324 1.00 90.88 386 VAL A N 1
ATOM 3031 C CA . VAL A 1 386 ? 14.289 -7.566 -1.378 1.00 90.88 386 VAL A CA 1
ATOM 3032 C C . VAL A 1 386 ? 13.148 -8.552 -1.119 1.00 90.88 386 VAL A C 1
ATOM 3034 O O . VAL A 1 386 ? 12.757 -8.775 0.025 1.00 90.88 386 VAL A O 1
ATOM 3037 N N . SER A 1 387 ? 12.631 -9.196 -2.165 1.00 82.75 387 SER A N 1
ATOM 3038 C CA . SER A 1 387 ? 11.493 -10.116 -2.070 1.00 82.75 387 SER A CA 1
ATOM 3039 C C . SER A 1 387 ? 11.800 -11.381 -1.264 1.00 82.75 387 SER A C 1
ATOM 3041 O O . SER A 1 387 ? 10.923 -11.892 -0.570 1.00 82.75 387 SER A O 1
ATOM 3043 N N . ILE A 1 388 ? 13.049 -11.858 -1.306 1.00 90.94 388 ILE A N 1
ATOM 3044 C CA . ILE A 1 388 ? 13.517 -12.988 -0.488 1.00 90.94 388 ILE A CA 1
ATOM 3045 C C . ILE A 1 388 ? 13.899 -12.565 0.940 1.00 90.94 388 ILE A C 1
ATOM 3047 O O . ILE A 1 388 ? 14.340 -13.399 1.724 1.00 90.94 388 ILE A O 1
ATOM 3051 N N . GLY A 1 389 ? 13.744 -11.281 1.284 1.00 89.69 389 GLY A N 1
ATOM 3052 C CA . GLY A 1 389 ? 14.054 -10.727 2.603 1.00 89.69 389 GLY A CA 1
ATOM 3053 C C . GLY A 1 389 ? 15.545 -10.518 2.871 1.00 89.69 389 GLY A C 1
ATOM 3054 O O . GLY A 1 389 ? 15.918 -10.170 3.991 1.00 89.69 389 GLY A O 1
ATOM 3055 N N . LEU A 1 390 ? 16.405 -10.705 1.863 1.00 94.31 390 LEU A N 1
ATOM 3056 C CA . LEU A 1 390 ? 17.842 -10.492 2.010 1.00 94.31 390 LEU A CA 1
ATOM 3057 C C . LEU A 1 390 ? 18.151 -8.996 2.167 1.00 94.31 390 LEU A C 1
ATOM 3059 O O . LEU A 1 390 ? 18.953 -8.611 3.018 1.00 94.31 390 LEU A O 1
ATOM 3063 N N . LEU A 1 391 ? 17.459 -8.144 1.408 1.00 95.06 391 LEU A N 1
ATOM 3064 C CA . LEU A 1 391 ? 17.519 -6.686 1.513 1.00 95.06 391 LEU A CA 1
ATOM 3065 C C . LEU A 1 391 ? 16.173 -6.102 1.966 1.00 95.06 391 LEU A C 1
ATOM 3067 O O . LEU A 1 391 ? 15.107 -6.641 1.696 1.00 95.06 391 LEU A O 1
ATOM 3071 N N . SER A 1 392 ? 16.224 -4.970 2.654 1.00 89.62 392 SER A N 1
ATOM 3072 C CA . SER A 1 392 ? 15.105 -4.045 2.822 1.00 89.62 392 SER A CA 1
ATOM 3073 C C . SER A 1 392 ? 15.053 -3.099 1.615 1.00 89.62 392 SER A C 1
ATOM 3075 O O . SER A 1 392 ? 16.108 -2.790 1.059 1.00 89.62 392 SER A O 1
ATOM 3077 N N . PRO A 1 393 ? 13.881 -2.557 1.230 1.00 82.81 393 PRO A N 1
ATOM 3078 C CA . PRO A 1 393 ? 13.787 -1.525 0.190 1.00 82.81 393 PRO A CA 1
ATOM 3079 C C . PRO A 1 393 ? 14.684 -0.299 0.430 1.00 82.81 393 PRO A C 1
ATOM 3081 O O . PRO A 1 393 ? 15.030 0.395 -0.516 1.00 82.81 393 PRO A O 1
ATOM 3084 N N . TYR A 1 394 ? 15.065 -0.044 1.685 1.00 87.12 394 TYR A N 1
ATOM 3085 C CA . TYR A 1 394 ? 15.917 1.080 2.084 1.00 87.12 394 TYR A CA 1
ATOM 3086 C C . TYR A 1 394 ? 17.406 0.716 2.212 1.00 87.12 394 TYR A C 1
ATOM 3088 O O . TYR A 1 394 ? 18.229 1.597 2.447 1.00 87.12 394 TYR A O 1
ATOM 3096 N N . ASP A 1 395 ? 17.765 -0.567 2.075 1.00 92.50 395 ASP A N 1
ATOM 3097 C CA . ASP A 1 395 ? 19.158 -1.023 2.182 1.00 92.50 395 ASP A CA 1
ATOM 3098 C C . ASP A 1 395 ? 19.988 -0.655 0.937 1.00 92.50 395 ASP A C 1
ATOM 3100 O O . ASP A 1 395 ? 21.215 -0.699 0.990 1.00 92.50 395 ASP A O 1
ATOM 3104 N N . VAL A 1 396 ? 19.344 -0.284 -0.176 1.00 93.25 396 VAL A N 1
ATOM 3105 C CA . VAL A 1 396 ? 20.002 0.194 -1.400 1.00 93.25 396 VAL A CA 1
ATOM 3106 C C . VAL A 1 396 ? 19.658 1.666 -1.592 1.00 93.25 396 VAL A C 1
ATOM 3108 O O . VAL A 1 396 ? 18.580 2.008 -2.067 1.00 93.25 396 VAL A O 1
ATOM 3111 N N . ASN A 1 397 ? 20.572 2.542 -1.184 1.00 92.44 397 ASN A N 1
ATOM 3112 C CA . ASN A 1 397 ? 20.407 3.990 -1.293 1.00 92.44 397 ASN A CA 1
ATOM 3113 C C . ASN A 1 397 ? 20.965 4.538 -2.620 1.00 92.44 397 ASN A C 1
ATOM 3115 O O . ASN A 1 397 ? 21.531 3.809 -3.438 1.00 92.44 397 ASN A O 1
ATOM 3119 N N . ASP A 1 398 ? 20.832 5.848 -2.815 1.00 91.75 398 ASP A N 1
ATOM 3120 C CA . ASP A 1 398 ? 21.223 6.546 -4.047 1.00 91.75 398 ASP A CA 1
ATOM 3121 C C . ASP A 1 398 ? 22.708 6.387 -4.357 1.00 91.75 398 ASP A C 1
ATOM 3123 O O . ASP A 1 398 ? 23.072 6.229 -5.518 1.00 91.75 398 ASP A O 1
ATOM 3127 N N . ALA A 1 399 ? 23.554 6.349 -3.324 1.00 94.62 399 ALA A N 1
ATOM 3128 C CA . ALA A 1 399 ? 24.987 6.122 -3.472 1.00 94.62 399 ALA A CA 1
ATOM 3129 C C . ALA A 1 399 ? 25.289 4.718 -4.019 1.00 94.62 399 ALA A C 1
ATOM 3131 O O . ALA A 1 399 ? 26.114 4.581 -4.918 1.00 94.62 399 ALA A O 1
ATOM 3132 N N . CYS A 1 400 ? 24.586 3.685 -3.536 1.00 96.38 400 CYS A N 1
ATOM 3133 C CA . CYS A 1 400 ? 24.707 2.331 -4.084 1.00 96.38 400 CYS A CA 1
ATOM 3134 C C . CYS A 1 400 ? 24.255 2.288 -5.545 1.00 96.38 400 CYS A C 1
ATOM 3136 O O . CYS A 1 400 ? 24.921 1.679 -6.377 1.00 96.38 400 CYS A O 1
ATOM 3138 N N . CYS A 1 401 ? 23.138 2.947 -5.866 1.00 96.31 401 CYS A N 1
ATOM 3139 C CA . CYS A 1 401 ? 22.619 2.988 -7.231 1.00 96.31 401 CYS A CA 1
ATOM 3140 C C . CYS A 1 401 ? 23.576 3.724 -8.175 1.00 96.31 401 CYS A C 1
ATOM 3142 O O . CYS A 1 401 ? 23.859 3.237 -9.261 1.00 96.31 401 CYS A O 1
ATOM 3144 N N . GLN A 1 402 ? 24.119 4.864 -7.752 1.00 95.38 402 GLN A N 1
ATOM 3145 C CA . GLN A 1 402 ? 25.082 5.620 -8.543 1.00 95.38 402 GLN A CA 1
ATOM 3146 C C . GLN A 1 402 ? 26.364 4.817 -8.781 1.00 95.38 402 GLN A C 1
ATOM 3148 O O . GLN A 1 402 ? 26.836 4.761 -9.909 1.00 95.38 402 GLN A O 1
ATOM 3153 N N . ALA A 1 403 ? 26.882 4.142 -7.753 1.00 96.44 403 ALA A N 1
ATOM 3154 C CA . ALA A 1 403 ? 28.081 3.324 -7.886 1.00 96.44 403 ALA A CA 1
ATOM 3155 C C . ALA A 1 403 ? 27.851 2.089 -8.773 1.00 96.44 403 ALA A C 1
ATOM 3157 O O . ALA A 1 403 ? 28.717 1.736 -9.563 1.00 96.44 403 ALA A O 1
ATOM 3158 N N . LEU A 1 404 ? 26.678 1.449 -8.696 1.00 97.56 404 LEU A N 1
ATOM 3159 C CA . LEU A 1 404 ? 26.311 0.350 -9.598 1.00 97.56 404 LEU A CA 1
ATOM 3160 C C . LEU A 1 404 ? 26.156 0.813 -11.054 1.00 97.56 404 LEU A C 1
ATOM 3162 O O . LEU A 1 404 ? 26.447 0.037 -11.958 1.00 97.56 404 LEU A O 1
ATOM 3166 N N . ALA A 1 405 ? 25.728 2.057 -11.281 1.00 95.94 405 ALA A N 1
ATOM 3167 C CA . ALA A 1 405 ? 25.581 2.630 -12.618 1.00 95.94 405 ALA A CA 1
ATOM 3168 C C . ALA A 1 405 ? 26.923 2.909 -13.324 1.00 95.94 405 ALA A C 1
ATOM 3170 O O . ALA A 1 405 ? 26.927 3.141 -14.528 1.00 95.94 405 ALA A O 1
ATOM 3171 N N . GLU A 1 406 ? 28.051 2.892 -12.603 1.00 95.69 406 GLU A N 1
ATOM 3172 C CA . GLU A 1 406 ? 29.394 3.035 -13.191 1.00 95.69 406 GLU A CA 1
ATOM 3173 C C . GLU A 1 406 ? 29.872 1.762 -13.909 1.00 95.69 406 GLU A C 1
ATOM 3175 O O . GLU A 1 406 ? 30.853 1.809 -14.648 1.00 95.69 406 GLU A O 1
ATOM 3180 N N . PHE A 1 407 ? 29.201 0.628 -13.694 1.00 96.12 407 PHE A N 1
ATOM 3181 C CA . PHE A 1 407 ? 29.544 -0.653 -14.305 1.00 96.12 407 PHE A CA 1
ATOM 3182 C C . PHE A 1 407 ? 28.613 -0.971 -15.473 1.00 96.12 407 PHE A C 1
ATOM 3184 O O . PHE A 1 407 ? 27.468 -0.517 -15.527 1.00 96.12 407 PHE A O 1
ATOM 3191 N N . ASP A 1 408 ? 29.083 -1.821 -16.384 1.00 95.88 408 ASP A N 1
ATOM 3192 C CA . ASP A 1 408 ? 28.197 -2.453 -17.350 1.00 95.88 408 ASP A CA 1
ATOM 3193 C C . ASP A 1 408 ? 27.162 -3.350 -16.644 1.00 95.88 408 ASP A C 1
ATOM 3195 O O . ASP A 1 408 ? 27.346 -3.813 -15.511 1.00 95.88 408 ASP A O 1
ATOM 3199 N N . GLU A 1 409 ? 26.055 -3.604 -17.339 1.00 94.62 409 GLU A N 1
ATOM 3200 C CA . GLU A 1 409 ? 24.912 -4.346 -16.808 1.00 94.62 409 GLU A CA 1
ATOM 3201 C C . GLU A 1 409 ? 25.297 -5.732 -16.264 1.00 94.62 409 GLU A C 1
ATOM 3203 O O . GLU A 1 409 ? 24.832 -6.125 -15.190 1.00 94.62 409 GLU A O 1
ATOM 3208 N N . HIS A 1 410 ? 26.184 -6.456 -16.952 1.00 95.81 410 HIS A N 1
ATOM 3209 C CA . HIS A 1 410 ? 26.596 -7.794 -16.542 1.00 95.81 410 HIS A CA 1
ATOM 3210 C C . HIS A 1 410 ? 27.431 -7.745 -15.255 1.00 95.81 410 HIS A C 1
ATOM 3212 O O . HIS A 1 410 ? 27.163 -8.495 -14.310 1.00 95.81 410 HIS A O 1
ATOM 3218 N N . THR A 1 411 ? 28.394 -6.824 -15.172 1.00 96.88 411 THR A N 1
ATOM 3219 C CA . THR A 1 411 ? 29.226 -6.649 -13.974 1.00 96.88 411 THR A CA 1
ATOM 3220 C C . THR A 1 411 ? 28.404 -6.204 -12.760 1.00 96.88 411 THR A C 1
ATOM 3222 O O . THR A 1 411 ? 28.595 -6.729 -11.659 1.00 96.88 411 THR A O 1
ATOM 3225 N N . ALA A 1 412 ? 27.434 -5.301 -12.936 1.00 97.81 412 ALA A N 1
ATOM 3226 C CA . ALA A 1 412 ? 26.540 -4.877 -11.857 1.00 97.81 412 ALA A CA 1
ATOM 3227 C C . ALA A 1 412 ? 25.686 -6.041 -11.311 1.00 97.81 412 ALA A C 1
ATOM 3229 O O . ALA A 1 412 ? 25.540 -6.197 -10.094 1.00 97.81 412 ALA A O 1
ATOM 3230 N N . VAL A 1 413 ? 25.164 -6.908 -12.187 1.00 97.38 413 VAL A N 1
ATOM 3231 C CA . VAL A 1 413 ? 24.436 -8.120 -11.770 1.00 97.38 413 VAL A CA 1
ATOM 3232 C C . VAL A 1 413 ? 25.360 -9.109 -11.049 1.00 97.38 413 VAL A C 1
ATOM 3234 O O . VAL A 1 413 ? 24.953 -9.701 -10.045 1.00 97.38 413 VAL A O 1
ATOM 3237 N N . GLU A 1 414 ? 26.611 -9.265 -11.492 1.00 97.12 414 GLU A N 1
ATOM 3238 C CA . GLU A 1 414 ? 27.611 -10.104 -10.817 1.00 97.12 414 GLU A CA 1
ATOM 3239 C C . GLU A 1 414 ? 27.875 -9.628 -9.378 1.00 97.12 414 GLU A C 1
ATOM 3241 O O . GLU A 1 414 ? 27.882 -10.437 -8.447 1.00 97.12 414 GLU A O 1
ATOM 3246 N N . ILE A 1 415 ? 28.016 -8.315 -9.168 1.00 98.06 415 ILE A N 1
ATOM 3247 C CA . ILE A 1 415 ? 28.176 -7.712 -7.835 1.00 98.06 415 ILE A CA 1
ATOM 3248 C C . ILE A 1 415 ? 26.995 -8.083 -6.925 1.00 98.06 415 ILE A C 1
ATOM 3250 O O . ILE A 1 415 ? 27.194 -8.505 -5.782 1.00 98.06 415 ILE A O 1
ATOM 3254 N N . LEU A 1 416 ? 25.763 -7.983 -7.429 1.00 98.06 416 LEU A N 1
ATOM 3255 C CA . LEU A 1 416 ? 24.562 -8.343 -6.670 1.00 98.06 416 LEU A CA 1
ATOM 3256 C C . LEU A 1 416 ? 24.459 -9.854 -6.405 1.00 98.06 416 LEU A C 1
ATOM 3258 O O . LEU A 1 416 ? 23.966 -10.256 -5.352 1.00 98.06 416 LEU A O 1
ATOM 3262 N N . ASN A 1 417 ? 24.952 -10.703 -7.311 1.00 97.44 417 ASN A N 1
ATOM 3263 C CA . ASN A 1 417 ? 25.073 -12.144 -7.070 1.00 97.44 417 ASN A CA 1
ATOM 3264 C C . ASN A 1 417 ? 26.090 -12.448 -5.958 1.00 97.44 417 ASN A C 1
ATOM 3266 O O . ASN A 1 417 ? 25.823 -13.292 -5.103 1.00 97.44 417 ASN A O 1
ATOM 3270 N N . ARG A 1 418 ? 27.224 -11.732 -5.917 1.00 97.06 418 ARG A N 1
ATOM 3271 C CA . ARG A 1 418 ? 28.202 -11.847 -4.819 1.00 97.06 418 ARG A CA 1
ATOM 3272 C C . ARG A 1 418 ? 27.588 -11.421 -3.484 1.00 97.06 418 ARG A C 1
ATOM 3274 O O . ARG A 1 418 ? 27.792 -12.106 -2.487 1.00 97.06 418 ARG A O 1
ATOM 3281 N N . LEU A 1 419 ? 26.794 -10.346 -3.472 1.00 97.62 419 LEU A N 1
ATOM 3282 C CA . LEU A 1 419 ? 26.032 -9.935 -2.290 1.00 97.62 419 LEU A CA 1
ATOM 3283 C C . LEU A 1 419 ? 25.047 -11.026 -1.847 1.00 97.62 419 LEU A C 1
ATOM 3285 O O . LEU A 1 419 ? 24.942 -11.304 -0.657 1.00 97.62 419 LEU A O 1
ATOM 3289 N N . GLN A 1 420 ? 24.349 -11.659 -2.795 1.00 96.94 420 GLN A N 1
ATOM 3290 C CA . GLN A 1 420 ? 23.402 -12.738 -2.509 1.00 96.94 420 GLN A CA 1
ATOM 3291 C C . GLN A 1 420 ? 24.062 -13.971 -1.884 1.00 96.94 420 GLN A C 1
ATOM 3293 O O . GLN A 1 420 ? 23.451 -14.630 -1.047 1.00 96.94 420 GLN A O 1
ATOM 3298 N N . ALA A 1 421 ? 25.286 -14.293 -2.302 1.00 96.56 421 ALA A N 1
ATOM 3299 C CA . ALA A 1 421 ? 26.048 -15.422 -1.779 1.00 96.56 421 ALA A CA 1
ATOM 3300 C C . ALA A 1 421 ? 26.699 -15.142 -0.410 1.00 96.56 421 ALA A C 1
ATOM 3302 O O . ALA A 1 421 ? 27.193 -16.071 0.229 1.00 96.56 421 ALA A O 1
ATOM 3303 N N . ALA A 1 422 ? 26.732 -13.882 0.034 1.00 96.31 422 ALA A N 1
ATOM 3304 C CA . ALA A 1 422 ? 27.334 -13.491 1.301 1.00 96.31 422 ALA A CA 1
ATOM 3305 C C . ALA A 1 422 ? 26.390 -13.722 2.494 1.00 96.31 422 ALA A C 1
ATOM 3307 O O . ALA A 1 422 ? 25.171 -13.586 2.386 1.00 96.31 422 ALA A O 1
ATOM 3308 N N . ASP A 1 423 ? 26.965 -14.003 3.667 1.00 95.06 423 ASP A N 1
ATOM 3309 C CA . ASP A 1 423 ? 26.211 -14.034 4.922 1.00 95.06 423 ASP A CA 1
ATOM 3310 C C . ASP A 1 423 ? 25.987 -12.608 5.446 1.00 95.06 423 ASP A C 1
ATOM 3312 O O . ASP A 1 423 ? 26.892 -11.964 5.981 1.00 95.06 423 ASP A O 1
ATOM 3316 N N . LEU A 1 424 ? 24.759 -12.108 5.284 1.00 95.56 424 LEU A N 1
ATOM 3317 C CA . LEU A 1 424 ? 24.358 -10.780 5.749 1.00 95.56 424 LEU A CA 1
ATOM 3318 C C . LEU A 1 424 ? 23.792 -10.778 7.179 1.00 95.56 424 LEU A C 1
ATOM 3320 O O . LEU A 1 424 ? 23.424 -9.712 7.671 1.00 95.56 424 LEU A O 1
ATOM 3324 N N . GLY A 1 425 ? 23.717 -11.926 7.864 1.00 92.44 425 GLY A N 1
ATOM 3325 C CA . GLY A 1 425 ? 23.077 -12.035 9.181 1.00 92.44 425 GLY A CA 1
ATOM 3326 C C . GLY A 1 425 ? 23.772 -11.226 10.282 1.00 92.44 425 GLY A C 1
ATOM 3327 O O . GLY A 1 425 ? 23.115 -10.709 11.184 1.00 92.44 425 GLY A O 1
ATOM 3328 N N . SER A 1 426 ? 25.094 -11.065 10.186 1.00 92.88 426 SER A N 1
ATOM 3329 C CA . SER A 1 426 ? 25.914 -10.283 11.128 1.00 92.88 426 SER A CA 1
ATOM 3330 C C . SER A 1 426 ? 26.183 -8.843 10.670 1.00 92.88 426 SER A C 1
ATOM 3332 O O . SER A 1 426 ? 26.790 -8.048 11.394 1.00 92.88 426 SER A O 1
ATOM 3334 N N . VAL A 1 427 ? 25.741 -8.479 9.465 1.00 96.00 427 VAL A N 1
ATOM 3335 C CA . VAL A 1 427 ? 26.088 -7.208 8.830 1.00 96.00 427 VAL A CA 1
ATOM 3336 C C . VAL A 1 427 ? 25.197 -6.087 9.367 1.00 96.00 427 VAL A C 1
ATOM 3338 O O . VAL A 1 427 ? 24.000 -6.032 9.100 1.00 96.00 427 VAL A O 1
ATOM 3341 N N . ARG A 1 428 ? 25.802 -5.132 10.087 1.00 93.00 428 ARG A N 1
ATOM 3342 C CA . ARG A 1 428 ? 25.094 -3.984 10.690 1.00 93.00 428 ARG A CA 1
ATOM 3343 C C . ARG A 1 428 ? 24.451 -3.046 9.659 1.00 93.00 428 ARG A C 1
ATOM 3345 O O . ARG A 1 428 ? 23.429 -2.435 9.953 1.00 93.00 428 ARG A O 1
ATOM 3352 N N . SER A 1 429 ? 25.068 -2.889 8.487 1.00 96.44 429 SER A N 1
ATOM 3353 C CA . SER A 1 429 ? 24.567 -2.044 7.396 1.00 96.44 429 SER A CA 1
ATOM 3354 C C . SER A 1 429 ? 24.809 -2.720 6.055 1.00 96.44 429 SER A C 1
ATOM 3356 O O . SER A 1 429 ? 25.948 -2.823 5.593 1.00 96.44 429 SER A O 1
ATOM 3358 N N . LYS A 1 430 ? 23.728 -3.181 5.423 1.00 96.50 430 LYS A N 1
ATOM 3359 C CA . LYS A 1 430 ? 23.802 -3.877 4.134 1.00 96.50 430 LYS A CA 1
ATOM 3360 C C . LYS A 1 430 ? 24.210 -2.937 3.000 1.00 96.50 430 LYS A C 1
ATOM 3362 O O . LYS A 1 430 ? 24.968 -3.353 2.132 1.00 96.50 430 LYS A O 1
ATOM 3367 N N . ALA A 1 431 ? 23.811 -1.664 3.071 1.00 95.50 431 ALA A N 1
ATOM 3368 C CA . ALA A 1 431 ? 24.258 -0.618 2.149 1.00 95.50 431 ALA A CA 1
ATOM 3369 C C . ALA A 1 431 ? 25.789 -0.473 2.157 1.00 95.50 431 ALA A C 1
ATOM 3371 O O . ALA A 1 431 ? 26.434 -0.505 1.114 1.00 95.50 431 ALA A O 1
ATOM 3372 N N . ALA A 1 432 ? 26.388 -0.368 3.350 1.00 96.50 432 ALA A N 1
ATOM 3373 C CA . ALA A 1 432 ? 27.838 -0.231 3.489 1.00 96.50 432 ALA A CA 1
ATOM 3374 C C . ALA A 1 432 ? 28.581 -1.486 3.007 1.00 96.50 432 ALA A C 1
ATOM 3376 O O . ALA A 1 432 ? 29.636 -1.383 2.386 1.00 96.50 432 ALA A O 1
ATOM 3377 N N . TYR A 1 433 ? 28.015 -2.668 3.263 1.00 97.94 433 TYR A N 1
ATOM 3378 C CA . TYR A 1 433 ? 28.584 -3.927 2.796 1.00 97.94 433 TYR A CA 1
ATOM 3379 C C . TYR A 1 433 ? 28.548 -4.042 1.267 1.00 97.94 433 TYR A C 1
ATOM 3381 O O . TYR A 1 433 ? 29.571 -4.352 0.661 1.00 97.94 433 TYR A O 1
ATOM 3389 N N . LEU A 1 434 ? 27.415 -3.711 0.635 1.00 97.81 434 LEU A N 1
ATOM 3390 C CA . LEU A 1 434 ? 27.291 -3.646 -0.823 1.00 97.81 434 LEU A CA 1
ATOM 3391 C C . LEU A 1 434 ? 28.302 -2.660 -1.424 1.00 97.81 434 LEU A C 1
ATOM 3393 O O . LEU A 1 434 ? 29.029 -3.034 -2.340 1.00 97.81 434 LEU A O 1
ATOM 3397 N N . MET A 1 435 ? 28.427 -1.454 -0.863 1.00 97.56 435 MET A N 1
ATOM 3398 C CA . MET A 1 435 ? 29.458 -0.496 -1.283 1.00 97.56 435 MET A CA 1
ATOM 3399 C C . MET A 1 435 ? 30.874 -1.071 -1.165 1.00 97.56 435 MET A C 1
ATOM 3401 O O . MET A 1 435 ? 31.698 -0.845 -2.044 1.00 97.56 435 MET A O 1
ATOM 3405 N N . GLY A 1 436 ? 31.159 -1.863 -0.128 1.00 97.56 436 GLY A N 1
ATOM 3406 C CA . GLY A 1 436 ? 32.433 -2.570 0.009 1.00 97.56 436 GLY A CA 1
ATOM 3407 C C . GLY A 1 436 ? 32.698 -3.569 -1.124 1.00 97.56 436 GLY A C 1
ATOM 3408 O O . GLY A 1 436 ? 33.811 -3.617 -1.647 1.00 97.56 436 GLY A O 1
ATOM 3409 N N . ILE A 1 437 ? 31.682 -4.335 -1.544 1.00 97.50 437 ILE A N 1
ATOM 3410 C CA . ILE A 1 437 ? 31.790 -5.252 -2.694 1.00 97.50 437 ILE A CA 1
ATOM 3411 C C . ILE A 1 437 ? 32.028 -4.462 -3.984 1.00 97.50 437 ILE A C 1
ATOM 3413 O O . ILE A 1 437 ? 32.907 -4.832 -4.763 1.00 97.50 437 ILE A O 1
ATOM 3417 N N . ILE A 1 438 ? 31.276 -3.377 -4.193 1.00 97.50 438 ILE A N 1
ATOM 3418 C CA . ILE A 1 438 ? 31.406 -2.512 -5.372 1.00 97.50 438 ILE A CA 1
ATOM 3419 C C . ILE A 1 438 ? 32.832 -1.952 -5.463 1.00 97.50 438 ILE A C 1
ATOM 3421 O O . ILE A 1 438 ? 33.482 -2.075 -6.500 1.00 97.50 438 ILE A O 1
ATOM 3425 N N . GLN A 1 439 ? 33.370 -1.429 -4.359 1.00 96.75 439 GLN A N 1
ATOM 3426 C CA . GLN A 1 439 ? 34.706 -0.831 -4.333 1.00 96.75 439 GLN A CA 1
ATOM 3427 C C . GLN A 1 439 ? 35.803 -1.866 -4.543 1.00 96.75 439 GLN A C 1
ATOM 3429 O O . GLN A 1 439 ? 36.767 -1.598 -5.257 1.00 96.75 439 GLN A O 1
ATOM 3434 N N . LYS A 1 440 ? 35.640 -3.068 -3.982 1.00 96.50 440 LYS A N 1
ATOM 3435 C CA . LYS A 1 440 ? 36.550 -4.180 -4.257 1.00 96.50 440 LYS A CA 1
ATOM 3436 C C . LYS A 1 440 ? 36.528 -4.555 -5.740 1.00 96.50 440 LYS A C 1
ATOM 3438 O O . LYS A 1 440 ? 37.586 -4.744 -6.327 1.00 96.50 440 LYS A O 1
ATOM 3443 N N . ARG A 1 441 ? 35.348 -4.602 -6.370 1.00 95.75 441 ARG A N 1
ATOM 3444 C CA . ARG A 1 441 ? 35.235 -4.887 -7.807 1.00 95.75 441 ARG A CA 1
ATOM 3445 C C . ARG A 1 441 ? 35.877 -3.793 -8.659 1.00 95.75 441 ARG A C 1
ATOM 3447 O O . ARG A 1 441 ? 36.556 -4.122 -9.624 1.00 95.75 441 ARG A O 1
ATOM 3454 N N . LYS A 1 442 ? 35.734 -2.524 -8.262 1.00 93.75 442 LYS A N 1
ATOM 3455 C CA . LYS A 1 442 ? 36.392 -1.378 -8.910 1.00 93.75 442 LYS A CA 1
ATOM 3456 C C . LYS A 1 442 ? 37.922 -1.472 -8.869 1.00 93.75 442 LYS A C 1
ATOM 3458 O O . LYS A 1 442 ? 38.566 -1.062 -9.816 1.00 93.75 442 LYS A O 1
ATOM 3463 N N . GLN A 1 443 ? 38.494 -2.033 -7.800 1.00 91.88 443 GLN A N 1
ATOM 3464 C CA . GLN A 1 443 ? 39.943 -2.262 -7.673 1.00 91.88 443 GLN A CA 1
ATOM 3465 C C . GLN A 1 443 ? 40.442 -3.491 -8.451 1.00 91.88 443 GLN A C 1
ATOM 3467 O O . GLN A 1 443 ? 41.614 -3.557 -8.803 1.00 91.88 443 GLN A O 1
ATOM 3472 N N . GLU A 1 444 ? 39.579 -4.490 -8.663 1.00 90.75 444 GLU A N 1
ATOM 3473 C CA . GLU A 1 444 ? 39.901 -5.712 -9.416 1.00 90.75 444 GLU A CA 1
ATOM 3474 C C . GLU A 1 444 ? 39.872 -5.497 -10.933 1.00 90.75 444 GLU A C 1
ATOM 3476 O O . GLU A 1 444 ? 40.521 -6.244 -11.664 1.00 90.75 444 GLU A O 1
ATOM 3481 N N . LEU A 1 445 ? 39.100 -4.518 -11.408 1.00 84.06 445 LEU A N 1
ATOM 3482 C CA . LEU A 1 445 ? 39.132 -4.117 -12.806 1.00 84.06 445 LEU A CA 1
ATOM 3483 C C . LEU A 1 445 ? 40.422 -3.318 -13.033 1.00 84.06 445 LEU A C 1
ATOM 3485 O O . LEU A 1 445 ? 40.612 -2.300 -12.365 1.00 84.06 445 LEU A O 1
ATOM 3489 N N . PRO A 1 446 ? 41.328 -3.762 -13.921 1.00 75.56 446 PRO A N 1
ATOM 3490 C CA . PRO A 1 446 ? 42.410 -2.896 -14.358 1.00 75.56 446 PRO A CA 1
ATOM 3491 C C . PRO A 1 446 ? 41.774 -1.629 -14.936 1.00 75.56 446 PRO A C 1
ATOM 3493 O O . PRO A 1 446 ? 40.773 -1.718 -15.648 1.00 75.56 446 PRO A O 1
ATOM 3496 N N . GLU A 1 447 ? 42.306 -0.456 -14.587 1.00 62.88 447 GLU A N 1
ATOM 3497 C CA . GLU A 1 447 ? 41.946 0.772 -15.294 1.00 62.88 447 GLU A CA 1
ATOM 3498 C C . GLU A 1 447 ? 42.437 0.612 -16.735 1.00 62.88 447 GLU A C 1
ATOM 3500 O O . GLU A 1 447 ? 43.595 0.889 -17.044 1.00 62.88 447 GLU A O 1
ATOM 3505 N N . ASP A 1 448 ? 41.582 0.053 -17.590 1.00 53.50 448 ASP A N 1
ATOM 3506 C CA . ASP A 1 448 ? 41.787 0.055 -19.028 1.00 53.50 448 ASP A CA 1
ATOM 3507 C C . ASP A 1 448 ? 41.760 1.525 -19.461 1.00 53.50 448 ASP A C 1
ATOM 3509 O O . ASP A 1 448 ? 40.719 2.189 -19.421 1.00 53.50 448 ASP A O 1
ATOM 3513 N N . GLY A 1 449 ? 42.953 2.039 -19.772 1.00 43.47 449 GLY A N 1
ATOM 3514 C CA . GLY A 1 449 ? 43.165 3.339 -20.404 1.00 43.47 449 GLY A CA 1
ATOM 3515 C C . GLY A 1 449 ? 42.764 3.354 -21.869 1.00 43.47 449 GLY A C 1
ATOM 3516 O O . GLY A 1 449 ? 42.836 2.287 -22.523 1.00 43.47 449 GLY A O 1
#

Organism: NCBI:txid73025

Radius of gyration: 35.86 Å; chains: 1; bounding box: 82×65×125 Å

pLDDT: mean 82.09, std 19.88, range [30.41, 98.06]

Secondary structure (DSSP, 8-state):
-----TT---------------------HHHHHHHHHHHHTT--TTSSTTHHHHHTTS-HHHHHHHHHHHHTS-TTT-S-HHHHHHHHHHHHHHS-SS---HHHHHHHTTSS-HHHHHHHHHHHHTTSS-GGGS-HHHHHHHHTS-HHHHHHHHHHHHHS--TT-S-HHHHHHHHHHHHS---THHHHHHHHS-HHHHHHHHHHHHTTSS-TTSS-HHHHHHHHTS-HHHHHHHHHHHHTS-STT-S-HHHHHHHHHHHHHHHHHHT-PPP-PPP------------TTS--HHHHHHHHHHHHTTSS-TTTS-HHHHHHHTTS-HHHHHHHHHHHHHS--TT-S-HHHHHHHHHHHHHGGGS--SS-HHHHHS-HHHHHHHHHHHHTTSS-TTSS-HHHHHHHTTS-HHHHHHHHHHHHHS--TT-S-HHHHHHHHHHHHHHHS----

InterPro domains:
  IPR041337 Heterogeneous nuclear ribonucleoprotein Q acidic domain [PF18360] (27-93)
  IPR041337 Heterogeneous nuclear ribonucleoprotein Q acidic domain [PF18360] (124-179)
  IPR041337 Heterogeneous nuclear ribonucleoprotein Q acidic domain [PF18360] (197-260)
  IPR041337 Heterogeneous nuclear ribonucleoprotein Q acidic domain [PF18360] (298-358)
  IPR041337 Heterogeneous nuclear ribonucleoprotein Q acidic domain [PF18360] (374-440)